Protein 6JKG (pdb70)

GO terms:
  GO:0005789 endoplasmic reticulum membrane (C, IC)
  GO:0005811 lipid droplet (C, IDA)
  GO:0005789 endoplasmic reticulum membrane (C, EXP)
  GO:0003854 3-beta-hydroxy-Delta5-steroid dehydrogenase (NAD+) activity (F, TAS)
  GO:0006695 cholesterol biosynthetic process (P, TAS)
  GO:0000252 3-beta-hydroxysteroid dehydrogenase [NAD(P)+]/C4-decarboxylase activity (F, EXP)
  GO:0000252 3-beta-hydroxysteroid dehydrogenase [NAD(P)+]/C4-decarboxylase activity (F, TAS)
  GO:0005789 endoplasmic reticulum membrane (C, TAS)
  GO:0005783 endoplasmic reticulum (C, IDA)
  GO:0005515 protein binding (F, IPI)

Secondary structure (DSSP, 8-state):
-TTSEEEEETTTSHHHHHHHHHHHHTT-EEEEE-SS--S--TT-B---S-TT-HHHHHHHHTT-SEEEE-----TTT--HHHHIIIIIIIHHHHHHHHHHTT--EEEEE--GGGG-----HHHHHHHHHHHHHHHT-BTTTTBEEEEEE-S-----EEEEEEPPSSSS--EEEE-TTTTSSS-HHHHHHHHHHHHHHHHHH-GGGTTEEEEEB---/---EEEEETTTSHHHHHHHHHHHHTT-EEEEEESS-----TT-EEEES-SS-STTTHHHHTT-SEEEE------HHHHHIIIIIHHHHHHHHHHHTT--EEEEE--SGGG-----HHHHHHHHHHHHHHHT-BTTTTBEEEEEB-S-----EEEEEE--TTS-S-EEEE-TTT-TT--HHHHHHHHHHHHHHHHTT-GGGTT--EEEBP--

Structure (mmCIF, N/CA/C/O backbone):
data_6JKG
#
_entry.id   6JKG
#
_cell.length_a   49.481
_cell.length_b   58.534
_cell.length_c   75.601
_cell.angle_alpha   90.00
_cell.angle_beta   108.34
_cell.angle_gamma   90.00
#
_symmetry.space_group_name_H-M   'P 1 21 1'
#
loop_
_entity.id
_entity.type
_entity.pdbx_description
1 polymer 'Sterol-4-alpha-carboxylate 3-dehydrogenase, decarboxylating'
2 water water
#
loop_
_atom_site.group_PDB
_atom_site.id
_atom_site.type_symbol
_atom_site.label_atom_id
_atom_site.label_alt_id
_atom_site.label_comp_id
_atom_site.label_asym_id
_atom_site.label_entity_id
_atom_site.label_seq_id
_atom_site.pdbx_PDB_ins_code
_atom_site.Cartn_x
_atom_site.Cartn_y
_atom_site.Cartn_z
_atom_site.occupancy
_atom_site.B_iso_or_equiv
_atom_site.auth_seq_id
_atom_site.auth_comp_id
_atom_site.auth_asym_id
_atom_site.auth_atom_id
_atom_site.pdbx_PDB_model_num
ATOM 1 N N . ASN A 1 5 ? 23.747 33.626 8.111 1.00 115.44 35 ASN A N 1
ATOM 2 C CA . ASN A 1 5 ? 23.159 32.516 8.905 1.00 120.06 35 ASN A CA 1
ATOM 3 C C . ASN A 1 5 ? 24.142 32.106 10.001 1.00 117.75 35 ASN A C 1
ATOM 4 O O . ASN A 1 5 ? 25.012 31.275 9.719 1.00 112.92 35 ASN A O 1
ATOM 9 N N . GLN A 1 6 ? 23.983 32.640 11.212 1.00 118.15 36 GLN A N 1
ATOM 10 C CA . GLN A 1 6 ? 24.920 32.308 12.315 1.00 116.38 36 GLN A CA 1
ATOM 11 C C . GLN A 1 6 ? 24.320 31.228 13.217 1.00 115.32 36 GLN A C 1
ATOM 12 O O . GLN A 1 6 ? 24.758 31.107 14.374 1.00 116.46 36 GLN A O 1
ATOM 18 N N . ALA A 1 7 ? 23.334 30.499 12.702 1.00 106.09 37 ALA A N 1
ATOM 19 C CA . ALA A 1 7 ? 22.729 29.371 13.444 1.00 102.31 37 ALA A CA 1
ATOM 20 C C . ALA A 1 7 ? 23.089 28.061 12.732 1.00 100.79 37 ALA A C 1
ATOM 21 O O . ALA A 1 7 ? 22.558 27.016 13.102 1.00 93.27 37 ALA A O 1
ATOM 23 N N . LYS A 1 8 ? 23.974 28.140 11.747 1.00 100.08 38 LYS A N 1
ATOM 24 C CA . LYS A 1 8 ? 24.392 26.938 10.999 1.00 90.36 38 LYS A CA 1
ATOM 25 C C . LYS A 1 8 ? 25.873 26.716 11.279 1.00 90.47 38 LYS A C 1
ATOM 26 O O . LYS A 1 8 ? 26.465 25.863 10.648 1.00 87.77 38 LYS A O 1
ATOM 32 N N . ARG A 1 9 ? 26.461 27.505 12.165 1.00 93.47 39 ARG A N 1
ATOM 33 C CA . ARG A 1 9 ? 27.886 27.259 12.468 1.00 92.31 39 ARG A CA 1
ATOM 34 C C . ARG A 1 9 ? 27.899 26.121 13.485 1.00 85.01 39 ARG A C 1
ATOM 35 O O . ARG A 1 9 ? 27.023 26.127 14.362 1.00 81.50 39 ARG A O 1
ATOM 43 N N . CYS A 1 10 ? 28.855 25.199 13.373 1.00 79.63 40 CYS A N 1
ATOM 44 C CA . CYS A 1 10 ? 28.846 24.040 14.254 1.00 75.43 40 CYS A CA 1
ATOM 45 C C . CYS A 1 10 ? 30.186 23.318 14.163 1.00 76.40 40 CYS A C 1
ATOM 46 O O . CYS A 1 10 ? 30.900 23.449 13.167 1.00 75.20 40 CYS A O 1
ATOM 49 N N . THR A 1 11 ? 30.527 22.563 15.204 1.00 73.57 41 THR A N 1
ATOM 50 C CA . THR A 1 11 ? 31.855 21.971 15.307 1.00 71.76 41 THR A CA 1
ATOM 51 C C . THR A 1 11 ? 31.773 20.483 15.608 1.00 67.29 41 THR A C 1
ATOM 52 O O . THR A 1 11 ? 30.980 20.053 16.452 1.00 65.81 41 THR A O 1
ATOM 56 N N . VAL A 1 12 ? 32.611 19.706 14.924 1.00 61.84 42 VAL A N 1
ATOM 57 C CA . VAL A 1 12 ? 32.737 18.281 15.184 1.00 57.66 42 VAL A CA 1
ATOM 58 C C . VAL A 1 12 ? 34.038 18.027 15.937 1.00 60.86 42 VAL A C 1
ATOM 59 O O . VAL A 1 12 ? 35.075 17.738 15.329 1.00 59.33 42 VAL A O 1
ATOM 63 N N . ILE A 1 13 ? 33.997 18.144 17.264 1.00 58.65 43 ILE A N 1
ATOM 64 C CA . ILE A 1 13 ? 35.089 17.619 18.080 1.00 61.63 43 ILE A CA 1
ATOM 65 C C . ILE A 1 13 ? 35.303 16.145 17.745 1.00 66.95 43 ILE A C 1
ATOM 66 O O . ILE A 1 13 ? 34.356 15.344 17.757 1.00 61.18 43 ILE A O 1
ATOM 71 N N . GLY A 1 14 ? 36.558 15.774 17.475 1.00 66.74 44 GLY A N 1
ATOM 72 C CA . GLY A 1 14 ? 36.843 14.451 16.968 1.00 64.97 44 GLY A CA 1
ATOM 73 C C . GLY A 1 14 ? 36.545 14.321 15.496 1.00 67.68 44 GLY A C 1
ATOM 74 O O . GLY A 1 14 ? 36.262 13.216 15.026 1.00 66.17 44 GLY A O 1
ATOM 75 N N . GLY A 1 15 ? 36.603 15.431 14.752 1.00 66.54 45 GLY A N 1
ATOM 76 C CA . GLY A 1 15 ? 36.153 15.455 13.371 1.00 70.62 45 GLY A CA 1
ATOM 77 C C . GLY A 1 15 ? 37.091 14.788 12.391 1.00 77.50 45 GLY A C 1
ATOM 78 O O . GLY A 1 15 ? 36.695 14.527 11.247 1.00 70.01 45 GLY A O 1
ATOM 79 N N . SER A 1 16 ? 38.329 14.510 12.804 1.00 77.78 46 SER A N 1
ATOM 80 C CA . SER A 1 16 ? 39.226 13.774 11.924 1.00 76.39 46 SER A CA 1
ATOM 81 C C . SER A 1 16 ? 38.980 12.272 11.979 1.00 71.18 46 SER A C 1
ATOM 82 O O . SER A 1 16 ? 39.460 11.551 11.097 1.00 73.04 46 SER A O 1
ATOM 85 N N . GLY A 1 17 ? 38.231 11.796 12.974 1.00 65.75 47 GLY A N 1
ATOM 86 C CA . GLY A 1 17 ? 38.026 10.367 13.130 1.00 68.55 47 GLY A CA 1
ATOM 87 C C . GLY A 1 17 ? 37.117 9.786 12.065 1.00 65.05 47 GLY A C 1
ATOM 88 O O . GLY A 1 17 ? 36.493 10.501 11.284 1.00 65.83 47 GLY A O 1
ATOM 89 N N . PHE A 1 18 ? 37.036 8.452 12.050 1.00 63.05 48 PHE A N 1
ATOM 90 C CA . PHE A 1 18 ? 36.271 7.752 11.017 1.00 69.44 48 PHE A CA 1
ATOM 91 C C . PHE A 1 18 ? 34.807 8.174 11.007 1.00 73.59 48 PHE A C 1
ATOM 92 O O . PHE A 1 18 ? 34.253 8.520 9.9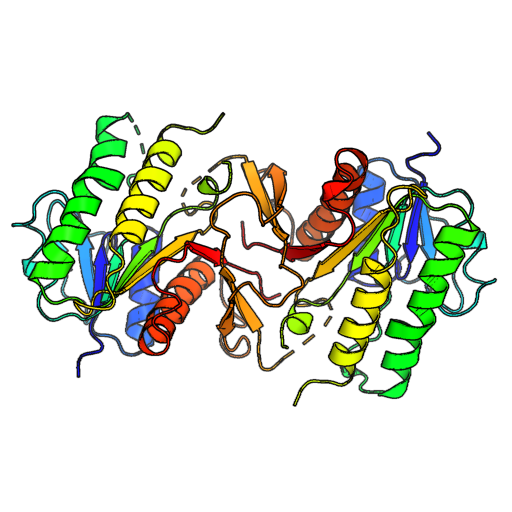53 1.00 70.01 48 PHE A O 1
ATOM 100 N N . LEU A 1 19 ? 34.149 8.107 12.167 1.00 65.69 49 LEU A N 1
ATOM 101 C CA . LEU A 1 19 ? 32.801 8.653 12.273 1.00 68.22 49 LEU A CA 1
ATOM 102 C C . LEU A 1 19 ? 32.809 10.163 12.031 1.00 65.81 49 LEU A C 1
ATOM 103 O O . LEU A 1 19 ? 32.054 10.674 11.198 1.00 62.11 49 LEU A O 1
ATOM 108 N N . GLY A 1 20 ? 33.682 10.889 12.734 1.00 64.29 50 GLY A N 1
ATOM 109 C CA . GLY A 1 20 ? 33.866 12.319 12.530 1.00 64.96 50 GLY A CA 1
ATOM 110 C C . GLY A 1 20 ? 34.061 12.745 11.088 1.00 64.59 50 GLY A C 1
ATOM 111 O O . GLY A 1 20 ? 33.475 13.745 10.656 1.00 62.72 50 GLY A O 1
ATOM 112 N N . GLN A 1 21 ? 34.899 12.011 10.344 1.00 70.89 51 GLN A N 1
ATOM 113 C CA . GLN A 1 21 ? 35.019 12.200 8.897 1.00 71.94 51 GLN A CA 1
ATOM 114 C C . GLN A 1 21 ? 33.647 12.393 8.256 1.00 70.13 51 GLN A C 1
ATOM 115 O O . GLN A 1 21 ? 33.294 13.494 7.812 1.00 68.98 51 GLN A O 1
ATOM 121 N N . HIS A 1 22 ? 32.839 11.328 8.259 1.00 69.20 52 HIS A N 1
ATOM 122 C CA . HIS A 1 22 ? 31.534 11.348 7.609 1.00 66.15 52 HIS A CA 1
ATOM 123 C C . HIS A 1 22 ? 30.634 12.436 8.181 1.00 63.27 52 HIS A C 1
ATOM 124 O O . HIS A 1 22 ? 29.815 13.019 7.458 1.00 60.37 52 HIS A O 1
ATOM 131 N N . MET A 1 23 ? 30.759 12.708 9.483 1.00 59.14 53 MET A N 1
ATOM 132 C CA . MET A 1 23 ? 29.922 13.708 10.129 1.00 53.68 53 MET A CA 1
ATOM 133 C C . MET A 1 23 ? 30.053 15.053 9.430 1.00 63.74 53 MET A C 1
ATOM 134 O O . MET A 1 23 ? 29.053 15.747 9.198 1.00 58.66 53 MET A O 1
ATOM 139 N N . VAL A 1 24 ? 31.282 15.419 9.049 1.00 68.82 54 VAL A N 1
ATOM 140 C CA . VAL A 1 24 ? 31.518 16.732 8.463 1.00 63.79 54 VAL A CA 1
ATOM 141 C C . VAL A 1 24 ? 31.164 16.722 6.981 1.00 66.38 54 VAL A C 1
ATOM 142 O O . VAL A 1 24 ? 30.668 17.721 6.446 1.00 69.11 54 VAL A O 1
ATOM 146 N N . GLU A 1 25 ? 31.394 15.589 6.299 1.00 61.87 55 GLU A N 1
ATOM 147 C CA . GLU A 1 25 ? 31.050 15.495 4.881 1.00 65.53 55 GLU A CA 1
ATOM 148 C C . GLU A 1 25 ? 29.549 15.650 4.668 1.00 68.16 55 GLU A C 1
ATOM 149 O O . GLU A 1 25 ? 29.110 16.326 3.731 1.00 84.39 55 GLU A O 1
ATOM 155 N N . GLN A 1 26 ? 28.745 15.034 5.534 1.00 69.16 56 GLN A N 1
ATOM 156 C CA . GLN A 1 26 ? 27.298 15.134 5.432 1.00 69.25 56 GLN A CA 1
ATOM 157 C C . GLN A 1 26 ? 26.806 16.500 5.873 1.00 69.25 56 GLN A C 1
ATOM 158 O O . GLN A 1 26 ? 25.847 17.030 5.297 1.00 71.80 56 GLN A O 1
ATOM 164 N N . LEU A 1 27 ? 27.452 17.072 6.897 1.00 72.76 57 LEU A N 1
ATOM 165 C CA . LEU A 1 27 ? 27.021 18.362 7.420 1.00 68.39 57 LEU A CA 1
ATOM 166 C C . LEU A 1 27 ? 27.387 19.496 6.464 1.00 72.68 57 LEU A C 1
ATOM 167 O O . LEU A 1 27 ? 26.762 20.571 6.499 1.00 69.16 57 LEU A O 1
ATOM 172 N N . LEU A 1 28 ? 28.386 19.277 5.598 1.00 66.50 58 LEU A N 1
ATOM 173 C CA . LEU A 1 28 ? 28.650 20.238 4.533 1.00 65.12 58 LEU A CA 1
ATOM 174 C C . LEU A 1 28 ? 27.558 20.189 3.474 1.00 67.75 58 LEU A C 1
ATOM 175 O O . LEU A 1 28 ? 27.152 21.228 2.938 1.00 67.59 58 LEU A O 1
ATOM 180 N N . ALA A 1 29 ? 27.050 18.986 3.185 1.00 72.58 59 ALA A N 1
ATOM 181 C CA . ALA A 1 29 ? 26.000 18.810 2.182 1.00 69.86 59 ALA A CA 1
ATOM 182 C C . ALA A 1 29 ? 24.720 19.573 2.540 1.00 78.12 59 ALA A C 1
ATOM 183 O O . ALA A 1 29 ? 24.023 20.089 1.656 1.00 79.49 59 ALA A O 1
ATOM 185 N N . AR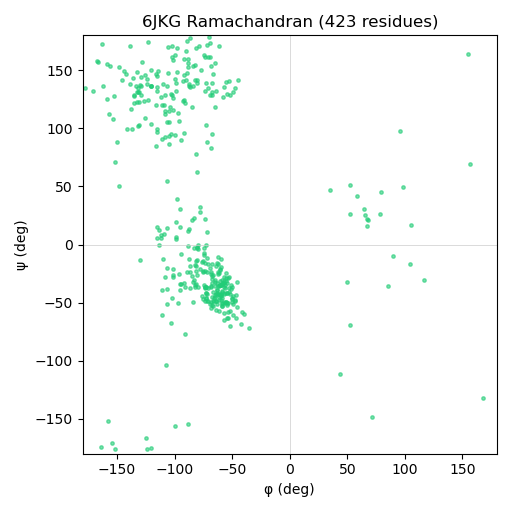G A 1 30 ? 24.389 19.665 3.831 1.00 78.00 60 ARG A N 1
ATOM 186 C CA . ARG A 1 30 ? 23.162 20.373 4.189 1.00 78.33 60 ARG A CA 1
ATOM 187 C C . ARG A 1 30 ? 23.431 21.830 4.548 1.00 78.82 60 ARG A C 1
ATOM 188 O O . ARG A 1 30 ? 22.572 22.488 5.148 1.00 77.36 60 ARG A O 1
ATOM 196 N N . GLY A 1 31 ? 24.612 22.348 4.201 1.00 76.88 61 GLY A N 1
ATOM 197 C CA . GLY A 1 31 ? 24.894 23.769 4.348 1.00 76.54 61 GLY A CA 1
ATOM 198 C C . GLY A 1 31 ? 25.245 24.240 5.746 1.00 72.97 61 GLY A C 1
ATOM 199 O O . GLY A 1 31 ? 24.733 25.264 6.206 1.00 93.49 61 GLY A O 1
ATOM 200 N N . TYR A 1 32 ? 26.108 23.506 6.435 1.00 74.28 62 TYR A N 1
ATOM 201 C CA . TYR A 1 32 ? 26.619 23.919 7.732 1.00 77.21 62 TYR A CA 1
ATOM 202 C C . TYR A 1 32 ? 28.061 24.382 7.587 1.00 78.65 62 TYR A C 1
ATOM 203 O O . TYR A 1 32 ? 28.815 23.879 6.750 1.00 80.28 62 TYR A O 1
ATOM 212 N N . ALA A 1 33 ? 28.442 25.345 8.416 1.00 81.70 63 ALA A N 1
ATOM 213 C CA . ALA A 1 33 ? 29.856 25.609 8.610 1.00 80.67 63 ALA A CA 1
ATOM 214 C C . ALA A 1 33 ? 30.412 24.649 9.656 1.00 75.17 63 ALA A C 1
ATOM 215 O O . ALA A 1 33 ? 29.804 24.413 10.699 1.00 75.83 63 ALA A O 1
ATOM 217 N N . VAL A 1 34 ? 31.590 24.097 9.370 1.00 76.93 64 VAL A N 1
ATOM 218 C CA . VAL A 1 34 ? 32.169 23.065 10.224 1.00 74.23 64 VAL A CA 1
ATOM 219 C C . VAL A 1 34 ? 33.622 23.350 10.590 1.00 73.90 64 VAL A C 1
ATOM 220 O O . VAL A 1 34 ? 34.528 23.123 9.779 1.00 78.66 64 VAL A O 1
ATOM 224 N N . ASN A 1 35 ? 33.870 23.813 11.814 1.00 70.72 65 ASN A N 1
ATOM 225 C CA . ASN A 1 35 ? 35.208 23.647 12.366 1.00 75.33 65 ASN A CA 1
ATOM 226 C C . ASN A 1 35 ? 35.389 22.189 12.775 1.00 72.93 65 ASN A C 1
ATOM 227 O O . ASN A 1 35 ? 34.424 21.438 12.899 1.00 69.90 65 ASN A O 1
ATOM 232 N N . VAL A 1 36 ? 36.636 21.778 12.967 1.00 76.83 66 VAL A N 1
ATOM 233 C CA . VAL A 1 36 ? 36.951 20.413 13.379 1.00 70.48 66 VAL A CA 1
ATOM 234 C C . VAL A 1 36 ? 38.044 20.481 14.425 1.00 70.29 66 VAL A C 1
ATOM 235 O O . VAL A 1 36 ? 39.152 20.937 14.133 1.00 82.09 66 VAL A O 1
ATOM 239 N N . PHE A 1 37 ? 37.740 20.049 15.639 1.00 69.16 67 PHE A N 1
ATOM 240 C CA . PHE A 1 37 ? 38.744 19.954 16.685 1.00 71.92 67 PHE A CA 1
ATOM 241 C C . PHE A 1 37 ? 39.160 18.501 16.813 1.00 74.81 67 PHE A C 1
ATOM 242 O O . PHE A 1 37 ? 38.311 17.621 16.995 1.00 75.43 67 PHE A O 1
ATOM 250 N N . ASP A 1 38 ? 40.464 18.256 16.718 1.00 82.38 68 ASP A N 1
ATOM 251 C CA . ASP A 1 38 ? 41.021 16.927 16.937 1.00 83.67 68 ASP A CA 1
ATOM 252 C C . ASP A 1 38 ? 42.496 17.063 17.292 1.00 92.00 68 ASP A C 1
ATOM 253 O O . ASP A 1 38 ? 42.934 18.108 17.783 1.00 93.95 68 ASP A O 1
ATOM 258 N N . ILE A 1 39 ? 43.271 16.045 16.965 1.00 100.80 69 ILE A N 1
ATOM 259 C CA . ILE A 1 39 ? 44.730 16.152 17.214 1.00 106.09 69 ILE A CA 1
ATOM 260 C C . ILE A 1 39 ? 45.407 16.235 15.839 1.00 108.98 69 ILE A C 1
ATOM 261 O O . ILE A 1 39 ? 45.989 17.279 15.532 1.00 111.79 69 ILE A O 1
ATOM 266 N N . GLN A 1 40 ? 45.243 15.218 14.999 1.00 108.64 70 GLN A N 1
ATOM 267 C CA . GLN A 1 40 ? 45.819 15.305 13.640 1.00 109.21 70 GLN A CA 1
ATOM 268 C C . GLN A 1 40 ? 44.799 15.946 12.707 1.00 112.60 70 GLN A C 1
ATOM 269 O O . GLN A 1 40 ? 43.668 16.191 13.130 1.00 108.72 70 GLN A O 1
ATOM 275 N N . GLN A 1 41 ? 45.216 16.180 11.467 1.00 119.97 71 GLN A N 1
ATOM 276 C CA . GLN A 1 41 ? 44.378 16.776 10.432 1.00 110.47 71 GLN A CA 1
ATOM 277 C C . GLN A 1 41 ? 43.775 15.725 9.504 1.00 111.44 71 GLN A C 1
ATOM 278 O O . GLN A 1 41 ? 43.123 16.087 8.517 1.00 121.42 71 GLN A O 1
ATOM 284 N N . GLY A 1 42 ? 43.992 14.440 9.804 1.00 114.54 72 GLY A N 1
ATOM 285 C CA . GLY A 1 42 ? 43.339 13.310 9.164 1.00 107.63 72 GLY A CA 1
ATOM 286 C C . GLY A 1 42 ? 43.210 13.381 7.659 1.00 112.31 72 GLY A C 1
ATOM 287 O O . GLY A 1 42 ? 44.206 13.324 6.932 1.00 116.44 72 GLY A O 1
ATOM 288 N N . PHE A 1 43 ? 41.976 13.524 7.186 1.00 110.52 73 PHE A N 1
ATOM 289 C CA . PHE A 1 43 ? 41.689 13.521 5.755 1.00 113.28 73 PHE A CA 1
ATOM 290 C C . PHE A 1 43 ? 40.918 14.799 5.437 1.00 103.28 73 PHE A C 1
ATOM 291 O O . PHE A 1 43 ? 39.733 14.913 5.786 1.00 101.50 73 PHE A O 1
ATOM 299 N N . ASP A 1 44 ? 41.587 15.731 4.748 1.00 94.70 74 ASP A N 1
ATOM 300 C CA . ASP A 1 44 ? 41.233 17.143 4.687 1.00 90.39 74 ASP A CA 1
ATOM 301 C C . ASP A 1 44 ? 40.530 17.487 3.370 1.00 85.97 74 ASP A C 1
ATOM 302 O O . ASP A 1 44 ? 40.630 16.770 2.366 1.00 76.98 74 ASP A O 1
ATOM 307 N N . ASN A 1 45 ? 39.834 18.634 3.393 1.00 91.41 75 ASN A N 1
ATOM 308 C CA . ASN A 1 45 ? 38.869 19.116 2.403 1.00 87.52 75 ASN A CA 1
ATOM 309 C C . ASN A 1 45 ? 38.761 20.630 2.564 1.00 88.93 75 ASN A C 1
ATOM 310 O O . ASN A 1 45 ? 38.487 21.121 3.671 1.00 90.18 75 ASN A O 1
ATOM 315 N N . PRO A 1 46 ? 38.968 21.402 1.482 1.00 88.57 76 PRO A N 1
ATOM 316 C CA . PRO A 1 46 ? 39.286 22.832 1.646 1.00 92.04 76 PRO A CA 1
ATOM 317 C C . PRO A 1 46 ? 38.118 23.715 2.068 1.00 92.10 76 PRO A C 1
ATOM 318 O O . PRO A 1 46 ? 38.163 24.933 1.860 1.00 90.11 76 PRO A O 1
ATOM 322 N N . GLN A 1 47 ? 37.084 23.133 2.678 1.00 94.44 77 GLN A N 1
ATOM 323 C CA . GLN A 1 47 ? 35.928 23.881 3.162 1.00 89.75 77 GLN A CA 1
ATOM 324 C C . GLN A 1 47 ? 35.785 23.824 4.679 1.00 92.11 77 GLN A C 1
ATOM 325 O O . GLN A 1 47 ? 34.721 24.161 5.208 1.00 91.61 77 GLN A O 1
ATOM 331 N N . VAL A 1 48 ? 36.831 23.412 5.387 1.00 91.38 78 VAL A N 1
ATOM 332 C CA . VAL A 1 48 ? 36.773 23.141 6.816 1.00 94.09 78 VAL A CA 1
ATOM 333 C C . VAL A 1 48 ? 37.953 23.825 7.485 1.00 95.79 78 VAL A C 1
ATOM 334 O O . VAL A 1 48 ? 39.084 23.731 6.998 1.00 108.87 78 VAL A O 1
ATOM 338 N N . ARG A 1 49 ? 37.700 24.496 8.609 1.00 92.94 79 ARG A N 1
ATOM 339 C CA . ARG A 1 49 ? 38.796 25.036 9.411 1.00 91.27 79 ARG A CA 1
ATOM 340 C C . ARG A 1 49 ? 39.154 24.047 10.511 1.00 89.72 79 ARG A C 1
ATOM 341 O O . ARG A 1 49 ? 38.633 24.085 11.627 1.00 96.29 79 ARG A O 1
ATOM 349 N N . PHE A 1 50 ? 40.081 23.149 10.171 1.00 90.96 80 PHE A N 1
ATOM 350 C CA . PHE A 1 50 ? 40.556 22.103 11.070 1.00 87.62 80 PHE A CA 1
ATOM 351 C C . PHE A 1 50 ? 41.373 22.637 12.238 1.00 86.96 80 PHE A C 1
ATOM 352 O O . PHE A 1 50 ? 42.605 22.599 12.174 1.00 94.48 80 PHE A O 1
ATOM 360 N N . PHE A 1 51 ? 40.734 23.098 13.312 1.00 84.57 81 PHE A N 1
ATOM 361 C CA . PHE A 1 51 ? 41.484 23.341 14.537 1.00 88.83 81 PHE A CA 1
ATOM 362 C C . PHE A 1 51 ? 42.097 22.031 15.038 1.00 89.05 81 PHE A C 1
ATOM 363 O O . PHE A 1 51 ? 41.816 20.950 14.519 1.00 88.52 81 PHE A O 1
ATOM 371 N N . LEU A 1 52 ? 42.961 22.132 16.046 1.00 93.56 82 LEU A N 1
ATOM 372 C CA . LEU A 1 52 ? 43.475 20.931 16.692 1.00 102.40 82 LEU A CA 1
ATOM 373 C C . LEU A 1 52 ? 44.191 21.296 17.983 1.00 94.76 82 LEU A C 1
ATOM 374 O O . LEU A 1 52 ? 44.621 22.436 18.176 1.00 95.80 82 LEU A O 1
ATOM 379 N N . GLY A 1 53 ? 44.297 20.314 18.868 1.00 95.36 83 GLY A N 1
ATOM 380 C CA . GLY A 1 53 ? 45.010 20.522 20.110 1.00 100.85 83 GLY A CA 1
ATOM 381 C C . GLY A 1 53 ? 44.757 19.392 21.083 1.00 100.05 83 GLY A C 1
ATOM 382 O O . GLY A 1 53 ? 44.864 18.210 20.744 1.00 92.25 83 GLY A O 1
ATOM 383 N N . ASP A 1 54 ? 44.444 19.790 22.315 1.00 98.05 84 ASP A N 1
ATOM 384 C CA . ASP A 1 54 ? 44.113 18.856 23.378 1.00 91.43 84 ASP A CA 1
ATOM 385 C C . ASP A 1 54 ? 42.666 19.061 23.788 1.00 86.78 84 ASP A C 1
ATOM 386 O O . ASP A 1 54 ? 42.231 20.193 24.015 1.00 86.55 84 ASP A O 1
ATOM 391 N N . LEU A 1 55 ? 41.928 17.958 23.891 1.00 85.79 85 LEU A N 1
ATOM 392 C CA . LEU A 1 55 ? 40.497 18.028 24.170 1.00 80.32 85 LEU A CA 1
ATOM 393 C C . LEU A 1 55 ? 40.211 18.605 25.552 1.00 79.09 85 LEU A C 1
ATOM 394 O O . LEU A 1 55 ? 39.181 19.258 25.755 1.00 71.52 85 LEU A O 1
ATOM 399 N N . CYS A 1 56 ? 41.114 18.385 26.509 1.00 80.78 86 CYS A N 1
ATOM 400 C CA . CYS A 1 56 ? 40.888 18.759 27.899 1.00 79.17 86 CYS A CA 1
ATOM 401 C C . CYS A 1 56 ? 41.335 20.177 28.212 1.00 80.81 86 CYS A C 1
ATOM 402 O O . CYS A 1 56 ? 41.181 20.616 29.359 1.00 80.54 86 CYS A O 1
ATOM 405 N N . SER A 1 57 ? 41.888 20.886 27.228 1.00 83.08 87 SER A N 1
ATOM 406 C CA . SER A 1 57 ? 42.406 22.233 27.426 1.00 83.09 87 SER A CA 1
ATOM 407 C C . SER A 1 57 ? 41.316 23.262 27.128 1.00 84.56 87 SER A C 1
ATOM 408 O O . SER A 1 57 ? 40.743 23.274 26.031 1.00 83.28 87 SER A O 1
ATOM 411 N N . ARG A 1 58 ? 41.037 24.127 28.107 1.00 87.54 88 ARG A N 1
ATOM 412 C CA . ARG A 1 58 ? 40.052 25.185 27.909 1.00 92.69 88 ARG A CA 1
ATOM 413 C C . ARG A 1 58 ? 40.393 26.072 26.720 1.00 93.54 88 ARG A C 1
ATOM 414 O O . ARG A 1 58 ? 39.487 26.591 26.053 1.00 88.46 88 ARG A O 1
ATOM 422 N N . GLN A 1 59 ? 41.685 26.253 26.435 1.00 92.86 89 GLN A N 1
ATOM 423 C CA . GLN A 1 59 ? 42.118 27.313 25.532 1.00 98.43 89 GLN A CA 1
ATOM 424 C C . GLN A 1 59 ? 42.447 26.810 24.133 1.00 94.26 89 GLN A C 1
ATOM 425 O O . GLN A 1 59 ? 42.345 27.577 23.168 1.00 93.10 89 GLN A O 1
ATOM 431 N N . ASP A 1 60 ? 42.860 25.548 23.995 1.00 94.32 90 ASP A N 1
ATOM 432 C CA . ASP A 1 60 ? 42.898 24.946 22.666 1.00 88.04 90 ASP A CA 1
ATOM 433 C C . ASP A 1 60 ? 41.501 24.919 22.077 1.00 88.22 90 ASP A C 1
ATOM 434 O O . ASP A 1 60 ? 41.302 25.149 20.876 1.00 87.51 90 ASP A O 1
ATOM 439 N N . LEU A 1 61 ? 40.516 24.693 22.946 1.00 90.12 91 LEU A N 1
ATOM 440 C CA . LEU A 1 61 ? 39.189 24.272 22.531 1.00 84.77 91 LEU A CA 1
ATOM 441 C C . LEU A 1 61 ? 38.276 25.466 22.303 1.00 84.61 91 LEU A C 1
ATOM 442 O O . LEU A 1 61 ? 37.441 25.455 21.392 1.00 86.20 91 LEU A O 1
ATOM 447 N N . TYR A 1 62 ? 38.420 26.513 23.123 1.00 86.47 92 TYR A N 1
ATOM 448 C CA . TYR A 1 62 ? 37.482 27.633 23.070 1.00 87.51 92 TYR A CA 1
ATOM 449 C C . TYR A 1 62 ? 37.446 28.285 21.687 1.00 88.53 92 TYR A C 1
ATOM 450 O O . TYR A 1 62 ? 36.354 28.425 21.119 1.00 87.63 92 TYR A O 1
ATOM 459 N N . PRO A 1 63 ? 38.602 28.697 21.096 1.00 90.13 93 PRO A N 1
ATOM 460 C CA . PRO A 1 63 ? 38.561 29.279 19.744 1.00 100.06 93 PRO A CA 1
ATOM 461 C C . PRO A 1 63 ? 37.889 28.376 18.721 1.00 92.63 93 PRO A C 1
ATOM 462 O O . PRO A 1 63 ? 37.268 28.856 17.767 1.00 86.75 93 PRO A O 1
ATOM 466 N N . ALA A 1 64 ? 38.013 27.062 18.906 1.00 92.50 94 ALA A N 1
ATOM 467 C CA . ALA A 1 64 ? 37.367 26.136 17.986 1.00 87.86 94 ALA A CA 1
ATOM 468 C C . ALA A 1 64 ? 35.850 26.196 18.098 1.00 82.31 94 ALA A C 1
ATOM 469 O O . ALA A 1 64 ? 35.151 25.925 17.113 1.00 81.19 94 ALA A O 1
ATOM 471 N N . LEU A 1 65 ? 35.329 26.571 19.270 1.00 80.43 95 LEU A N 1
ATOM 472 C CA . LEU A 1 65 ? 33.892 26.602 19.501 1.00 81.81 95 LEU A CA 1
ATOM 473 C C . LEU A 1 65 ? 33.291 27.996 19.422 1.00 89.41 95 LEU A C 1
ATOM 474 O O . LEU A 1 65 ? 32.075 28.113 19.238 1.00 82.63 95 LEU A O 1
ATOM 479 N N . LYS A 1 66 ? 34.092 29.052 19.578 1.00 95.53 96 LYS A N 1
ATOM 480 C CA . LYS A 1 66 ? 33.495 30.378 19.651 1.00 97.12 96 LYS A CA 1
ATOM 481 C C . LYS A 1 66 ? 32.890 30.741 18.302 1.00 92.00 96 LYS A C 1
ATOM 482 O O . LYS A 1 66 ? 33.545 30.605 17.263 1.00 88.22 96 LYS A O 1
ATOM 488 N N . GLY A 1 67 ? 31.626 31.157 18.311 1.00 98.29 97 GLY A N 1
ATOM 489 C CA . GLY A 1 67 ? 30.959 31.582 17.100 1.00 91.06 97 GLY A CA 1
ATOM 490 C C . GLY A 1 67 ? 29.962 30.592 16.539 1.00 94.62 97 GLY A C 1
ATOM 491 O O . GLY A 1 67 ? 29.123 30.980 15.719 1.00 99.32 97 GLY A O 1
ATOM 492 N N . VAL A 1 68 ? 30.024 29.327 16.972 1.00 90.53 98 VAL A N 1
ATOM 493 C CA . VAL A 1 68 ? 29.234 28.249 16.378 1.00 85.11 98 VAL A CA 1
ATOM 494 C C . VAL A 1 68 ? 27.976 27.999 17.207 1.00 81.55 98 VAL A C 1
ATOM 495 O O . VAL A 1 68 ? 27.819 28.497 18.326 1.00 79.92 98 VAL A O 1
ATOM 499 N N . ASN A 1 69 ? 27.070 27.194 16.641 1.00 78.35 99 ASN A N 1
ATOM 500 C CA . ASN A 1 69 ? 25.725 26.997 17.181 1.00 77.34 99 ASN A CA 1
ATOM 501 C C . ASN A 1 69 ? 25.539 25.636 17.843 1.00 73.76 99 ASN A C 1
ATOM 502 O O . ASN A 1 69 ? 24.841 25.520 18.859 1.00 67.79 99 ASN A O 1
ATOM 507 N N . THR A 1 70 ? 26.140 24.604 17.260 1.00 75.38 100 THR A N 1
ATOM 508 C CA . THR A 1 70 ? 25.880 23.214 17.600 1.00 69.17 100 THR A CA 1
ATOM 509 C C . THR A 1 70 ? 27.197 22.469 17.716 1.00 67.04 100 THR A C 1
ATOM 510 O O . THR A 1 70 ? 28.028 22.526 16.810 1.00 69.90 100 THR A O 1
ATOM 514 N N . VAL A 1 71 ? 27.403 21.765 18.819 1.00 64.34 101 VAL A N 1
ATOM 515 C CA . VAL A 1 71 ? 28.615 20.972 18.961 1.00 66.89 101 VAL A CA 1
ATOM 516 C C . VAL A 1 71 ? 28.259 19.494 18.862 1.00 62.40 101 VAL A C 1
ATOM 517 O O . VAL A 1 71 ? 27.348 19.004 19.538 1.00 59.54 101 VAL A O 1
ATOM 521 N N . PHE A 1 72 ? 28.981 18.804 17.988 1.00 61.17 102 PHE A N 1
ATOM 522 C CA . PHE A 1 72 ? 28.900 17.365 17.805 1.00 58.19 102 PHE A CA 1
ATOM 523 C C . PHE A 1 72 ? 30.166 16.776 18.412 1.00 59.63 102 PHE A C 1
ATOM 524 O O . PHE A 1 72 ? 31.245 16.886 17.816 1.00 57.77 102 PHE A O 1
ATOM 532 N N . HIS A 1 73 ? 30.044 16.152 19.580 1.00 59.53 103 HIS A N 1
ATOM 533 C CA . HIS A 1 73 ? 31.179 15.510 20.233 1.00 57.01 103 HIS A CA 1
ATOM 534 C C . HIS A 1 73 ? 31.186 14.054 19.807 1.00 57.28 103 HIS A C 1
ATOM 535 O O . HIS A 1 73 ? 30.183 13.352 19.967 1.00 63.32 103 HIS A O 1
ATOM 542 N N . CYS A 1 74 ? 32.306 13.610 19.234 1.00 61.58 104 CYS A N 1
ATOM 543 C CA . CYS A 1 74 ? 32.598 12.184 19.122 1.00 60.32 104 CYS A CA 1
ATOM 544 C C . CYS A 1 74 ? 34.093 11.927 19.180 1.00 62.22 104 CYS A C 1
ATOM 545 O O . CYS A 1 74 ? 34.629 11.245 18.308 1.00 57.94 104 CYS A O 1
ATOM 548 N N . ALA A 1 75 ? 34.776 12.477 20.176 1.00 61.12 105 ALA A N 1
ATOM 549 C CA . ALA A 1 75 ? 36.187 12.203 20.371 1.00 68.04 105 ALA A CA 1
ATOM 550 C C . ALA A 1 75 ? 36.370 11.161 21.467 1.00 71.97 105 ALA A C 1
ATOM 551 O O . ALA A 1 75 ? 36.416 11.496 22.655 1.00 74.53 105 ALA A O 1
ATOM 553 N N . SER A 1 76 ? 36.467 9.890 21.083 1.00 69.60 106 SER A N 1
ATOM 554 C CA . SER A 1 76 ? 36.659 8.822 22.047 1.00 74.30 106 SER A CA 1
ATOM 555 C C . SER A 1 76 ? 37.900 8.022 21.696 1.00 80.89 106 SER A C 1
ATOM 556 O O . SER A 1 76 ? 38.133 7.743 20.511 1.00 78.30 106 SER A O 1
ATOM 559 N N . PRO A 1 77 ? 38.717 7.640 22.674 1.00 79.38 107 PRO A N 1
ATOM 560 C CA . PRO A 1 77 ? 39.876 6.798 22.381 1.00 82.01 107 PRO A CA 1
ATOM 561 C C . PRO A 1 77 ? 39.426 5.439 21.875 1.00 87.85 107 PRO A C 1
ATOM 562 O O . PRO A 1 77 ? 38.299 5.001 22.157 1.00 88.89 107 PRO A O 1
ATOM 566 N N . PRO A 1 78 ? 40.268 4.746 21.120 1.00 87.42 108 PRO A N 1
ATOM 567 C CA . PRO A 1 78 ? 39.941 3.376 20.720 1.00 89.26 108 PRO A CA 1
ATOM 568 C C . PRO A 1 78 ? 39.717 2.509 21.942 1.00 92.11 108 PRO A C 1
ATOM 569 O O . PRO A 1 78 ? 40.571 2.463 22.841 1.00 91.64 108 PRO A O 1
ATOM 573 N N . PRO A 1 79 ? 38.578 1.815 22.025 1.00 92.00 109 PRO A N 1
ATOM 574 C CA . PRO A 1 79 ? 38.356 0.902 23.159 1.00 91.62 109 PRO A CA 1
ATOM 575 C C . PRO A 1 79 ? 39.359 -0.234 23.205 1.00 91.62 109 PRO A C 1
ATOM 576 O O . PRO A 1 79 ? 39.493 -0.877 24.253 1.00 94.30 109 PRO A O 1
ATOM 580 N N . SER A 1 80 ? 40.069 -0.486 22.106 1.00 96.91 110 SER A N 1
ATOM 581 C CA . SER A 1 80 ? 41.112 -1.498 22.026 1.00 99.26 110 SER A CA 1
ATOM 582 C C . SER A 1 80 ? 42.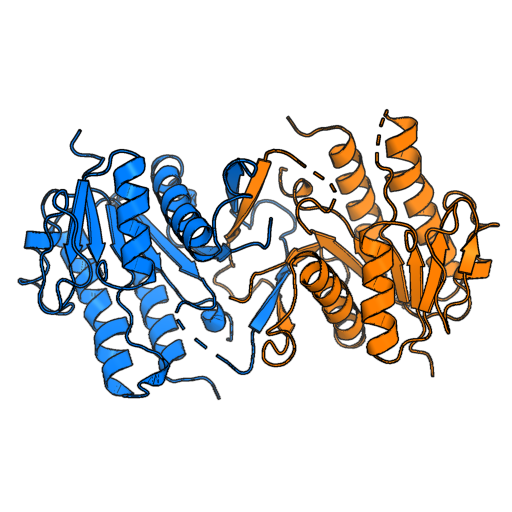407 -1.091 22.719 1.00 100.17 110 SER A C 1
ATOM 583 O O . SER A 1 80 ? 43.186 -1.972 23.095 1.00 97.84 110 SER A O 1
ATOM 586 N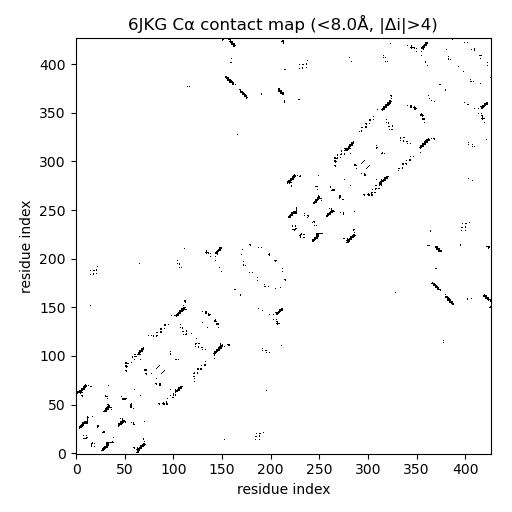 N . SER A 1 81 ? 42.657 0.212 22.880 1.00 99.11 111 SER A N 1
ATOM 587 C CA . SER A 1 81 ? 43.849 0.686 23.582 1.00 97.73 111 SER A CA 1
ATOM 588 C C . SER A 1 81 ? 44.021 0.005 24.932 1.00 105.95 111 SER A C 1
ATOM 589 O O . SER A 1 81 ? 45.102 -0.498 25.260 1.00 134.04 111 SER A O 1
ATOM 592 N N . ASN A 1 82 ? 42.957 -0.017 25.727 1.00 109.14 112 ASN A N 1
ATOM 593 C CA . ASN A 1 82 ? 42.936 -0.408 27.131 1.00 108.64 112 ASN A CA 1
ATOM 594 C C . ASN A 1 82 ? 43.972 0.330 27.970 1.00 106.26 112 ASN A C 1
ATOM 595 O O . ASN A 1 82 ? 44.408 -0.205 28.999 1.00 110.38 112 ASN A O 1
ATOM 600 N N . ASN A 1 83 ? 44.381 1.533 27.579 1.00 99.76 113 ASN A N 1
ATOM 601 C CA . ASN A 1 83 ? 45.008 2.427 28.540 1.00 102.81 113 ASN A CA 1
ATOM 602 C C . ASN A 1 83 ? 43.916 2.935 29.471 1.00 102.78 113 ASN A C 1
ATOM 603 O O . ASN A 1 83 ? 43.130 3.813 29.101 1.00 97.78 113 ASN A O 1
ATOM 608 N N . LYS A 1 84 ? 43.865 2.369 30.678 1.00 107.53 114 LYS A N 1
ATOM 609 C CA . LYS A 1 84 ? 42.711 2.549 31.554 1.00 107.97 114 LYS A CA 1
ATOM 610 C C . LYS A 1 84 ? 42.471 4.024 31.858 1.00 102.35 114 LYS A C 1
ATOM 611 O O . LYS A 1 84 ? 41.356 4.531 31.689 1.00 95.51 114 LYS A O 1
ATOM 617 N N . GLU A 1 85 ? 43.519 4.734 32.276 1.00 114.32 115 GLU A N 1
ATOM 618 C CA . GLU A 1 85 ? 43.361 6.110 32.735 1.00 116.20 115 GLU A CA 1
ATOM 619 C C . GLU A 1 85 ? 43.227 7.087 31.572 1.00 108.03 115 GLU A C 1
ATOM 620 O O . GLU A 1 85 ? 42.725 8.201 31.756 1.00 105.42 115 GLU A O 1
ATOM 626 N N . LEU A 1 86 ? 43.682 6.699 30.379 1.00 101.03 116 LEU A N 1
ATOM 627 C CA . LEU A 1 86 ? 43.403 7.475 29.173 1.00 93.58 116 LEU A CA 1
ATOM 628 C C . LEU A 1 86 ? 41.901 7.602 28.938 1.00 89.13 116 LEU A C 1
ATOM 629 O O . LEU A 1 86 ? 41.385 8.707 28.732 1.00 89.13 116 LEU A O 1
ATOM 634 N N . PHE A 1 87 ? 41.187 6.471 28.955 1.00 90.36 117 PHE A N 1
ATOM 635 C CA . PHE A 1 87 ? 39.729 6.486 28.858 1.00 82.20 117 PHE A CA 1
ATOM 636 C C . PHE A 1 87 ? 39.121 7.449 29.870 1.00 79.52 117 PHE A C 1
ATOM 637 O O . PHE A 1 87 ? 38.138 8.137 29.575 1.00 74.46 117 PHE A O 1
ATOM 645 N N . TYR A 1 88 ? 39.693 7.499 31.077 1.00 84.68 118 TYR A N 1
ATOM 646 C CA . TYR A 1 88 ? 39.199 8.409 32.106 1.00 82.21 118 TYR A CA 1
ATOM 647 C C . TYR A 1 88 ? 39.562 9.850 31.782 1.00 79.24 118 TYR A C 1
ATOM 648 O O . TYR A 1 88 ? 38.789 10.776 32.055 1.00 76.72 118 TYR A O 1
ATOM 657 N N . ARG A 1 89 ? 40.749 10.060 31.215 1.00 84.42 119 ARG A N 1
ATOM 658 C CA . ARG A 1 89 ? 41.141 11.385 30.760 1.00 83.96 119 ARG A CA 1
ATOM 659 C C . ARG A 1 89 ? 40.130 11.918 29.752 1.00 78.98 119 ARG A C 1
ATOM 660 O O . ARG A 1 89 ? 39.406 12.888 30.014 1.00 72.15 119 ARG A O 1
ATOM 668 N N . VAL A 1 90 ? 40.053 11.239 28.605 1.00 77.69 120 VAL A N 1
ATOM 669 C CA . VAL A 1 90 ? 39.409 11.791 27.414 1.00 76.59 120 VAL A CA 1
ATOM 670 C C . VAL A 1 90 ? 37.896 11.764 27.546 1.00 73.66 120 VAL A C 1
ATOM 671 O O . VAL A 1 90 ? 37.204 12.744 27.231 1.00 70.63 120 VAL A O 1
ATOM 675 N N . ASN A 1 91 ? 37.355 10.621 27.976 1.00 74.17 121 ASN A N 1
ATOM 676 C CA . ASN A 1 91 ? 35.905 10.461 27.958 1.00 71.41 121 ASN A CA 1
ATOM 677 C C . ASN A 1 91 ? 35.246 11.294 29.046 1.00 68.22 121 ASN A C 1
ATOM 678 O O . ASN A 1 91 ? 34.211 11.921 28.807 1.00 63.67 121 ASN A O 1
ATOM 683 N N . TYR A 1 92 ? 35.834 11.322 30.244 1.00 69.16 122 TYR A N 1
ATOM 684 C CA . TYR A 1 92 ? 35.220 12.003 31.377 1.00 66.67 122 TYR A CA 1
ATOM 685 C C . TYR A 1 92 ? 35.677 13.455 31.467 1.00 69.44 122 TYR A C 1
ATOM 686 O O . TYR A 1 92 ? 34.948 14.374 31.068 1.00 64.75 122 TYR A O 1
ATOM 695 N N . ILE A 1 93 ? 36.897 13.659 31.969 1.00 74.47 123 ILE A N 1
ATOM 696 C CA . ILE A 1 93 ? 37.395 15.004 32.250 1.00 69.96 123 ILE A CA 1
ATOM 697 C C . ILE A 1 93 ? 37.359 15.882 31.001 1.00 67.13 123 ILE A C 1
ATOM 698 O O . ILE A 1 93 ? 36.867 17.017 31.040 1.00 63.78 123 ILE A O 1
ATOM 703 N N . GLY A 1 94 ? 37.889 15.379 29.884 1.00 70.22 124 GLY A N 1
ATOM 704 C CA . GLY A 1 94 ? 37.806 16.086 28.616 1.00 70.10 124 GLY A CA 1
ATOM 705 C C . GLY A 1 94 ? 36.409 16.599 28.324 1.00 69.35 124 GLY A C 1
ATOM 706 O O . GLY A 1 94 ? 36.228 17.773 27.985 1.00 74.44 124 GLY A O 1
ATOM 707 N N . THR A 1 95 ? 35.412 15.725 28.504 1.00 64.71 125 THR A N 1
ATOM 708 C CA . THR A 1 95 ? 34.023 16.073 28.219 1.00 63.91 125 THR A CA 1
ATOM 709 C C . THR A 1 95 ? 33.520 17.186 29.137 1.00 64.12 125 THR A C 1
ATOM 710 O O . THR A 1 95 ? 32.815 18.105 28.697 1.00 58.69 125 THR A O 1
ATOM 714 N N . LYS A 1 96 ? 33.852 17.098 30.430 1.00 63.33 126 LYS A N 1
ATOM 715 C CA . LYS A 1 96 ? 33.567 18.197 31.345 1.00 64.28 126 LYS A CA 1
ATOM 716 C C . LYS A 1 96 ? 34.076 19.507 30.771 1.00 68.95 126 LYS A C 1
ATOM 717 O O . LYS A 1 96 ? 33.354 20.512 30.736 1.00 70.37 126 LYS A O 1
ATOM 723 N N . ASN A 1 97 ? 35.314 19.499 30.285 1.00 67.64 127 ASN A N 1
ATOM 724 C CA . ASN A 1 97 ? 35.861 20.677 29.640 1.00 69.02 127 ASN A CA 1
ATOM 725 C C . ASN A 1 97 ? 35.115 21.014 28.357 1.00 69.14 127 ASN A C 1
ATOM 726 O O . ASN A 1 97 ? 34.945 22.194 28.035 1.00 74.38 127 ASN A O 1
ATOM 731 N N . VAL A 1 98 ? 34.659 20.009 27.613 1.00 63.33 128 VAL A N 1
ATOM 732 C CA . VAL A 1 98 ? 33.748 20.284 26.506 1.00 69.57 128 VAL A CA 1
ATOM 733 C C . VAL A 1 98 ? 32.494 20.988 27.013 1.00 68.94 128 VAL A C 1
ATOM 734 O O . VAL A 1 98 ? 32.046 21.991 26.440 1.00 65.15 128 VAL A O 1
ATOM 738 N N . ILE A 1 99 ? 31.917 20.474 28.103 1.00 64.89 129 ILE A N 1
ATOM 739 C CA . ILE A 1 99 ? 30.653 21.004 28.609 1.00 68.05 129 ILE A CA 1
ATOM 740 C C . ILE A 1 99 ? 30.787 22.480 28.967 1.00 75.29 129 ILE A C 1
ATOM 741 O O . ILE A 1 99 ? 29.956 23.311 28.578 1.00 72.16 129 ILE A O 1
ATOM 746 N N . GLU A 1 100 ? 31.835 22.836 29.709 1.00 77.01 130 GLU A N 1
ATOM 747 C CA . GLU A 1 100 ? 31.940 24.211 30.179 1.00 77.41 130 GLU A CA 1
ATOM 748 C C . GLU A 1 100 ? 32.307 25.161 29.045 1.00 79.66 130 GLU A C 1
ATOM 749 O O . GLU A 1 100 ? 31.701 26.230 28.905 1.00 81.09 130 GLU A O 1
ATOM 755 N N . THR A 1 101 ? 33.294 24.790 28.221 1.00 76.76 131 THR A N 1
ATOM 756 C CA . THR A 1 101 ? 33.611 25.601 27.045 1.00 77.44 131 THR A CA 1
ATOM 757 C C . THR A 1 101 ? 32.375 25.816 26.172 1.00 79.03 131 THR A C 1
ATOM 758 O O . THR A 1 101 ? 32.222 26.871 25.547 1.00 80.04 131 THR A O 1
ATOM 762 N N . CYS A 1 102 ? 31.475 24.828 26.125 1.00 79.99 132 CYS A N 1
ATOM 763 C CA . CYS A 1 102 ? 30.226 25.002 25.389 1.00 79.82 132 CYS A CA 1
ATOM 764 C C . CYS A 1 102 ? 29.330 26.034 26.061 1.00 80.19 132 CYS A C 1
ATOM 765 O O . CYS A 1 102 ? 28.581 26.750 25.389 1.00 77.17 132 CYS A O 1
ATOM 768 N N . LYS A 1 103 ? 29.384 26.115 27.392 1.00 85.34 133 LYS A N 1
ATOM 769 C CA . LYS A 1 103 ? 28.655 27.160 28.105 1.00 88.58 133 LYS A CA 1
ATOM 770 C C . LYS A 1 103 ? 29.464 28.455 28.126 1.00 90.13 133 LYS A C 1
ATOM 771 O O . LYS A 1 103 ? 28.899 29.554 28.137 1.00 98.59 133 LYS A O 1
ATOM 777 N N . GLU A 1 104 ? 30.799 28.338 28.117 1.00 91.55 134 GLU A N 1
ATOM 778 C CA . GLU A 1 104 ? 31.662 29.517 28.154 1.00 99.94 134 GLU A CA 1
ATOM 779 C C . GLU A 1 104 ? 31.653 30.251 26.818 1.00 90.54 134 GLU A C 1
ATOM 780 O O . GLU A 1 104 ? 32.077 31.408 26.731 1.00 89.36 134 GLU A O 1
ATOM 786 N N . ALA A 1 105 ? 31.171 29.591 25.764 1.00 88.54 135 ALA A N 1
ATOM 787 C CA . ALA A 1 105 ? 30.962 30.217 24.466 1.00 82.97 135 ALA A CA 1
ATOM 788 C C . ALA A 1 105 ? 29.480 30.337 24.100 1.00 75.28 135 ALA A C 1
ATOM 789 O O . ALA A 1 105 ? 29.160 30.752 22.980 1.00 68.51 135 ALA A O 1
ATOM 791 N N . GLY A 1 106 ? 28.573 29.992 25.013 1.00 77.20 136 GLY A N 1
ATOM 792 C CA . GLY A 1 106 ? 27.153 30.066 24.722 1.00 73.33 136 GLY A CA 1
ATOM 793 C C . GLY A 1 106 ? 26.722 29.228 23.532 1.00 76.35 136 GLY A C 1
ATOM 794 O O . GLY A 1 106 ? 25.917 29.669 22.704 1.00 73.61 136 GLY A O 1
ATOM 795 N N . VAL A 1 107 ? 27.259 28.013 23.440 1.00 80.76 137 VAL A N 1
ATOM 796 C CA . VAL A 1 107 ? 26.911 27.069 22.381 1.00 77.11 137 VAL A CA 1
ATOM 797 C C . VAL A 1 107 ? 25.507 26.543 22.666 1.00 75.23 137 VAL A C 1
ATOM 798 O O . VAL A 1 107 ? 25.166 26.274 23.822 1.00 78.38 137 VAL A O 1
ATOM 802 N N . GLN A 1 108 ? 24.685 26.412 21.617 1.00 74.73 138 GLN A N 1
ATOM 803 C CA . GLN A 1 108 ? 23.248 26.226 21.824 1.00 76.89 138 GLN A CA 1
ATOM 804 C C . GLN A 1 108 ? 22.888 24.766 22.089 1.00 73.98 138 GLN A C 1
ATOM 805 O O . GLN A 1 108 ? 22.152 24.465 23.039 1.00 74.60 138 GLN A O 1
ATOM 811 N N . LYS A 1 109 ? 23.368 23.846 21.255 1.00 74.97 139 LYS A N 1
ATOM 812 C CA . LYS A 1 109 ? 23.140 22.427 21.484 1.00 70.92 139 LYS A CA 1
ATOM 813 C C . LYS A 1 109 ? 24.455 21.668 21.445 1.00 68.09 139 LYS A C 1
ATOM 814 O O . LYS A 1 109 ? 25.443 22.113 20.853 1.00 66.29 139 LYS A O 1
ATOM 820 N N . LEU A 1 110 ? 24.447 20.508 22.096 1.00 72.03 140 LEU A N 1
ATOM 821 C CA . LEU A 1 110 ? 25.569 19.577 22.123 1.00 63.00 140 LEU A CA 1
ATOM 822 C C . LEU A 1 110 ? 25.029 18.174 21.904 1.00 59.56 140 LEU A C 1
ATOM 823 O O . LEU A 1 110 ? 24.211 17.691 22.694 1.00 63.50 140 LEU A O 1
ATOM 828 N N . ILE A 1 111 ? 25.524 17.515 20.868 1.00 59.56 141 ILE A N 1
ATOM 829 C CA . ILE A 1 111 ? 25.110 16.111 20.634 1.00 57.56 141 ILE A CA 1
ATOM 830 C C . ILE A 1 111 ? 26.302 15.240 20.972 1.00 53.26 141 ILE A C 1
ATOM 831 O O . ILE A 1 111 ? 27.303 15.356 20.315 1.00 58.07 141 ILE A O 1
ATOM 836 N N . LEU A 1 112 ? 26.180 14.418 21.993 1.00 50.81 142 LEU A N 1
ATOM 837 C CA . LEU A 1 112 ? 27.300 13.533 22.339 1.00 51.53 142 LEU A CA 1
ATOM 838 C C . LEU A 1 112 ? 27.090 12.208 21.629 1.00 53.09 142 LEU A C 1
ATOM 839 O O . LEU A 1 112 ? 25.970 11.783 21.530 1.00 52.09 142 LEU A O 1
ATOM 844 N N . THR A 1 113 ? 28.150 11.609 21.120 1.00 52.99 143 THR A N 1
ATOM 845 C CA . THR A 1 113 ? 28.021 10.276 20.503 1.00 53.13 143 THR A CA 1
ATOM 846 C C . THR A 1 113 ? 28.400 9.280 21.599 1.00 57.41 143 THR A C 1
ATOM 847 O O . THR A 1 113 ? 29.577 9.188 21.924 1.00 58.00 143 THR A O 1
ATOM 851 N N . SER A 1 114 ? 27.409 8.584 22.158 1.00 61.54 144 SER A N 1
ATOM 852 C CA . SER A 1 114 ? 27.596 7.657 23.303 1.00 60.75 144 SER A CA 1
ATOM 853 C C . SER A 1 114 ? 27.945 6.237 22.853 1.00 57.46 144 SER A C 1
ATOM 854 O O . SER A 1 114 ? 28.488 6.077 21.778 1.00 55.55 144 SER A O 1
ATOM 857 N N . SER A 1 115 ? 27.641 5.239 23.679 1.00 61.50 145 SER A N 1
ATOM 858 C CA . SER A 1 115 ? 27.929 3.824 23.337 1.00 59.78 145 SER A CA 1
ATOM 859 C C . SER A 1 115 ? 26.735 2.943 23.675 1.00 61.57 145 SER A C 1
ATOM 860 O O . SER A 1 115 ? 26.287 2.969 24.799 1.00 63.69 145 SER A O 1
ATOM 863 N N . ALA A 1 116 ? 26.269 2.156 22.725 1.00 62.32 146 ALA A N 1
ATOM 864 C CA . ALA A 1 116 ? 25.135 1.273 22.993 1.00 56.78 146 ALA A CA 1
ATOM 865 C C . ALA A 1 116 ? 25.358 0.387 24.222 1.00 63.12 146 ALA A C 1
ATOM 866 O O . ALA A 1 116 ? 24.399 0.024 24.915 1.00 61.35 146 ALA A O 1
ATOM 868 N N . SER A 1 117 ? 26.611 0.046 24.532 1.00 66.99 147 SER A N 1
ATOM 869 C CA . SER A 1 117 ? 26.864 -0.804 25.686 1.00 67.37 147 SER A CA 1
ATOM 870 C C . SER A 1 117 ? 26.701 -0.076 27.016 1.00 69.48 147 SER A C 1
ATOM 871 O O . SER A 1 117 ? 26.831 -0.706 28.066 1.00 75.38 147 SER A O 1
ATOM 874 N N . VAL A 1 118 ? 26.425 1.229 27.022 1.00 70.24 148 VAL A N 1
ATOM 875 C CA . VAL A 1 118 ? 26.216 1.897 28.305 1.00 72.80 148 VAL A CA 1
ATOM 876 C C . VAL A 1 118 ? 24.884 1.518 28.930 1.00 72.13 148 VAL A C 1
ATOM 877 O O . VAL A 1 118 ? 24.535 2.042 29.999 1.00 73.81 148 VAL A O 1
ATOM 881 N N . ILE A 1 119 ? 24.147 0.669 28.229 1.00 75.72 149 ILE A N 1
ATOM 882 C CA . ILE A 1 119 ? 22.824 0.191 28.703 1.00 75.17 149 ILE A CA 1
ATOM 883 C C . ILE A 1 119 ? 23.062 -0.925 29.710 1.00 85.54 149 ILE A C 1
ATOM 884 O O . ILE A 1 119 ? 22.160 -1.214 30.461 1.00 89.51 149 ILE A O 1
ATOM 889 N N . PHE A 1 120 ? 24.276 -1.452 29.793 1.00 81.80 150 PHE A N 1
ATOM 890 C CA . PHE A 1 120 ? 24.489 -2.622 30.672 1.00 87.99 150 PHE A CA 1
ATOM 891 C C . PHE A 1 120 ? 24.663 -2.204 32.130 1.00 94.09 150 PHE A C 1
ATOM 892 O O . PHE A 1 120 ? 25.802 -2.147 32.602 1.00 99.09 150 PHE A O 1
ATOM 900 N N . GLU A 1 121 ? 23.564 -1.893 32.813 1.00 103.00 151 GLU A N 1
ATOM 901 C CA . GLU A 1 121 ? 23.641 -1.663 34.254 1.00 105.19 151 GLU A CA 1
ATOM 902 C C . GLU A 1 121 ? 22.543 -2.453 34.965 1.00 103.65 151 GLU A C 1
ATOM 903 O O . GLU A 1 121 ? 22.614 -3.680 35.058 1.00 92.97 151 GLU A O 1
ATOM 909 N N . PRO A 1 138 ? 32.084 -6.940 35.687 1.00 103.85 168 PRO A N 1
ATOM 910 C CA . PRO A 1 138 ? 32.768 -7.523 34.523 1.00 104.93 168 PRO A CA 1
ATOM 911 C C . PRO A 1 138 ? 32.500 -6.757 33.217 1.00 101.24 168 PRO A C 1
ATOM 912 O O . PRO A 1 138 ? 32.204 -7.351 32.177 1.00 99.83 168 PRO A O 1
ATOM 916 N N . ILE A 1 139 ? 32.621 -5.434 33.286 1.00 101.02 169 ILE A N 1
ATOM 917 C CA . ILE A 1 139 ? 32.446 -4.554 32.136 1.00 97.78 169 ILE A CA 1
ATOM 918 C C . ILE A 1 139 ? 33.692 -3.683 31.998 1.00 93.63 169 ILE A C 1
ATOM 919 O O . ILE A 1 139 ? 34.333 -3.329 32.994 1.00 106.49 169 ILE A O 1
ATOM 924 N N . ASP A 1 140 ? 34.056 -3.367 30.754 1.00 75.55 170 ASP A N 1
ATOM 925 C CA . ASP A 1 140 ? 35.277 -2.618 30.494 1.00 77.54 170 ASP A CA 1
ATOM 926 C C . ASP A 1 140 ? 35.295 -1.306 31.262 1.00 78.86 170 ASP A C 1
ATOM 927 O O . ASP A 1 140 ? 34.289 -0.590 31.343 1.00 79.45 170 ASP A O 1
ATOM 932 N N . TYR A 1 141 ? 36.469 -0.967 31.797 1.00 74.41 171 TYR A N 1
ATOM 933 C CA . TYR A 1 141 ? 36.650 0.392 32.272 1.00 72.99 171 TYR A CA 1
ATOM 934 C C . TYR A 1 141 ? 36.298 1.396 31.179 1.00 73.11 171 TYR A C 1
ATOM 935 O O . TYR A 1 141 ? 35.859 2.516 31.485 1.00 73.74 171 TYR A O 1
ATOM 944 N N . TYR A 1 142 ? 36.449 1.000 29.911 1.00 74.34 172 TYR A N 1
ATOM 945 C CA . TYR A 1 142 ? 36.059 1.872 28.813 1.00 71.95 172 TYR A CA 1
ATOM 946 C C . TYR A 1 142 ? 34.612 2.303 28.970 1.00 66.60 172 TYR A C 1
ATOM 947 O O . TYR A 1 142 ? 34.330 3.486 29.192 1.00 67.39 172 TYR A O 1
ATOM 956 N N . THR A 1 143 ? 33.685 1.338 28.916 1.00 72.84 173 THR A N 1
ATOM 957 C CA . THR A 1 143 ? 32.261 1.640 29.082 1.00 69.98 173 THR A CA 1
ATOM 958 C C . THR A 1 143 ? 31.996 2.442 30.346 1.00 65.30 173 THR A C 1
ATOM 959 O O . THR A 1 143 ? 31.190 3.376 30.329 1.00 64.57 173 THR A O 1
ATOM 963 N N . GLU A 1 144 ? 32.644 2.085 31.462 1.00 69.68 174 GLU A N 1
ATOM 964 C CA . GLU A 1 144 ? 32.419 2.847 32.690 1.00 72.61 174 GLU A CA 1
ATOM 965 C C . GLU A 1 144 ? 32.677 4.328 32.459 1.00 68.15 174 GLU A C 1
ATOM 966 O O . GLU A 1 144 ? 31.914 5.182 32.927 1.00 67.87 174 GLU A O 1
ATOM 972 N N . THR A 1 145 ? 33.745 4.649 31.720 1.00 68.74 175 THR A N 1
ATOM 973 C CA . THR A 1 145 ? 33.992 6.045 31.372 1.00 69.13 175 THR A CA 1
ATOM 974 C C . THR A 1 145 ? 32.935 6.547 30.402 1.00 61.71 175 THR A C 1
ATOM 975 O O . THR A 1 145 ? 32.512 7.708 30.479 1.00 63.40 175 THR A O 1
ATOM 979 N N . LYS A 1 146 ? 32.482 5.675 29.493 1.00 62.26 176 LYS A N 1
ATOM 980 C CA . LYS A 1 146 ? 31.399 6.035 28.578 1.00 61.31 176 LYS A CA 1
ATOM 981 C C . LYS A 1 146 ? 30.123 6.383 29.333 1.00 59.19 176 LYS A C 1
ATOM 982 O O . LYS A 1 146 ? 29.338 7.224 28.871 1.00 60.50 176 LYS A O 1
ATOM 988 N N . ILE A 1 147 ? 29.895 5.753 30.490 1.00 59.17 177 ILE A N 1
ATOM 989 C CA . ILE A 1 147 ? 28.710 6.083 31.278 1.00 61.22 177 ILE A CA 1
ATOM 990 C C . ILE A 1 147 ? 28.913 7.396 32.007 1.00 62.60 177 ILE A C 1
ATOM 991 O O . ILE A 1 147 ? 28.013 8.251 32.043 1.00 61.45 177 ILE A O 1
ATOM 996 N N . LEU A 1 148 ? 30.095 7.567 32.614 1.00 65.56 178 LEU A N 1
ATOM 997 C CA . LEU A 1 148 ? 30.465 8.855 33.187 1.00 63.78 178 LEU A CA 1
ATOM 998 C C . LEU A 1 148 ? 30.238 9.974 32.187 1.00 62.09 178 LEU A C 1
ATOM 999 O O . LEU A 1 148 ? 29.532 10.947 32.481 1.00 60.99 178 LEU A O 1
ATOM 1004 N N . GLN A 1 149 ? 30.775 9.810 30.970 1.00 58.13 179 GLN A N 1
ATOM 1005 C CA . GLN A 1 149 ? 30.686 10.845 29.947 1.00 59.12 179 GLN A CA 1
ATOM 1006 C C . GLN A 1 149 ? 29.242 11.210 29.610 1.00 58.14 179 GLN A C 1
ATOM 1007 O O . GLN A 1 149 ? 28.966 12.360 29.256 1.00 52.83 179 GLN A O 1
ATOM 1013 N N . GLU A 1 150 ? 28.306 10.269 29.728 1.00 61.94 180 GLU A N 1
ATOM 1014 C CA . GLU A 1 150 ? 26.937 10.562 29.319 1.00 61.91 180 GLU A CA 1
ATOM 1015 C C . GLU A 1 150 ? 26.114 11.205 30.431 1.00 61.61 180 GLU A C 1
ATOM 1016 O O . GLU A 1 150 ? 25.281 12.086 30.162 1.00 55.91 180 GLU A O 1
ATOM 1022 N N . ARG A 1 151 ? 26.320 10.767 31.671 1.00 64.13 181 ARG A N 1
ATOM 1023 C CA . ARG A 1 151 ? 25.604 11.365 32.784 1.00 66.97 181 ARG A CA 1
ATOM 1024 C C . ARG A 1 151 ? 25.943 12.840 32.896 1.00 66.90 181 ARG A C 1
ATOM 1025 O O . ARG A 1 151 ? 25.057 13.682 33.092 1.00 67.02 181 ARG A O 1
ATOM 1033 N N . ALA A 1 152 ? 27.224 13.169 32.738 1.00 70.59 182 ALA A N 1
ATOM 1034 C CA . ALA A 1 152 ? 27.642 14.561 32.617 1.00 63.63 182 ALA A CA 1
ATOM 1035 C C . ALA A 1 152 ? 26.872 15.272 31.513 1.00 64.02 182 ALA A C 1
ATOM 1036 O O . ALA A 1 152 ? 26.119 16.215 31.771 1.00 70.54 182 ALA A O 1
ATOM 1038 N N . VAL A 1 153 ? 27.046 14.813 30.270 1.00 61.83 183 VAL A N 1
ATOM 1039 C CA . VAL A 1 153 ? 26.442 15.478 29.116 1.00 60.22 183 VAL A CA 1
ATOM 1040 C C . VAL A 1 153 ? 24.933 15.613 29.286 1.00 66.07 183 VAL A C 1
ATOM 1041 O O . VAL A 1 153 ? 24.358 16.692 29.090 1.00 62.66 183 VAL A O 1
ATOM 1045 N N . LEU A 1 154 ? 24.264 14.512 29.633 1.00 70.58 184 LEU A N 1
ATOM 1046 C CA . LEU A 1 154 ? 22.822 14.562 29.822 1.00 65.99 184 LEU A CA 1
ATOM 1047 C C . LEU A 1 154 ? 22.459 15.313 31.091 1.00 70.81 184 LEU A C 1
ATOM 1048 O O . LEU A 1 154 ? 21.346 15.838 31.202 1.00 82.51 184 LEU A O 1
ATOM 1053 N N . GLY A 1 155 ? 23.384 15.387 32.051 1.00 66.37 185 GLY A N 1
ATOM 1054 C CA . GLY A 1 155 ? 23.147 16.170 33.253 1.00 71.94 185 GLY A CA 1
ATOM 1055 C C . GLY A 1 155 ? 23.282 17.672 33.058 1.00 70.50 185 GLY A C 1
ATOM 1056 O O . GLY A 1 155 ? 22.850 18.442 33.922 1.00 75.27 185 GLY A O 1
ATOM 1057 N N . ALA A 1 156 ? 23.876 18.106 31.950 1.00 69.02 186 ALA A N 1
ATOM 1058 C CA . ALA A 1 156 ? 23.934 19.521 31.620 1.00 75.00 186 ALA A CA 1
ATOM 1059 C C . ALA A 1 156 ? 22.854 19.937 30.632 1.00 79.04 186 ALA A C 1
ATOM 1060 O O . ALA A 1 156 ? 23.132 20.744 29.738 1.00 81.35 186 ALA A O 1
ATOM 1062 N N . ASN A 1 157 ? 21.640 19.400 30.757 1.00 70.62 187 ASN A N 1
ATOM 1063 C CA . ASN A 1 157 ? 20.517 19.866 29.947 1.00 74.79 187 ASN A CA 1
ATOM 1064 C C . ASN A 1 157 ? 19.801 20.954 30.734 1.00 87.40 187 ASN A C 1
ATOM 1065 O O . ASN A 1 157 ? 18.958 20.671 31.590 1.00 84.62 187 ASN A O 1
ATOM 1070 N N . ASP A 1 158 ? 20.141 22.211 30.450 1.00 89.94 188 ASP A N 1
ATOM 1071 C CA . ASP A 1 158 ? 19.469 23.348 31.069 1.00 95.91 188 ASP A CA 1
ATOM 1072 C C . ASP A 1 158 ? 18.599 24.023 30.020 1.00 95.80 188 ASP A C 1
ATOM 1073 O O . ASP A 1 158 ? 19.079 24.879 29.264 1.00 93.75 188 ASP A O 1
ATOM 1078 N N . PRO A 1 159 ? 17.321 23.654 29.913 1.00 92.51 189 PRO A N 1
ATOM 1079 C CA . PRO A 1 159 ? 16.460 24.309 28.917 1.00 97.89 189 PRO A CA 1
ATOM 1080 C C . PRO A 1 159 ? 16.299 25.793 29.167 1.00 97.84 189 PRO A C 1
ATOM 1081 O O . PRO A 1 159 ? 16.228 26.563 28.201 1.00 98.78 189 PRO A O 1
ATOM 1085 N N . GLU A 1 160 ? 16.252 26.216 30.435 1.00 105.68 190 GLU A N 1
ATOM 1086 C CA . GLU A 1 160 ? 16.111 27.636 30.744 1.00 101.86 190 GLU A CA 1
ATOM 1087 C C . GLU A 1 160 ? 17.322 28.429 30.265 1.00 102.02 190 GLU A C 1
ATOM 1088 O O . GLU A 1 160 ? 17.172 29.467 29.609 1.00 105.05 190 GLU A O 1
ATOM 1094 N N . LYS A 1 161 ? 18.526 27.955 30.574 1.00 98.21 191 LYS A N 1
ATOM 1095 C CA . LYS A 1 161 ? 19.750 28.535 30.035 1.00 106.22 191 LYS A CA 1
ATOM 1096 C C . LYS A 1 161 ? 19.818 28.427 28.512 1.00 106.23 191 LYS A C 1
ATOM 1097 O O . LYS A 1 161 ? 20.677 29.064 27.890 1.00 103.58 191 LYS A O 1
ATOM 1103 N N . ASN A 1 162 ? 18.916 27.655 27.905 1.00 101.16 192 ASN A N 1
ATOM 1104 C CA . ASN A 1 162 ? 18.801 27.390 26.473 1.00 96.50 192 ASN A CA 1
ATOM 1105 C C . ASN A 1 162 ? 20.010 26.621 25.958 1.00 90.09 192 ASN A C 1
ATOM 1106 O O . ASN A 1 162 ? 20.335 26.710 24.769 1.00 93.48 192 ASN A O 1
ATOM 1111 N N . PHE A 1 163 ? 20.681 25.866 26.814 1.00 86.46 193 PHE A N 1
ATOM 1112 C CA . PHE A 1 163 ? 21.726 24.931 26.419 1.00 78.32 193 PHE A CA 1
ATOM 1113 C C . PHE A 1 163 ? 21.083 23.541 26.426 1.00 76.34 193 PHE A C 1
ATOM 1114 O O . PHE A 1 163 ? 20.634 23.064 27.474 1.00 75.06 193 PHE A O 1
ATOM 1122 N N . LEU A 1 164 ? 20.997 22.908 25.254 1.00 69.47 194 LEU A N 1
ATOM 1123 C CA . LEU A 1 164 ? 20.334 21.609 25.116 1.00 71.84 194 LEU A CA 1
ATOM 1124 C C . LEU A 1 164 ? 21.308 20.504 24.702 1.00 65.50 194 LEU A C 1
ATOM 1125 O O . LEU A 1 164 ? 22.119 20.684 23.785 1.00 60.38 194 LEU A O 1
ATOM 1130 N N . THR A 1 165 ? 21.196 19.341 25.356 1.00 65.39 195 THR A N 1
ATOM 1131 C CA . THR A 1 165 ? 22.121 18.231 25.140 1.00 62.46 195 THR A CA 1
ATOM 1132 C C . THR A 1 165 ? 21.393 16.920 24.865 1.00 63.32 195 THR A C 1
ATOM 1133 O O . THR A 1 165 ? 20.337 16.640 25.441 1.00 66.67 195 THR A O 1
ATOM 1137 N N . THR A 1 166 ? 21.977 16.098 23.995 1.00 65.18 196 THR A N 1
ATOM 1138 C CA . THR A 1 166 ? 21.584 14.695 23.907 1.00 61.37 196 THR A CA 1
ATOM 1139 C C . THR A 1 166 ? 22.822 13.840 23.750 1.00 58.55 196 THR A C 1
ATOM 1140 O O . THR A 1 166 ? 23.931 14.335 23.518 1.00 59.33 196 THR A O 1
ATOM 1144 N N . ALA A 1 167 ? 22.593 12.533 23.851 1.00 61.47 197 ALA A N 1
ATOM 1145 C CA . ALA A 1 167 ? 23.571 11.506 23.525 1.00 50.58 197 ALA A CA 1
ATOM 1146 C C . ALA A 1 167 ? 22.899 10.467 22.639 1.00 56.66 197 ALA A C 1
ATOM 1147 O O . ALA A 1 167 ? 21.793 10.005 22.944 1.00 53.92 197 ALA A O 1
ATOM 1149 N N . ILE A 1 168 ? 23.560 10.132 21.534 1.00 51.64 198 ILE A N 1
ATOM 1150 C CA . ILE A 1 168 ? 23.216 9.002 20.678 1.00 46.62 198 ILE A CA 1
ATOM 1151 C C . ILE A 1 168 ? 24.145 7.839 21.017 1.00 51.43 198 ILE A C 1
ATOM 1152 O O . ILE A 1 168 ? 25.335 8.050 21.299 1.00 52.10 198 ILE A O 1
ATOM 1157 N N . ARG A 1 169 ? 23.612 6.606 20.994 1.00 52.39 199 ARG A N 1
ATOM 1158 C CA . ARG A 1 169 ? 24.347 5.401 21.402 1.00 55.85 199 ARG A CA 1
ATOM 1159 C C . ARG A 1 169 ? 24.525 4.450 20.226 1.00 55.16 199 ARG A C 1
ATOM 1160 O O . ARG A 1 169 ? 23.742 3.498 20.070 1.00 58.34 199 ARG A O 1
ATOM 1168 N N . PRO A 1 170 ? 25.552 4.637 19.398 1.00 55.68 200 PRO A N 1
ATOM 1169 C CA . PRO A 1 170 ? 25.839 3.664 18.342 1.00 52.69 200 PRO A CA 1
ATOM 1170 C C . PRO A 1 170 ? 26.563 2.467 18.937 1.00 63.39 200 PRO A C 1
ATOM 1171 O O . PRO A 1 170 ? 26.961 2.468 20.104 1.00 64.80 200 PRO A O 1
ATOM 1175 N N . HIS A 1 171 ? 26.705 1.432 18.105 1.00 69.49 201 HIS A N 1
ATOM 1176 C CA . HIS A 1 171 ? 27.294 0.140 18.531 1.00 74.46 201 HIS A CA 1
ATOM 1177 C C . HIS A 1 171 ? 28.741 -0.071 18.098 1.00 74.39 201 HIS A C 1
ATOM 1178 O O . HIS A 1 171 ? 29.513 -0.559 18.909 1.00 69.22 201 HIS A O 1
ATOM 1185 N N . GLY A 1 172 ? 29.085 0.210 16.853 1.00 77.32 202 GLY A N 1
ATOM 1186 C CA . GLY A 1 172 ? 30.473 -0.075 16.445 1.00 89.89 202 GLY A CA 1
ATOM 1187 C C . GLY A 1 172 ? 31.338 1.159 16.291 1.00 95.98 202 GLY A C 1
ATOM 1188 O O . GLY A 1 172 ? 31.999 1.276 15.265 1.00 101.41 202 GLY A O 1
ATOM 1189 N N . ILE A 1 173 ? 31.423 1.993 17.326 1.00 101.07 203 ILE A N 1
ATOM 1190 C CA . ILE A 1 173 ? 32.217 3.253 17.269 1.00 98.32 203 ILE A CA 1
ATOM 1191 C C . ILE A 1 173 ? 31.829 4.009 15.994 1.00 102.88 203 ILE A C 1
ATOM 1192 O O . ILE A 1 173 ? 30.617 4.255 15.816 1.00 92.41 203 ILE A O 1
ATOM 1197 N N . PRO A 1 179 ? 33.643 -7.576 22.523 1.00 122.34 209 PRO A N 1
ATOM 1198 C CA . PRO A 1 179 ? 32.248 -7.125 22.605 1.00 123.35 209 PRO A CA 1
ATOM 1199 C C . PRO A 1 179 ? 31.334 -8.324 22.881 1.00 119.90 209 PRO A C 1
ATOM 1200 O O . PRO A 1 179 ? 30.560 -8.684 22.046 1.00 117.57 209 PRO A O 1
ATOM 1204 N N . GLN A 1 180 ? 31.433 -8.880 24.081 1.00 115.10 210 GLN A N 1
ATOM 1205 C CA . GLN A 1 180 ? 30.673 -10.101 24.431 1.00 111.50 210 GLN A CA 1
ATOM 1206 C C . GLN A 1 180 ? 29.157 -9.889 24.399 1.00 113.62 210 GLN A C 1
ATOM 1207 O O . GLN A 1 180 ? 28.476 -10.821 23.976 1.00 116.57 210 GLN A O 1
ATOM 1213 N N . LEU A 1 181 ? 28.643 -8.742 24.849 1.00 113.46 211 LEU A N 1
ATOM 1214 C CA . LEU A 1 181 ? 27.165 -8.576 24.914 1.00 108.95 211 LEU A CA 1
ATOM 1215 C C . LEU A 1 181 ? 26.672 -7.398 24.073 1.00 103.02 211 LEU A C 1
ATOM 1216 O O . LEU A 1 181 ? 27.242 -6.322 24.187 1.00 104.33 211 LEU A O 1
ATOM 1221 N N . VAL A 1 182 ? 25.588 -7.610 23.328 1.00 101.00 212 VAL A N 1
ATOM 1222 C CA . VAL A 1 182 ? 24.977 -6.612 22.450 1.00 93.25 212 VAL A CA 1
ATOM 1223 C C . VAL A 1 182 ? 23.465 -6.577 22.658 1.00 87.94 212 VAL A C 1
ATOM 1224 O O . VAL A 1 182 ? 22.828 -7.631 22.775 1.00 95.26 212 VAL A O 1
ATOM 1228 N N . PRO A 1 183 ? 22.853 -5.395 22.734 1.00 89.08 213 PRO A N 1
ATOM 1229 C CA . PRO A 1 183 ? 21.389 -5.316 22.893 1.00 81.45 213 PRO A CA 1
ATOM 1230 C C . PRO A 1 183 ? 20.675 -5.404 21.549 1.00 74.06 213 PRO A C 1
ATOM 1231 O O . PRO A 1 183 ? 20.846 -4.552 20.671 1.00 58.64 213 PRO A O 1
ATOM 1235 N N . ILE A 1 184 ? 19.856 -6.444 21.399 1.00 76.09 214 ILE A N 1
ATOM 1236 C CA . ILE A 1 184 ? 19.206 -6.726 20.122 1.00 70.53 214 ILE A CA 1
ATOM 1237 C C . ILE A 1 184 ? 17.814 -6.110 20.062 1.00 62.20 214 ILE A C 1
ATOM 1238 O O . ILE A 1 184 ? 17.367 -5.660 19.003 1.00 61.94 214 ILE A O 1
ATOM 1243 N N . LEU A 1 185 ? 17.117 -6.066 21.196 1.00 64.28 215 LEU A N 1
ATOM 1244 C CA . LEU A 1 185 ? 15.738 -5.605 21.256 1.00 64.62 215 LEU A CA 1
ATOM 1245 C C . LEU A 1 185 ? 15.538 -4.689 22.451 1.00 66.43 215 LEU A C 1
ATOM 1246 O O . LEU A 1 185 ? 16.098 -4.929 23.524 1.00 68.20 215 LEU A O 1
ATOM 1251 N N . ILE A 1 186 ? 14.707 -3.661 22.271 1.00 69.88 216 ILE A N 1
ATOM 1252 C CA . ILE A 1 186 ? 14.432 -2.671 23.310 1.00 72.53 216 ILE A CA 1
ATOM 1253 C C . ILE A 1 186 ? 12.925 -2.463 23.413 1.00 65.34 216 ILE A C 1
ATOM 1254 O O . ILE A 1 186 ? 12.245 -2.270 22.398 1.00 60.18 216 ILE A O 1
ATOM 1259 N N . GLU A 1 187 ? 12.409 -2.511 24.642 1.00 67.70 217 GLU A N 1
ATOM 1260 C CA . GLU A 1 187 ? 10.969 -2.478 24.859 1.00 68.28 217 GLU A CA 1
ATOM 1261 C C . GLU A 1 187 ? 10.399 -1.156 24.385 1.00 72.64 217 GLU A C 1
ATOM 1262 O O . GLU A 1 187 ? 10.934 -0.087 24.701 1.00 84.22 217 GLU A O 1
ATOM 1268 N N . ALA A 1 188 ? 9.323 -1.224 23.620 1.00 63.91 218 ALA A N 1
ATOM 1269 C CA . ALA A 1 188 ? 8.658 0.016 23.204 1.00 71.05 218 ALA A CA 1
ATOM 1270 C C . ALA A 1 188 ? 7.680 0.323 24.320 1.00 82.21 218 ALA A C 1
ATOM 1271 O O . ALA A 1 188 ? 7.007 -0.592 24.743 1.00 84.12 218 ALA A O 1
ATOM 1273 N N . ALA A 1 189 ? 7.592 1.574 24.751 1.00 87.75 219 ALA A N 1
ATOM 1274 C CA . ALA A 1 189 ? 6.736 1.917 25.904 1.00 90.97 219 ALA A CA 1
ATOM 1275 C C . ALA A 1 189 ? 5.252 1.890 25.550 1.00 95.43 219 ALA A C 1
ATOM 1276 O O . ALA A 1 189 ? 4.915 1.952 24.360 1.00 92.40 219 ALA A O 1
ATOM 1278 N N . ARG A 1 190 ? 4.422 1.811 26.598 1.00 104.47 220 ARG A N 1
ATOM 1279 C CA . ARG A 1 190 ? 2.941 1.826 26.497 1.00 112.70 220 ARG A CA 1
ATOM 1280 C C . ARG A 1 190 ? 2.548 2.971 25.562 1.00 112.75 220 ARG A C 1
ATOM 1281 O O . ARG A 1 190 ? 1.979 2.678 24.503 1.00 106.80 220 ARG A O 1
ATOM 1289 N N . ASN A 1 191 ? 2.849 4.211 25.948 1.00 115.62 221 ASN A N 1
ATOM 1290 C CA . ASN A 1 191 ? 2.536 5.370 25.080 1.00 117.17 221 ASN A CA 1
ATOM 1291 C C . ASN A 1 191 ? 3.181 6.626 25.654 1.00 118.85 221 ASN A C 1
ATOM 1292 O O . ASN A 1 191 ? 3.089 6.798 26.870 1.00 116.86 221 ASN A O 1
ATOM 1297 N N . GLY A 1 192 ? 3.867 7.415 24.816 1.00 126.20 222 GLY A N 1
ATOM 1298 C CA . GLY A 1 192 ? 4.366 8.750 25.198 1.00 127.79 222 GLY A CA 1
ATOM 1299 C C . GLY A 1 192 ? 5.703 8.772 25.895 1.00 134.97 222 GLY A C 1
ATOM 1300 O O . GLY A 1 192 ? 6.531 9.606 25.508 1.00 125.78 222 GLY A O 1
ATOM 1301 N N . LYS A 1 193 ? 6.005 7.777 26.742 1.00 138.54 223 LYS A N 1
ATOM 1302 C CA . LYS A 1 193 ? 7.250 7.662 27.571 1.00 131.69 223 LYS A CA 1
ATOM 1303 C C . LYS A 1 193 ? 8.494 7.194 26.787 1.00 118.89 223 LYS A C 1
ATOM 1304 O O . LYS A 1 193 ? 9.418 6.626 27.406 1.00 114.57 223 LYS A O 1
ATOM 1310 N N . MET A 1 194 ? 8.541 7.475 25.492 1.00 109.47 224 MET A N 1
ATOM 1311 C CA . MET A 1 194 ? 9.599 7.091 24.565 1.00 97.96 224 MET A CA 1
ATOM 1312 C C . MET A 1 194 ? 9.531 8.083 23.419 1.00 91.68 224 MET A C 1
ATOM 1313 O O . MET A 1 194 ? 8.504 8.145 22.766 1.00 93.16 224 MET A O 1
ATOM 1318 N N . LYS A 1 195 ? 10.554 8.908 23.308 1.00 86.01 225 LYS A N 1
ATOM 1319 C CA . LYS A 1 195 ? 10.719 9.820 22.192 1.00 81.04 225 LYS A CA 1
ATOM 1320 C C . LYS A 1 195 ? 11.470 9.111 21.082 1.00 70.78 225 LYS A C 1
ATOM 1321 O O . LYS A 1 195 ? 12.150 8.109 21.305 1.00 66.39 225 LYS A O 1
ATOM 1327 N N . PHE A 1 196 ? 11.328 9.646 19.874 1.00 67.36 226 PHE A N 1
ATOM 1328 C CA . PHE A 1 196 ? 11.883 9.012 18.691 1.00 67.23 226 PHE A CA 1
ATOM 1329 C C . PHE A 1 196 ? 12.032 10.066 17.609 1.00 65.50 226 PHE A C 1
ATOM 1330 O O . PHE A 1 196 ? 11.336 11.082 17.625 1.00 66.53 226 PHE A O 1
ATOM 1338 N N . VAL A 1 197 ? 12.946 9.824 16.671 1.00 63.44 227 VAL A N 1
ATOM 1339 C CA . VAL A 1 197 ? 13.253 10.773 15.604 1.00 64.03 227 VAL A CA 1
ATOM 1340 C C . VAL A 1 197 ? 12.890 10.147 14.270 1.00 63.11 227 VAL A C 1
ATOM 1341 O O . VAL A 1 197 ? 13.447 9.113 13.892 1.00 65.47 227 VAL A O 1
ATOM 1345 N N . ILE A 1 198 ? 11.981 10.785 13.555 1.00 68.27 228 ILE A N 1
ATOM 1346 C CA . ILE A 1 198 ? 11.522 10.284 12.268 1.00 75.38 228 ILE A CA 1
ATOM 1347 C C . ILE A 1 198 ? 12.514 10.640 11.170 1.00 74.36 228 ILE A C 1
ATOM 1348 O O . ILE A 1 198 ? 13.080 11.738 11.140 1.00 80.08 228 ILE A O 1
ATOM 1353 N N . GLY A 1 199 ? 12.711 9.702 10.243 1.00 80.24 229 GLY A N 1
ATOM 1354 C CA . GLY A 1 199 ? 13.418 9.984 9.019 1.00 83.17 229 GLY A CA 1
ATOM 1355 C C . GLY A 1 199 ? 12.555 9.662 7.813 1.00 88.45 229 GLY A C 1
ATOM 1356 O O . GLY A 1 199 ? 11.454 9.132 7.934 1.00 89.48 229 GLY A O 1
ATOM 1357 N N . ASN A 1 200 ? 13.080 10.007 6.639 1.00 100.49 230 ASN A N 1
ATOM 1358 C CA . ASN A 1 200 ? 12.400 9.735 5.372 1.00 105.97 230 ASN A CA 1
ATOM 1359 C C . ASN A 1 200 ? 13.140 8.565 4.736 1.00 113.03 230 ASN A C 1
ATOM 1360 O O . ASN A 1 200 ? 14.126 8.739 4.016 1.00 118.25 230 ASN A O 1
ATOM 1365 N N . GLY A 1 201 ? 12.647 7.354 5.004 1.00 111.50 231 GLY A N 1
ATOM 1366 C CA . GLY A 1 201 ? 13.424 6.137 4.824 1.00 120.21 231 GLY A CA 1
ATOM 1367 C C . GLY A 1 201 ? 13.553 5.652 3.395 1.00 131.99 231 GLY A C 1
ATOM 1368 O O . GLY A 1 201 ? 13.641 4.436 3.182 1.00 148.79 231 GLY A O 1
ATOM 1369 N N . LYS A 1 202 ? 13.581 6.557 2.416 1.00 134.25 232 LYS A N 1
ATOM 1370 C CA . LYS A 1 202 ? 13.813 6.123 1.042 1.00 136.93 232 LYS A CA 1
ATOM 1371 C C . LYS A 1 202 ? 15.173 6.593 0.537 1.00 132.91 232 LYS A C 1
ATOM 1372 O O . LYS A 1 202 ? 15.865 5.850 -0.169 1.00 153.36 232 LYS A O 1
ATOM 1378 N N . ASN A 1 203 ? 15.580 7.814 0.891 1.00 128.57 233 ASN A N 1
ATOM 1379 C CA . ASN A 1 203 ? 16.882 8.341 0.496 1.00 125.00 233 ASN A CA 1
ATOM 1380 C C . ASN A 1 203 ? 18.041 7.656 1.219 1.00 124.89 233 ASN A C 1
ATOM 1381 O O . ASN A 1 203 ? 19.191 7.755 0.771 1.00 132.44 233 ASN A O 1
ATOM 1386 N N . LEU A 1 204 ? 17.757 6.961 2.323 1.00 120.60 234 LEU A N 1
ATOM 1387 C CA . LEU A 1 204 ? 18.816 6.324 3.096 1.00 114.17 234 LEU A CA 1
ATOM 1388 C C . LEU A 1 204 ? 18.817 4.801 2.982 1.00 112.02 234 LEU A C 1
ATOM 1389 O O . LEU A 1 204 ? 19.564 4.146 3.722 1.00 106.11 234 LEU A O 1
ATOM 1394 N N . VAL A 1 205 ? 18.016 4.209 2.092 1.00 116.53 235 VAL A N 1
ATOM 1395 C CA . VAL A 1 205 ? 18.253 2.826 1.701 1.00 113.42 235 VAL A CA 1
ATOM 1396 C C . VAL A 1 205 ? 19.614 2.698 1.018 1.00 109.17 235 VAL A C 1
ATOM 1397 O O . VAL A 1 205 ? 20.219 1.617 1.024 1.00 109.33 235 VAL A O 1
ATOM 1401 N N . ASP A 1 206 ? 20.123 3.801 0.454 1.00 111.13 236 ASP A N 1
ATOM 1402 C CA . ASP A 1 206 ? 21.430 3.824 -0.196 1.00 105.15 236 ASP A CA 1
ATOM 1403 C C . ASP A 1 206 ? 22.556 3.992 0.818 1.00 101.70 236 ASP A C 1
ATOM 1404 O O . ASP A 1 206 ? 23.636 3.413 0.655 1.00 100.03 236 ASP A O 1
ATOM 1409 N N . PHE A 1 207 ? 22.319 4.792 1.860 1.00 99.63 237 PHE A N 1
ATOM 1410 C CA . PHE A 1 207 ? 23.343 5.132 2.844 1.00 97.70 237 PHE A CA 1
ATOM 1411 C C . PHE A 1 207 ? 24.007 3.882 3.417 1.00 90.73 237 PHE A C 1
ATOM 1412 O O . PHE A 1 207 ? 23.346 2.876 3.689 1.00 93.68 237 PHE A O 1
ATOM 1420 N N . THR A 1 208 ? 25.324 3.954 3.621 1.00 88.14 238 THR A N 1
ATOM 1421 C CA . THR A 1 208 ? 26.040 2.914 4.357 1.00 85.30 238 THR A CA 1
ATOM 1422 C C . THR A 1 208 ? 25.621 2.990 5.823 1.00 85.37 238 THR A C 1
ATOM 1423 O O . THR A 1 208 ? 24.923 3.911 6.245 1.00 84.20 238 THR A O 1
ATOM 1427 N N . PHE A 1 209 ? 26.065 2.029 6.635 1.00 86.98 239 PHE A N 1
ATOM 1428 C CA . PHE A 1 209 ? 25.777 2.109 8.066 1.00 88.20 239 PHE A CA 1
ATOM 1429 C C . PHE A 1 209 ? 26.278 3.424 8.660 1.00 79.41 239 PHE A C 1
ATOM 1430 O O . PHE A 1 209 ? 25.523 4.138 9.329 1.00 85.69 239 PHE A O 1
ATOM 1438 N N . VAL A 1 210 ? 27.539 3.768 8.407 1.00 78.39 240 VAL A N 1
ATOM 1439 C CA . VAL A 1 210 ? 28.124 4.995 8.940 1.00 74.06 240 VAL A CA 1
ATOM 1440 C C . VAL A 1 210 ? 27.340 6.220 8.481 1.00 70.83 240 VAL A C 1
ATOM 1441 O O . VAL A 1 210 ? 27.110 7.158 9.256 1.00 61.62 240 VAL A O 1
ATOM 1445 N N . GLU A 1 211 ? 26.924 6.231 7.215 1.00 76.01 241 GLU A N 1
ATOM 1446 C CA . GLU A 1 211 ? 26.193 7.372 6.682 1.00 78.07 241 GLU A CA 1
ATOM 1447 C C . GLU A 1 211 ? 24.866 7.559 7.402 1.00 76.77 241 GLU A C 1
ATOM 1448 O O . GLU A 1 211 ? 24.474 8.695 7.699 1.00 76.46 241 GLU A O 1
ATOM 1454 N N . ASN A 1 212 ? 24.176 6.455 7.716 1.00 81.64 242 ASN A N 1
ATOM 1455 C CA . ASN A 1 212 ? 22.933 6.531 8.480 1.00 77.70 242 ASN A CA 1
ATOM 1456 C C . ASN A 1 212 ? 23.185 7.014 9.902 1.00 71.75 242 ASN A C 1
ATOM 1457 O O . ASN A 1 212 ? 22.497 7.917 10.391 1.00 78.70 242 ASN A O 1
ATOM 1462 N N . VAL A 1 213 ? 24.159 6.417 10.591 1.00 63.95 243 VAL A N 1
ATOM 1463 C CA . VAL A 1 213 ? 24.532 6.879 11.929 1.00 65.45 243 VAL A CA 1
ATOM 1464 C C . VAL A 1 213 ? 24.834 8.383 11.950 1.00 63.74 243 VAL A C 1
ATOM 1465 O O . VAL A 1 213 ? 24.495 9.071 12.917 1.00 61.98 243 VAL A O 1
ATOM 1469 N N . VAL A 1 214 ? 25.462 8.923 10.901 1.00 60.57 244 VAL A N 1
ATOM 1470 C CA . VAL A 1 214 ? 25.599 10.378 10.834 1.00 60.83 244 VAL A CA 1
ATOM 1471 C C . VAL A 1 214 ? 24.232 11.014 10.648 1.00 58.62 244 VAL A C 1
ATOM 1472 O O . VAL A 1 214 ? 23.877 11.990 11.330 1.00 55.43 244 VAL A O 1
ATOM 1476 N N . HIS A 1 215 ? 23.430 10.459 9.736 1.00 60.22 245 HIS A N 1
ATOM 1477 C CA . HIS A 1 215 ? 22.104 11.035 9.507 1.00 68.50 245 HIS A CA 1
ATOM 1478 C C . HIS A 1 215 ? 21.252 10.989 10.769 1.00 61.35 245 HIS A C 1
ATOM 1479 O O . HIS A 1 215 ? 20.307 11.771 10.919 1.00 60.05 245 HIS A O 1
ATOM 1486 N N . GLY A 1 216 ? 21.594 10.104 11.699 1.00 55.83 246 GLY A N 1
ATOM 1487 C CA . GLY A 1 216 ? 20.950 10.077 12.994 1.00 55.73 246 GLY A CA 1
ATOM 1488 C C . GLY A 1 216 ? 21.250 11.269 13.869 1.00 52.04 246 GLY A C 1
ATOM 1489 O O . GLY A 1 216 ? 20.315 11.933 14.329 1.00 49.93 246 GLY A O 1
ATOM 1490 N N . HIS A 1 217 ? 22.546 11.551 14.102 1.00 59.28 247 HIS A N 1
ATOM 1491 C CA . HIS A 1 217 ? 22.937 12.709 14.916 1.00 52.31 247 HIS A CA 1
ATOM 1492 C C . HIS A 1 217 ? 22.379 14.002 14.346 1.00 51.38 247 HIS A C 1
ATOM 1493 O O . HIS A 1 217 ? 21.917 14.870 15.092 1.00 50.09 247 HIS A O 1
ATOM 1500 N N . ILE A 1 218 ? 22.435 14.158 13.026 1.00 50.44 248 ILE A N 1
ATOM 1501 C CA . ILE A 1 218 ? 21.995 15.407 12.406 1.00 54.94 248 ILE A CA 1
ATOM 1502 C C . ILE A 1 218 ? 20.506 15.625 12.644 1.00 57.70 248 ILE A C 1
ATOM 1503 O O . ILE A 1 218 ? 20.078 16.706 13.069 1.00 60.73 248 ILE A O 1
ATOM 1508 N N . LEU A 1 219 ? 19.696 14.596 12.380 1.00 61.03 249 LEU A N 1
ATOM 1509 C CA . LEU A 1 219 ? 18.260 14.710 12.614 1.00 57.03 249 LEU A CA 1
ATOM 1510 C C . LEU A 1 219 ? 17.954 15.006 14.075 1.00 56.30 249 LEU A C 1
ATOM 1511 O O . LEU A 1 219 ? 17.117 15.867 14.375 1.00 58.60 249 LEU A O 1
ATOM 1516 N N . ALA A 1 220 ? 18.642 14.329 14.995 1.00 51.02 250 ALA A N 1
ATOM 1517 C CA . ALA A 1 220 ? 18.579 14.692 16.403 1.00 50.59 250 ALA A CA 1
ATOM 1518 C C . ALA A 1 220 ? 18.770 16.190 16.593 1.00 62.65 250 ALA A C 1
ATOM 1519 O O . ALA A 1 220 ? 17.982 16.859 17.276 1.00 59.91 250 ALA A O 1
ATOM 1521 N N . ALA A 1 221 ? 19.811 16.734 15.958 1.00 61.89 251 ALA A N 1
ATOM 1522 C CA . ALA A 1 221 ? 20.178 18.129 16.162 1.00 61.72 251 ALA A CA 1
ATOM 1523 C C . ALA A 1 221 ? 19.107 19.062 15.609 1.00 68.58 251 ALA A C 1
ATOM 1524 O O . ALA A 1 221 ? 18.605 19.937 16.323 1.00 71.95 251 ALA A O 1
ATOM 1526 N N . GLU A 1 222 ? 18.728 18.875 14.340 1.00 62.35 252 GLU A N 1
ATOM 1527 C CA . GLU A 1 222 ? 17.662 19.670 13.741 1.00 67.53 252 GLU A CA 1
ATOM 1528 C C . GLU A 1 222 ? 16.334 19.527 14.480 1.00 77.62 252 GLU A C 1
ATOM 1529 O O . GLU A 1 222 ? 15.393 20.280 14.204 1.00 85.39 252 GLU A O 1
ATOM 1535 N N . GLN A 1 223 ? 16.216 18.560 15.380 1.00 76.75 253 GLN A N 1
ATOM 1536 C CA . GLN A 1 223 ? 14.982 18.413 16.132 1.00 80.98 253 GLN A CA 1
ATOM 1537 C C . GLN A 1 223 ? 15.093 18.990 17.529 1.00 81.86 253 GLN A C 1
ATOM 1538 O O . GLN A 1 223 ? 14.072 19.377 18.108 1.00 87.04 253 GLN A O 1
ATOM 1544 N N . LEU A 1 224 ? 16.307 19.049 18.079 1.00 79.86 254 LEU A N 1
ATOM 1545 C CA . LEU A 1 224 ? 16.505 19.642 19.390 1.00 77.69 254 LEU A CA 1
ATOM 1546 C C . LEU A 1 224 ? 16.120 21.111 19.381 1.00 86.85 254 LEU A C 1
ATOM 1547 O O . LEU A 1 224 ? 15.748 21.665 20.423 1.00 89.54 254 LEU A O 1
ATOM 1552 N N . SER A 1 225 ? 16.190 21.742 18.209 1.00 88.82 255 SER A N 1
ATOM 1553 C CA . SER A 1 225 ? 15.687 23.096 18.028 1.00 100.88 255 SER A CA 1
ATOM 1554 C C . SER A 1 225 ? 14.170 23.176 18.151 1.00 93.79 255 SER A C 1
ATOM 1555 O O . SER A 1 225 ? 13.661 23.986 18.931 1.00 98.48 255 SER A O 1
ATOM 1558 N N . ARG A 1 226 ? 13.457 22.333 17.408 1.00 94.14 256 ARG A N 1
ATOM 1559 C CA . ARG A 1 226 ? 11.975 22.314 17.433 1.00 92.90 256 ARG A CA 1
ATOM 1560 C C . ARG A 1 226 ? 11.403 21.892 18.787 1.00 92.29 256 ARG A C 1
ATOM 1561 O O . ARG A 1 226 ? 10.472 22.534 19.234 1.00 100.71 256 ARG A O 1
ATOM 1569 N N . ASP A 1 227 ? 11.923 20.844 19.412 1.00 89.47 257 ASP A N 1
ATOM 1570 C CA . ASP A 1 227 ? 11.336 20.385 20.698 1.00 92.56 257 ASP A CA 1
ATOM 1571 C C . ASP A 1 227 ? 12.436 20.308 21.742 1.00 88.96 257 ASP A C 1
ATOM 1572 O O . ASP A 1 227 ? 13.311 19.497 21.560 1.00 91.17 257 ASP A O 1
ATOM 1577 N N . SER A 1 228 ? 12.287 21.008 22.858 1.00 93.93 258 SER A N 1
ATOM 1578 C CA . SER A 1 228 ? 13.324 20.985 23.915 1.00 90.48 258 SER A CA 1
ATOM 1579 C C . SER A 1 228 ? 13.152 19.714 24.730 1.00 84.41 258 SER A C 1
ATOM 1580 O O . SER A 1 228 ? 13.922 19.496 25.658 1.00 89.46 258 SER A O 1
ATOM 1583 N N . THR A 1 229 ? 12.105 18.971 24.402 1.00 85.20 259 THR A N 1
ATOM 1584 C CA . THR A 1 229 ? 11.748 17.687 25.021 1.00 85.81 259 THR A CA 1
ATOM 1585 C C . THR A 1 229 ? 12.902 16.716 24.793 1.00 86.16 259 THR A C 1
ATOM 1586 O O . THR A 1 229 ? 13.143 15.912 25.683 1.00 82.67 259 THR A O 1
ATOM 1590 N N . LEU A 1 230 ? 13.599 16.774 23.657 1.00 83.24 260 LEU A N 1
ATOM 1591 C CA . LEU A 1 230 ? 14.566 15.693 23.502 1.00 78.07 260 LEU A CA 1
ATOM 1592 C C . LEU A 1 230 ? 15.784 15.880 24.392 1.00 73.52 260 LEU A C 1
ATOM 1593 O O . LEU A 1 230 ? 16.598 14.957 24.495 1.00 68.35 260 LEU A O 1
ATOM 1598 N N . GLY A 1 231 ? 15.926 17.038 25.034 1.00 67.41 261 GLY A N 1
ATOM 1599 C CA . GLY A 1 231 ? 17.129 17.287 25.812 1.00 69.22 261 GLY A CA 1
ATOM 1600 C C . GLY A 1 231 ? 17.194 16.396 27.039 1.00 58.57 261 GLY A C 1
ATOM 1601 O O . GLY A 1 231 ? 16.172 15.961 27.567 1.00 64.42 261 GLY A O 1
ATOM 1602 N N . GLY A 1 232 ? 18.406 16.132 27.503 1.00 55.01 262 GLY A N 1
ATOM 1603 C CA . GLY A 1 232 ? 18.604 15.201 28.603 1.00 70.83 262 GLY A CA 1
ATOM 1604 C C . GLY A 1 232 ? 18.284 13.731 28.319 1.00 69.63 262 GLY A C 1
ATOM 1605 O O . GLY A 1 232 ? 18.176 12.943 29.266 1.00 64.78 262 GLY A O 1
ATOM 1606 N N . LYS A 1 233 ? 18.156 13.325 27.059 1.00 62.89 263 LYS A N 1
ATOM 1607 C CA . LYS A 1 233 ? 17.691 11.988 26.729 1.00 61.85 263 LYS A CA 1
ATOM 1608 C C . LYS A 1 233 ? 18.692 11.247 25.850 1.00 64.27 263 LYS A C 1
ATOM 1609 O O . LYS A 1 233 ? 19.327 11.833 24.969 1.00 64.22 263 LYS A O 1
ATOM 1615 N N . ALA A 1 234 ? 18.823 9.947 26.097 1.00 62.86 264 ALA A N 1
ATOM 1616 C CA . ALA A 1 234 ? 19.671 9.075 25.301 1.00 61.75 264 ALA A CA 1
ATOM 1617 C C . ALA A 1 234 ? 18.855 8.448 24.181 1.00 55.96 264 ALA A C 1
ATOM 1618 O O . ALA A 1 234 ? 17.631 8.409 24.239 1.00 57.62 264 ALA A O 1
ATOM 1620 N N . PHE A 1 235 ? 19.536 7.972 23.149 1.00 56.40 265 PHE A N 1
ATOM 1621 C CA . PHE A 1 235 ? 18.871 7.306 22.045 1.00 55.61 265 PHE A CA 1
ATOM 1622 C C . PHE A 1 235 ? 19.697 6.131 21.532 1.00 55.97 265 PHE A C 1
ATOM 1623 O O . PHE A 1 235 ? 20.934 6.151 21.565 1.00 50.02 265 PHE A O 1
ATOM 1631 N N . HIS A 1 236 ? 18.987 5.100 21.073 1.00 51.10 266 HIS A N 1
ATOM 1632 C CA . HIS A 1 236 ? 19.569 4.015 20.306 1.00 46.73 266 HIS A CA 1
ATOM 1633 C C . HIS A 1 236 ? 19.162 4.159 18.843 1.00 49.95 266 HIS A C 1
ATOM 1634 O O . HIS A 1 236 ? 18.302 4.980 18.496 1.00 55.77 266 HIS A O 1
ATOM 1641 N N . ILE A 1 237 ? 19.800 3.355 17.989 1.00 51.78 267 ILE A N 1
ATOM 1642 C CA . ILE A 1 237 ? 19.577 3.380 16.548 1.00 56.11 267 ILE A CA 1
ATOM 1643 C C . ILE A 1 237 ? 18.864 2.109 16.099 1.00 66.96 267 ILE A C 1
ATOM 1644 O O . ILE A 1 237 ? 19.401 0.998 16.236 1.00 67.96 267 ILE A O 1
ATOM 1649 N N . LEU A 1 238 ? 17.679 2.277 15.514 1.00 68.12 268 LEU A N 1
ATOM 1650 C CA . LEU A 1 238 ? 16.896 1.184 14.955 1.00 67.72 268 LEU A CA 1
ATOM 1651 C C . LEU A 1 238 ? 17.557 0.606 13.703 1.00 74.03 268 LEU A C 1
ATOM 1652 O O . LEU A 1 238 ? 18.393 1.238 13.049 1.00 69.84 268 LEU A O 1
ATOM 1657 N N . GLU A 1 239 ? 17.135 -0.617 13.366 1.00 79.21 269 GLU A N 1
ATOM 1658 C CA . GLU A 1 239 ? 17.568 -1.335 12.179 1.00 82.52 269 GLU A CA 1
ATOM 1659 C C . GLU A 1 239 ? 16.636 -1.071 11.004 1.00 87.48 269 GLU A C 1
ATOM 1660 O O . GLU A 1 239 ? 15.421 -0.923 11.168 1.00 85.66 269 GLU A O 1
ATOM 1666 N N . HIS A 1 240 ? 17.216 -1.035 9.808 1.00 93.22 270 HIS A N 1
ATOM 1667 C CA . HIS A 1 240 ? 16.503 -0.576 8.620 1.00 102.53 270 HIS A CA 1
ATOM 1668 C C . HIS A 1 240 ? 17.271 -1.022 7.376 1.00 107.97 270 HIS A C 1
ATOM 1669 O O . HIS A 1 240 ? 18.273 -1.738 7.470 1.00 102.00 270 HIS A O 1
ATOM 1676 N N . HIS A 1 241 ? 16.796 -0.577 6.207 1.00 106.96 271 HIS A N 1
ATOM 1677 C CA . HIS A 1 241 ? 17.365 -0.875 4.873 1.00 110.76 271 HIS A CA 1
ATOM 1678 C C . HIS A 1 241 ? 18.001 -2.260 4.721 1.00 106.27 271 HIS A C 1
ATOM 1679 O O . HIS A 1 241 ? 17.321 -3.220 4.337 1.00 101.49 271 HIS A O 1
ATOM 1686 N N . GLN B 1 6 ? 11.855 -31.878 25.232 1.00 122.51 36 GLN B N 1
ATOM 1687 C CA . GLN B 1 6 ? 11.224 -32.433 24.040 1.00 127.74 36 GLN B CA 1
ATOM 1688 C C . GLN B 1 6 ? 10.333 -31.401 23.369 1.00 128.29 36 GLN B C 1
ATOM 1689 O O . GLN B 1 6 ? 10.037 -31.499 22.178 1.00 130.72 36 GLN B O 1
ATOM 1695 N N . ALA B 1 7 ? 9.901 -30.418 24.151 1.00 123.47 37 ALA B N 1
ATOM 1696 C CA . ALA B 1 7 ? 8.814 -29.524 23.757 1.00 118.92 37 ALA B CA 1
ATOM 1697 C C . ALA B 1 7 ? 9.304 -28.308 22.969 1.00 110.76 37 ALA B C 1
ATOM 1698 O O . ALA B 1 7 ? 8.553 -27.365 22.739 1.00 105.10 37 ALA B O 1
ATOM 1700 N N . LYS B 1 8 ? 10.562 -28.310 22.526 1.00 113.75 38 LYS B N 1
ATOM 1701 C CA . LYS B 1 8 ? 11.086 -27.227 21.700 1.00 110.10 38 LYS B CA 1
ATOM 1702 C C . LYS B 1 8 ? 10.666 -27.377 20.234 1.00 103.35 38 LYS B C 1
ATOM 1703 O O . LYS B 1 8 ? 11.504 -27.535 19.340 1.00 97.60 38 LYS B O 1
ATOM 1709 N N . ARG B 1 9 ? 9.357 -27.332 19.991 1.00 101.54 39 ARG B N 1
ATOM 1710 C CA . ARG B 1 9 ? 8.751 -27.427 18.669 1.00 93.70 39 ARG B CA 1
ATOM 1711 C C . ARG B 1 9 ? 7.951 -26.151 18.431 1.00 84.62 39 ARG B C 1
ATOM 1712 O O . ARG B 1 9 ? 7.437 -25.549 19.383 1.00 79.18 39 ARG B O 1
ATOM 1720 N N . CYS B 1 10 ? 7.837 -25.735 17.174 1.00 78.69 40 CYS B N 1
ATOM 1721 C CA . CYS B 1 10 ? 7.237 -24.444 16.886 1.00 70.69 40 CYS B CA 1
ATOM 1722 C C . CYS B 1 10 ? 6.585 -24.473 15.513 1.00 70.15 40 CYS B C 1
ATOM 1723 O O . CYS B 1 10 ? 6.562 -25.505 14.831 1.00 67.31 40 CYS B O 1
ATOM 1726 N N . THR B 1 11 ? 6.065 -23.314 15.096 1.00 72.50 41 THR B N 1
ATOM 1727 C CA . THR B 1 11 ? 5.265 -23.229 13.881 1.00 67.67 41 THR B CA 1
ATOM 1728 C C . THR B 1 11 ? 5.172 -21.793 13.399 1.00 61.75 41 THR B C 1
ATOM 1729 O O . THR B 1 11 ? 4.929 -20.882 14.189 1.00 59.41 41 THR B O 1
ATOM 1733 N N . VAL B 1 12 ? 5.333 -21.617 12.087 1.00 62.44 42 VAL B N 1
ATOM 1734 C CA . VAL B 1 12 ? 5.424 -20.318 11.429 1.00 61.28 42 VAL B CA 1
ATOM 1735 C C . VAL B 1 12 ? 4.191 -20.098 10.565 1.00 65.03 42 VAL B C 1
ATOM 1736 O O . VAL B 1 12 ? 3.855 -20.940 9.725 1.00 69.23 42 VAL B O 1
ATOM 1740 N N . ILE B 1 13 ? 3.507 -18.974 10.748 1.00 62.57 43 ILE B N 1
ATOM 1741 C CA . ILE B 1 13 ? 2.402 -18.649 9.850 1.00 66.94 43 ILE B CA 1
ATOM 1742 C C . ILE B 1 13 ? 2.852 -17.549 8.907 1.00 69.01 43 ILE B C 1
ATOM 1743 O O . ILE B 1 13 ? 3.108 -16.412 9.323 1.00 70.75 43 ILE B O 1
ATOM 1748 N N . GLY B 1 14 ? 2.923 -17.882 7.626 1.00 71.34 44 GLY B N 1
ATOM 1749 C CA . GLY B 1 14 ? 3.561 -17.018 6.663 1.00 72.90 44 GLY B CA 1
ATOM 1750 C C . GLY B 1 14 ? 4.915 -17.531 6.239 1.00 79.11 44 GLY B C 1
ATOM 1751 O O . GLY B 1 14 ? 5.712 -16.761 5.689 1.00 83.89 44 GLY B O 1
ATOM 1752 N N . GLY B 1 15 ? 5.210 -18.812 6.498 1.00 69.85 45 GLY B N 1
ATOM 1753 C CA . GLY B 1 15 ? 6.436 -19.441 6.044 1.00 76.33 45 GLY B CA 1
ATOM 1754 C C . GLY B 1 15 ? 6.692 -19.365 4.555 1.00 83.91 45 GLY B C 1
ATOM 1755 O O . GLY B 1 15 ? 7.853 -19.447 4.137 1.00 87.92 45 GLY B O 1
ATOM 1756 N N . SER B 1 16 ? 5.637 -19.209 3.744 1.00 86.43 46 SER B N 1
ATOM 1757 C CA . SER B 1 16 ? 5.745 -19.003 2.302 1.00 91.77 46 SER B CA 1
ATOM 1758 C C . SER B 1 16 ? 6.062 -17.563 1.934 1.00 84.33 46 SER B C 1
ATOM 1759 O O . SER B 1 16 ? 6.204 -17.251 0.746 1.00 88.86 46 SER B O 1
ATOM 1762 N N . GLY B 1 17 ? 6.151 -16.673 2.912 1.00 78.55 47 GLY B N 1
ATOM 1763 C CA . GLY B 1 17 ? 6.475 -15.295 2.636 1.00 84.35 47 GLY B CA 1
ATOM 1764 C C . GLY B 1 17 ? 7.973 -15.075 2.599 1.00 79.12 47 GLY B C 1
ATOM 1765 O O . GLY B 1 17 ? 8.774 -15.980 2.839 1.00 77.27 47 GLY B O 1
ATOM 1766 N N . PHE B 1 18 ? 8.344 -13.833 2.294 1.00 74.39 48 PHE B N 1
ATOM 1767 C CA . PHE B 1 18 ? 9.739 -13.420 2.300 1.00 73.56 48 PHE B CA 1
ATOM 1768 C C . PHE B 1 18 ? 10.383 -13.701 3.652 1.00 79.44 48 PHE B C 1
ATOM 1769 O O . PHE B 1 18 ? 11.450 -14.321 3.725 1.00 75.04 48 PHE B O 1
ATOM 1777 N N . LEU B 1 19 ? 9.726 -13.271 4.733 1.00 76.63 49 LEU B N 1
ATOM 1778 C CA . LEU B 1 19 ? 10.317 -13.397 6.061 1.00 74.78 49 LEU B CA 1
ATOM 1779 C C . LEU B 1 19 ? 10.119 -14.790 6.653 1.00 75.97 49 LEU B C 1
ATOM 1780 O O . LEU B 1 19 ? 10.996 -15.286 7.376 1.00 74.26 49 LEU B O 1
ATOM 1785 N N . GLY B 1 20 ? 8.988 -15.433 6.370 1.00 77.14 50 GLY B N 1
ATOM 1786 C CA . GLY B 1 20 ? 8.748 -16.755 6.907 1.00 74.84 50 GLY B CA 1
ATOM 1787 C C . GLY B 1 20 ? 9.799 -17.717 6.406 1.00 76.94 50 GLY B C 1
ATOM 1788 O O . GLY B 1 20 ? 10.359 -18.516 7.170 1.00 76.46 50 GLY B O 1
ATOM 1789 N N . GLN B 1 21 ? 10.065 -17.628 5.101 1.00 79.50 51 GLN B N 1
ATOM 1790 C CA . GLN B 1 21 ? 11.149 -18.369 4.474 1.00 77.18 51 GLN B CA 1
ATOM 1791 C C . GLN B 1 21 ? 12.385 -18.343 5.352 1.00 78.78 51 GLN B C 1
ATOM 1792 O O . GLN B 1 21 ? 12.884 -19.383 5.790 1.00 80.16 51 GLN B O 1
ATOM 1798 N N . HIS B 1 22 ? 12.855 -17.134 5.653 1.00 81.46 52 HIS B N 1
ATOM 1799 C CA . HIS B 1 22 ? 14.049 -16.972 6.474 1.00 83.66 52 HIS B CA 1
ATOM 1800 C C . HIS B 1 22 ? 13.818 -17.475 7.893 1.00 82.96 52 HIS B C 1
ATOM 1801 O O . HIS B 1 22 ? 14.658 -18.195 8.448 1.00 84.74 52 HIS B O 1
ATOM 1808 N N . MET B 1 23 ? 12.686 -17.097 8.496 1.00 79.11 53 MET B N 1
ATOM 1809 C CA . MET B 1 23 ? 12.340 -17.532 9.846 1.00 76.01 53 MET B CA 1
ATOM 1810 C C . MET B 1 23 ? 12.598 -19.026 9.976 1.00 76.94 53 MET B C 1
ATOM 1811 O O . MET B 1 23 ? 13.343 -19.460 10.861 1.00 75.93 53 MET B O 1
ATOM 1816 N N . VAL B 1 24 ? 12.015 -19.809 9.0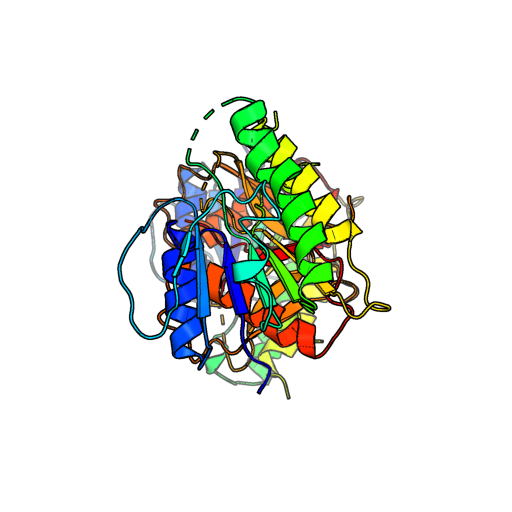62 1.00 74.65 54 VAL B N 1
ATOM 1817 C CA . VAL B 1 24 ? 12.205 -21.259 9.074 1.00 79.69 54 VAL B CA 1
ATOM 1818 C C . VAL B 1 24 ? 13.686 -21.595 8.986 1.00 79.58 54 VAL B C 1
ATOM 1819 O O . VAL B 1 24 ? 14.248 -22.269 9.861 1.00 82.44 54 VAL B O 1
ATOM 1823 N N . GLU B 1 25 ? 14.324 -21.144 7.904 1.00 79.51 55 GLU B N 1
ATOM 1824 C CA . GLU B 1 25 ? 15.756 -21.277 7.695 1.00 85.52 55 GLU B CA 1
ATOM 1825 C C . GLU B 1 25 ? 16.514 -21.150 9.012 1.00 86.36 55 GLU B C 1
ATOM 1826 O O . GLU B 1 25 ? 16.999 -22.156 9.541 1.00 83.17 55 GLU B O 1
ATOM 1832 N N . GLN B 1 26 ? 16.588 -19.936 9.568 1.00 91.14 56 GLN B N 1
ATOM 1833 C CA . GLN B 1 26 ? 17.260 -19.754 10.852 1.00 99.98 56 GLN B CA 1
ATOM 1834 C C . GLN B 1 26 ? 16.775 -20.735 11.911 1.00 98.92 56 GLN B C 1
ATOM 1835 O O . GLN B 1 26 ? 17.586 -21.216 12.707 1.00 92.26 56 GLN B O 1
ATOM 1841 N N . LEU B 1 27 ? 15.484 -21.069 11.918 1.00 91.77 57 LEU B N 1
ATOM 1842 C CA . LEU B 1 27 ? 14.934 -21.850 13.017 1.00 86.35 57 LEU B CA 1
ATOM 1843 C C . LEU B 1 27 ? 15.419 -23.297 12.972 1.00 88.33 57 LEU B C 1
ATOM 1844 O O . LEU B 1 27 ? 15.781 -23.872 14.004 1.00 95.68 57 LEU B O 1
ATOM 1849 N N . LEU B 1 28 ? 15.446 -23.906 11.783 1.00 84.36 58 LEU B N 1
ATOM 1850 C CA . LEU B 1 28 ? 15.946 -25.278 11.693 1.00 83.11 58 LEU B CA 1
ATOM 1851 C C . LEU B 1 28 ? 17.388 -25.374 12.159 1.00 83.81 58 LEU B C 1
ATOM 1852 O O . LEU B 1 28 ? 17.748 -26.296 12.899 1.00 84.55 58 LEU B O 1
ATOM 1857 N N . ALA B 1 29 ? 18.230 -24.432 11.743 1.00 87.53 59 ALA B N 1
ATOM 1858 C CA . ALA B 1 29 ? 19.641 -24.507 12.103 1.00 90.64 59 ALA B CA 1
ATOM 1859 C C . ALA B 1 29 ? 19.819 -24.561 13.616 1.00 93.39 59 ALA B C 1
ATOM 1860 O O . ALA B 1 29 ? 20.697 -25.268 14.127 1.00 92.97 59 ALA B O 1
ATOM 1862 N N . ARG B 1 30 ? 18.913 -23.891 14.321 1.00 93.64 60 ARG B N 1
ATOM 1863 C CA . ARG B 1 30 ? 18.994 -23.781 15.798 1.00 96.26 60 ARG B CA 1
ATOM 1864 C C . ARG B 1 30 ? 18.651 -25.115 16.459 1.00 91.60 60 ARG B C 1
ATOM 1865 O O . ARG B 1 30 ? 18.893 -25.255 17.668 1.00 90.53 60 ARG B O 1
ATOM 1873 N N . GLY B 1 31 ? 18.113 -26.047 15.683 1.00 87.05 61 GLY B N 1
ATOM 1874 C CA . GLY B 1 31 ? 17.749 -27.356 16.181 1.00 92.18 61 GLY B CA 1
ATOM 1875 C C . GLY B 1 31 ? 16.277 -27.473 16.500 1.00 96.98 61 GLY B C 1
ATOM 1876 O O . GLY B 1 31 ? 15.910 -27.945 17.580 1.00 99.74 61 GLY B O 1
ATOM 1877 N N . TYR B 1 32 ? 15.421 -27.063 15.567 1.00 96.43 62 TYR B N 1
ATOM 1878 C CA . TYR B 1 32 ? 14.015 -26.847 15.874 1.00 98.44 62 TYR B CA 1
ATOM 1879 C C . TYR B 1 32 ? 13.133 -27.569 14.869 1.00 95.56 62 TYR B C 1
ATOM 1880 O O . TYR B 1 32 ? 13.305 -27.413 13.655 1.00 91.99 62 TYR B O 1
ATOM 1889 N N . ALA B 1 33 ? 12.195 -28.357 15.387 1.00 97.68 63 ALA B N 1
ATOM 1890 C CA . ALA B 1 33 ? 11.178 -29.018 14.576 1.00 89.33 63 ALA B CA 1
ATOM 1891 C C . ALA B 1 33 ? 10.193 -27.966 14.093 1.00 85.56 63 ALA B C 1
ATOM 1892 O O . ALA B 1 33 ? 9.181 -27.697 14.743 1.00 86.15 63 ALA B O 1
ATOM 1894 N N . VAL B 1 34 ? 10.486 -27.363 12.952 1.00 82.98 64 VAL B N 1
ATOM 1895 C CA . VAL B 1 34 ? 9.646 -26.314 12.392 1.00 75.58 64 VAL B CA 1
ATOM 1896 C C . VAL B 1 34 ? 8.460 -26.932 11.668 1.00 80.55 64 VAL B C 1
ATOM 1897 O O . VAL B 1 34 ? 8.600 -27.936 10.959 1.00 83.98 64 VAL B O 1
ATOM 1901 N N . ASN B 1 35 ? 7.294 -26.322 11.843 1.00 76.07 65 ASN B N 1
ATOM 1902 C CA . ASN B 1 35 ? 6.136 -26.573 11.005 1.00 77.48 65 ASN B CA 1
ATOM 1903 C C . ASN B 1 35 ? 5.724 -25.268 10.339 1.00 70.62 65 ASN B C 1
ATOM 1904 O O . ASN B 1 35 ? 5.698 -24.212 10.974 1.00 69.86 65 ASN B O 1
ATOM 1909 N N . VAL B 1 36 ? 5.406 -25.343 9.052 1.00 72.97 66 VAL B N 1
ATOM 1910 C CA . VAL B 1 36 ? 5.053 -24.167 8.266 1.00 75.36 66 VAL B CA 1
ATOM 1911 C C . VAL B 1 36 ? 3.569 -24.234 7.943 1.00 74.67 66 VAL B C 1
ATOM 1912 O O . VAL B 1 36 ? 3.049 -25.307 7.607 1.00 72.82 66 VAL B O 1
ATOM 1916 N N . PHE B 1 37 ? 2.890 -23.093 8.052 1.00 70.09 67 PHE B N 1
ATOM 1917 C CA . PHE B 1 37 ? 1.489 -22.972 7.685 1.00 67.59 67 PHE B CA 1
ATOM 1918 C C . PHE B 1 37 ? 1.299 -21.733 6.820 1.00 71.28 67 PHE B C 1
ATOM 1919 O O . PHE B 1 37 ? 1.615 -20.614 7.246 1.00 66.92 67 PHE B O 1
ATOM 1927 N N . ASP B 1 38 ? 0.764 -21.926 5.619 1.00 74.50 68 ASP B N 1
ATOM 1928 C CA . ASP B 1 38 ? 0.479 -20.804 4.735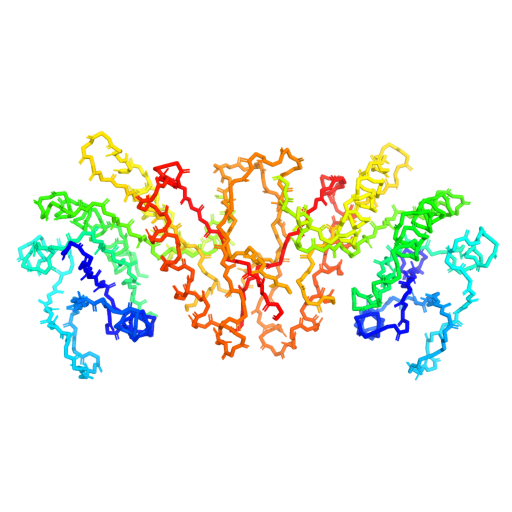 1.00 74.07 68 ASP B CA 1
ATOM 1929 C C . ASP B 1 38 ? -0.639 -21.217 3.786 1.00 80.54 68 ASP B C 1
ATOM 1930 O O . ASP B 1 38 ? -1.227 -22.292 3.921 1.00 81.91 68 ASP B O 1
ATOM 1935 N N . ILE B 1 39 ? -0.904 -20.383 2.790 1.00 83.72 69 ILE B N 1
ATOM 1936 C CA . ILE B 1 39 ? -1.989 -20.705 1.826 1.00 93.87 69 ILE B CA 1
ATOM 1937 C C . ILE B 1 39 ? -1.393 -21.374 0.594 1.00 98.45 69 ILE B C 1
ATOM 1938 O O . ILE B 1 39 ? -2.121 -22.098 -0.065 1.00 94.55 69 ILE B O 1
ATOM 1943 N N . GLN B 1 40 ? -0.122 -21.119 0.297 1.00 103.83 70 GLN B N 1
ATOM 1944 C CA . GLN B 1 40 ? 0.524 -21.729 -0.893 1.00 105.87 70 GLN B CA 1
ATOM 1945 C C . GLN B 1 40 ? 1.727 -22.553 -0.442 1.00 107.63 70 GLN B C 1
ATOM 1946 O O . GLN B 1 40 ? 1.822 -22.841 0.748 1.00 107.84 70 GLN B O 1
ATOM 1952 N N . GLN B 1 41 ? 2.487 -23.085 -1.389 1.00 114.11 71 GLN B N 1
ATOM 1953 C CA . GLN B 1 41 ? 3.748 -23.754 -1.013 1.00 115.75 71 GLN B CA 1
ATOM 1954 C C . GLN B 1 41 ? 4.815 -22.889 -1.668 1.00 116.80 71 GLN B C 1
ATOM 1955 O O . GLN B 1 41 ? 5.068 -23.081 -2.866 1.00 124.74 71 GLN B O 1
ATOM 1961 N N . GLY B 1 42 ? 5.392 -21.970 -0.893 1.00 119.95 72 GLY B N 1
ATOM 1962 C CA . GLY B 1 42 ? 6.386 -21.021 -1.421 1.00 119.09 72 GLY B CA 1
ATOM 1963 C C . GLY B 1 42 ? 7.606 -21.739 -1.945 1.00 126.60 72 GLY B C 1
ATOM 1964 O O . GLY B 1 42 ? 8.098 -21.333 -3.000 1.00 127.78 72 GLY B O 1
ATOM 1965 N N . PHE B 1 43 ? 8.078 -22.751 -1.213 1.00 125.46 73 PHE B N 1
ATOM 1966 C CA . PHE B 1 43 ? 9.246 -23.566 -1.634 1.00 124.35 73 PHE B CA 1
ATOM 1967 C C . PHE B 1 43 ? 9.283 -24.865 -0.837 1.00 120.67 73 PHE B C 1
ATOM 1968 O O . PHE B 1 43 ? 8.486 -25.037 0.076 1.00 115.11 73 PHE B O 1
ATOM 1976 N N . ASP B 1 44 ? 10.200 -25.746 -1.229 1.00 124.55 74 ASP B N 1
ATOM 1977 C CA . ASP B 1 44 ? 10.380 -27.040 -0.592 1.00 119.37 74 ASP B CA 1
ATOM 1978 C C . ASP B 1 44 ? 11.529 -26.956 0.404 1.00 116.22 74 ASP B C 1
ATOM 1979 O O . ASP B 1 44 ? 12.490 -26.205 0.216 1.00 119.47 74 ASP B O 1
ATOM 1984 N N . ASN B 1 45 ? 11.428 -27.746 1.466 1.00 113.00 75 ASN B N 1
ATOM 1985 C CA . ASN B 1 45 ? 12.471 -27.736 2.481 1.00 114.90 75 ASN B CA 1
ATOM 1986 C C . ASN B 1 45 ? 12.479 -29.055 3.244 1.00 118.10 75 ASN B C 1
ATOM 1987 O O . ASN B 1 45 ? 11.447 -29.737 3.327 1.00 115.95 75 ASN B O 1
ATOM 1992 N N . PRO B 1 46 ? 13.619 -29.455 3.804 1.00 127.41 76 PRO B N 1
ATOM 1993 C CA . PRO B 1 46 ? 13.696 -30.742 4.493 1.00 130.70 76 PRO B CA 1
ATOM 1994 C C . PRO B 1 46 ? 13.333 -30.636 5.962 1.00 123.54 76 PRO B C 1
ATOM 1995 O O . PRO B 1 46 ? 13.634 -29.656 6.646 1.00 117.64 76 PRO B O 1
ATOM 1999 N N . GLN B 1 47 ? 12.736 -31.690 6.491 1.00 122.90 77 GLN B N 1
ATOM 2000 C CA . GLN B 1 47 ? 12.498 -31.662 7.948 1.00 123.01 77 GLN B CA 1
ATOM 2001 C C . GLN B 1 47 ? 11.524 -30.541 8.319 1.00 117.35 77 GLN B C 1
ATOM 2002 O O . GLN B 1 47 ? 11.646 -30.011 9.434 1.00 117.60 77 GLN B O 1
ATOM 2008 N N . VAL B 1 48 ? 10.594 -30.194 7.437 1.00 110.76 78 VAL B N 1
ATOM 2009 C CA . VAL B 1 48 ? 9.608 -29.189 7.812 1.00 108.27 78 VAL B CA 1
ATOM 2010 C C . VAL B 1 48 ? 8.234 -29.561 7.254 1.00 108.33 78 VAL B C 1
ATOM 2011 O O . VAL B 1 48 ? 7.932 -29.352 6.073 1.00 111.06 78 VAL B O 1
ATOM 2015 N N . ARG B 1 49 ? 7.391 -30.144 8.106 1.00 106.87 79 ARG B N 1
ATOM 2016 C CA . ARG B 1 49 ? 6.063 -30.542 7.663 1.00 110.81 79 ARG B CA 1
ATOM 2017 C C . ARG B 1 49 ? 5.265 -29.297 7.304 1.00 102.12 79 ARG B C 1
ATOM 2018 O O . ARG B 1 49 ? 5.039 -28.429 8.150 1.00 87.80 79 ARG B O 1
ATOM 2026 N N . PHE B 1 50 ? 4.863 -29.197 6.043 1.00 102.44 80 PHE B N 1
ATOM 2027 C CA . PHE B 1 50 ? 4.084 -28.064 5.573 1.00 88.48 80 PHE B CA 1
ATOM 2028 C C . PHE B 1 50 ? 2.598 -28.324 5.805 1.00 89.95 80 PHE B C 1
ATOM 2029 O O . PHE B 1 50 ? 2.096 -29.416 5.527 1.00 98.37 80 PHE B O 1
ATOM 2037 N N . PHE B 1 51 ? 1.896 -27.318 6.317 1.00 88.57 81 PHE B N 1
ATOM 2038 C CA . PHE B 1 51 ? 0.450 -27.355 6.471 1.00 79.28 81 PHE B CA 1
ATOM 2039 C C . PHE B 1 51 ? -0.134 -26.203 5.668 1.00 80.01 81 PHE B C 1
ATOM 2040 O O . PHE B 1 51 ? 0.396 -25.086 5.691 1.00 77.36 81 PHE B O 1
ATOM 2048 N N . LEU B 1 52 ? -1.214 -26.477 4.951 1.00 85.21 82 LEU B N 1
ATOM 2049 C CA . LEU B 1 52 ? -1.819 -25.505 4.054 1.00 86.77 82 LEU B CA 1
ATOM 2050 C C . LEU B 1 52 ? -3.218 -25.164 4.542 1.00 81.62 82 LEU B C 1
ATOM 2051 O O . LEU B 1 52 ? -3.912 -26.005 5.119 1.00 85.11 82 LEU B O 1
ATOM 2056 N N . GLY B 1 53 ? -3.623 -23.924 4.331 1.00 78.40 83 GLY B N 1
ATOM 2057 C CA . GLY B 1 53 ? -4.966 -23.530 4.702 1.00 83.49 83 GLY B CA 1
ATOM 2058 C C . GLY B 1 53 ? -5.069 -22.048 4.971 1.00 79.37 83 GLY B C 1
ATOM 2059 O O . GLY B 1 53 ? -4.075 -21.344 5.144 1.00 80.08 83 GLY B O 1
ATOM 2060 N N . ASP B 1 54 ? -6.318 -21.586 4.986 1.00 78.37 84 ASP B N 1
ATOM 2061 C CA . ASP B 1 54 ? -6.676 -20.248 5.438 1.00 79.91 84 ASP B CA 1
ATOM 2062 C C . ASP B 1 54 ? -6.433 -20.107 6.938 1.00 81.23 84 ASP B C 1
ATOM 2063 O O . ASP B 1 54 ? -6.762 -21.013 7.713 1.00 80.54 84 ASP B O 1
ATOM 2068 N N . LEU B 1 55 ? -5.889 -18.954 7.351 1.00 86.36 85 LEU B N 1
ATOM 2069 C CA . LEU B 1 55 ? -5.633 -18.719 8.768 1.00 84.42 85 LEU B CA 1
ATOM 2070 C C . LEU B 1 55 ? -6.877 -18.256 9.516 1.00 81.45 85 LEU B C 1
ATOM 2071 O O . LEU B 1 55 ? -6.909 -18.359 10.747 1.00 78.40 85 LEU B O 1
ATOM 2076 N N . CYS B 1 56 ? -7.896 -17.757 8.802 1.00 77.75 86 CYS B N 1
ATOM 2077 C CA . CYS B 1 56 ? -9.135 -17.337 9.456 1.00 78.73 86 CYS B CA 1
ATOM 2078 C C . CYS B 1 56 ? -9.903 -18.521 10.018 1.00 79.45 86 CYS B C 1
ATOM 2079 O O . CYS B 1 56 ? -10.714 -18.360 10.941 1.00 79.17 86 CYS B O 1
ATOM 2082 N N . SER B 1 57 ? -9.674 -19.705 9.460 1.00 83.54 87 SER B N 1
ATOM 2083 C CA . SER B 1 57 ? -10.389 -20.914 9.836 1.00 81.60 87 SER B CA 1
ATOM 2084 C C . SER B 1 57 ? -9.624 -21.626 10.944 1.00 80.55 87 SER B C 1
ATOM 2085 O O . SER B 1 57 ? -8.446 -21.959 10.765 1.00 80.29 87 SER B O 1
ATOM 2088 N N . ARG B 1 58 ? -10.277 -21.841 12.094 1.00 75.61 88 ARG B N 1
ATOM 2089 C CA . ARG B 1 58 ? -9.678 -22.701 13.110 1.00 79.91 88 ARG B CA 1
ATOM 2090 C C . ARG B 1 58 ? -9.446 -24.088 12.540 1.00 85.21 88 ARG B C 1
ATOM 2091 O O . ARG B 1 58 ? -8.446 -24.755 12.846 1.00 81.71 88 ARG B O 1
ATOM 2099 N N . GLN B 1 59 ? -10.354 -24.505 11.665 1.00 88.11 89 GLN B N 1
ATOM 2100 C CA . GLN B 1 59 ? -10.444 -25.890 11.254 1.00 95.03 89 GLN B CA 1
ATOM 2101 C C . GLN B 1 59 ? -9.259 -26.211 10.347 1.00 98.15 89 GLN B C 1
ATOM 2102 O O . GLN B 1 59 ? -8.644 -27.280 10.447 1.00 98.93 89 GLN B O 1
ATOM 2108 N N . ASP B 1 60 ? -8.857 -25.235 9.522 1.00 96.77 90 ASP B N 1
ATOM 2109 C CA . ASP B 1 60 ? -7.641 -25.378 8.725 1.00 95.90 90 ASP B CA 1
ATOM 2110 C C . ASP B 1 60 ? -6.372 -25.023 9.499 1.00 84.36 90 ASP B C 1
ATOM 2111 O O . ASP B 1 60 ? -5.281 -25.149 8.944 1.00 79.67 90 ASP B O 1
ATOM 2116 N N . LEU B 1 61 ? -6.480 -24.574 10.750 1.00 84.82 91 LEU B N 1
ATOM 2117 C CA . LEU B 1 61 ? -5.309 -24.121 11.492 1.00 81.53 91 LEU B CA 1
ATOM 2118 C C . LEU B 1 61 ? -4.878 -25.100 12.578 1.00 78.66 91 LEU B C 1
ATOM 2119 O O . LEU B 1 61 ? -3.707 -25.486 12.627 1.00 73.96 91 LEU B O 1
ATOM 2124 N N . TYR B 1 62 ? -5.807 -25.517 13.445 1.00 82.39 92 TYR B N 1
ATOM 2125 C CA . TYR B 1 62 ? -5.480 -26.405 14.564 1.00 78.88 92 TYR B CA 1
ATOM 2126 C C . TYR B 1 62 ? -4.612 -27.593 14.177 1.00 81.82 92 TYR B C 1
ATOM 2127 O O . TYR B 1 62 ? -3.673 -27.901 14.926 1.00 82.32 92 TYR B O 1
ATOM 2136 N N . PRO B 1 63 ? -4.861 -28.302 13.059 1.00 81.81 93 PRO B N 1
ATOM 2137 C CA . PRO B 1 63 ? -3.925 -29.350 12.641 1.00 77.29 93 PRO B CA 1
ATOM 2138 C C . PRO B 1 63 ? -2.479 -28.883 12.711 1.00 79.69 93 PRO B C 1
ATOM 2139 O O . PRO B 1 63 ? -1.583 -29.672 13.024 1.00 86.97 93 PRO B O 1
ATOM 2143 N N . ALA B 1 64 ? -2.246 -27.589 12.460 1.00 79.68 94 ALA B N 1
ATOM 2144 C CA . ALA B 1 64 ? -0.882 -27.084 12.345 1.00 75.70 94 ALA B CA 1
ATOM 2145 C C . ALA B 1 64 ? -0.285 -26.665 13.680 1.00 74.82 94 ALA B C 1
ATOM 2146 O O . ALA B 1 64 ? 0.937 -26.492 13.757 1.00 72.19 94 ALA B O 1
ATOM 2148 N N . LEU B 1 65 ? -1.090 -26.544 14.737 1.00 73.92 95 LEU B N 1
ATOM 2149 C CA . LEU B 1 65 ? -0.570 -26.040 16.003 1.00 69.18 95 LEU B CA 1
ATOM 2150 C C . LEU B 1 65 ? -0.443 -27.093 17.102 1.00 74.99 95 LEU B C 1
ATOM 2151 O O . LEU B 1 65 ? 0.406 -26.936 17.987 1.00 68.70 95 LEU B O 1
ATOM 2156 N N . LYS B 1 66 ? -1.251 -28.158 17.104 1.00 79.93 96 LYS B N 1
ATOM 2157 C CA . LYS B 1 66 ? -1.191 -29.078 18.237 1.00 82.82 96 LYS B CA 1
ATOM 2158 C C . LYS B 1 66 ? 0.137 -29.831 18.223 1.00 83.95 96 LYS B C 1
ATOM 2159 O O . LYS B 1 66 ? 0.554 -30.361 17.190 1.00 82.65 96 LYS B O 1
ATOM 2165 N N . GLY B 1 67 ? 0.825 -29.822 19.363 1.00 83.37 97 GLY B N 1
ATOM 2166 C CA . GLY B 1 67 ? 2.150 -30.398 19.459 1.00 74.74 97 GLY B CA 1
ATOM 2167 C C . GLY B 1 67 ? 3.235 -29.396 19.796 1.00 80.38 97 GLY B C 1
ATOM 2168 O O . GLY B 1 67 ? 4.223 -29.748 20.448 1.00 85.23 97 GLY B O 1
ATOM 2169 N N . VAL B 1 68 ? 3.062 -28.138 19.376 1.00 84.98 98 VAL B N 1
ATOM 2170 C CA . VAL B 1 68 ? 4.159 -27.171 19.427 1.00 80.99 98 VAL B CA 1
ATOM 2171 C C . VAL B 1 68 ? 4.013 -26.244 20.628 1.00 73.30 98 VAL B C 1
ATOM 2172 O O . VAL B 1 68 ? 2.920 -26.062 21.178 1.00 75.34 98 VAL B O 1
ATOM 2176 N N . ASN B 1 69 ? 5.123 -25.638 21.030 1.00 77.78 99 ASN B N 1
ATOM 2177 C CA . ASN B 1 69 ? 5.147 -24.740 22.176 1.00 79.45 99 ASN B CA 1
ATOM 2178 C C . ASN B 1 69 ? 5.438 -23.290 21.817 1.00 70.88 99 ASN B C 1
ATOM 2179 O O . ASN B 1 69 ? 5.444 -22.434 22.705 1.00 66.92 99 ASN B O 1
ATOM 2184 N N . THR B 1 70 ? 5.646 -22.990 20.544 1.00 62.80 100 THR B N 1
ATOM 2185 C CA . THR B 1 70 ? 5.806 -21.625 20.081 1.00 62.05 100 THR B CA 1
ATOM 2186 C C . THR B 1 70 ? 5.205 -21.472 18.694 1.00 64.02 100 THR B C 1
ATOM 2187 O O . THR B 1 70 ? 5.293 -22.370 17.855 1.00 65.85 100 THR B O 1
ATOM 2191 N N . VAL B 1 71 ? 4.561 -20.334 18.469 1.00 59.15 101 VAL B N 1
ATOM 2192 C CA . VAL B 1 71 ? 4.035 -19.972 17.164 1.00 57.64 101 VAL B CA 1
ATOM 2193 C C . VAL B 1 71 ? 4.634 -18.624 16.754 1.00 61.75 101 VAL B C 1
ATOM 2194 O O . VAL B 1 71 ? 4.528 -17.639 17.491 1.00 59.76 101 VAL B O 1
ATOM 2198 N N . PHE B 1 72 ? 5.275 -18.590 15.591 1.00 59.55 102 PHE B N 1
ATOM 2199 C CA . PHE B 1 72 ? 5.729 -17.357 14.969 1.00 56.11 102 PHE B CA 1
ATOM 2200 C C . PHE B 1 72 ? 4.689 -16.924 13.947 1.00 55.92 102 PHE B C 1
ATOM 2201 O O . PHE B 1 72 ? 4.493 -17.596 12.930 1.00 56.31 102 PHE B O 1
ATOM 2209 N N . HIS B 1 73 ? 4.025 -15.808 14.196 1.00 61.66 103 HIS B N 1
ATOM 2210 C CA . HIS B 1 73 ? 3.021 -15.344 13.246 1.00 66.28 103 HIS B CA 1
ATOM 2211 C C . HIS B 1 73 ? 3.657 -14.185 12.490 1.00 64.38 103 HIS B C 1
ATOM 2212 O O . HIS B 1 73 ? 4.034 -13.172 13.072 1.00 70.33 103 HIS B O 1
ATOM 2219 N N . CYS B 1 74 ? 3.781 -14.368 11.181 1.00 72.18 104 CYS B N 1
ATOM 2220 C CA . CYS B 1 74 ? 4.495 -13.461 10.300 1.00 72.53 104 CYS B CA 1
ATOM 2221 C C . CYS B 1 74 ? 3.649 -13.085 9.089 1.00 78.12 104 CYS B C 1
ATOM 2222 O O . CYS B 1 74 ? 3.958 -12.106 8.396 1.00 84.46 104 CYS B O 1
ATOM 2225 N N . ALA B 1 75 ? 2.555 -13.816 8.872 1.00 70.99 105 ALA B N 1
ATOM 2226 C CA . ALA B 1 75 ? 1.647 -13.633 7.745 1.00 75.60 105 ALA B CA 1
ATOM 2227 C C . ALA B 1 75 ? 1.282 -12.184 7.468 1.00 86.62 105 ALA B C 1
ATOM 2228 O O . ALA B 1 75 ? 1.070 -11.402 8.400 1.00 91.81 105 ALA B O 1
ATOM 2230 N N . SER B 1 76 ? 1.187 -11.834 6.183 1.00 93.38 106 SER B N 1
ATOM 2231 C CA . SER B 1 76 ? 0.797 -10.514 5.700 1.00 103.37 106 SER B CA 1
ATOM 2232 C C . SER B 1 76 ? 0.743 -10.522 4.174 1.00 115.34 106 SER B C 1
ATOM 2233 O O . SER B 1 76 ? 1.653 -11.053 3.522 1.00 117.22 106 SER B O 1
ATOM 2236 N N . PRO B 1 77 ? -0.303 -9.958 3.573 1.00 119.04 107 PRO B N 1
ATOM 2237 C CA . PRO B 1 77 ? -0.428 -9.962 2.100 1.00 123.49 107 PRO B CA 1
ATOM 2238 C C . PRO B 1 77 ? 0.395 -8.849 1.470 1.00 129.06 107 PRO B C 1
ATOM 2239 O O . PRO B 1 77 ? 0.898 -7.964 2.181 1.00 152.68 107 PRO B O 1
ATOM 2243 N N . PRO B 1 78 ? 0.569 -8.851 0.130 1.00 127.26 108 PRO B N 1
ATOM 2244 C CA . PRO B 1 78 ? 1.426 -7.834 -0.499 1.00 131.10 108 PRO B CA 1
ATOM 2245 C C . PRO B 1 78 ? 0.713 -6.527 -0.862 1.00 130.61 108 PRO B C 1
ATOM 2246 O O . PRO B 1 78 ? 1.376 -5.599 -1.337 1.00 129.78 108 PRO B O 1
ATOM 2250 N N . ASN B 1 83 ? -7.143 -1.868 0.639 1.00 118.78 113 ASN B N 1
ATOM 2251 C CA . ASN B 1 83 ? -8.172 -2.900 0.688 1.00 119.26 113 ASN B CA 1
ATOM 2252 C C . ASN B 1 83 ? -8.453 -3.303 2.139 1.00 121.13 113 ASN B C 1
ATOM 2253 O O . ASN B 1 83 ? -7.722 -4.113 2.713 1.00 125.50 113 ASN B O 1
ATOM 2258 N N . LYS B 1 84 ? -9.512 -2.722 2.719 1.00 123.92 114 LYS B N 1
ATOM 2259 C CA . LYS B 1 84 ? -9.903 -2.969 4.107 1.00 125.84 114 LYS B CA 1
ATOM 2260 C C . LYS B 1 84 ? -10.025 -4.456 4.417 1.00 126.99 114 LYS B C 1
ATOM 2261 O O . LYS B 1 84 ? -9.201 -5.006 5.155 1.00 131.72 114 LYS B O 1
ATOM 2267 N N . GLU B 1 85 ? -11.048 -5.109 3.855 1.00 122.05 115 GLU B N 1
ATOM 2268 C CA . GLU B 1 85 ? -11.325 -6.495 4.207 1.00 118.00 115 GLU B CA 1
ATOM 2269 C C . GLU B 1 85 ? -10.111 -7.382 3.950 1.00 114.79 115 GLU B C 1
ATOM 2270 O O . GLU B 1 85 ? -9.818 -8.286 4.742 1.00 110.26 115 GLU B O 1
ATOM 2276 N N . LEU B 1 86 ? -9.362 -7.105 2.880 1.00 116.02 116 LEU B N 1
ATOM 2277 C CA . LEU B 1 86 ? -8.163 -7.873 2.572 1.00 114.05 116 LEU B CA 1
ATOM 2278 C C . LEU B 1 86 ? -7.100 -7.617 3.629 1.00 113.21 116 LEU B C 1
ATOM 2279 O O . LEU B 1 86 ? -6.277 -8.490 3.916 1.00 124.40 116 LEU B O 1
ATOM 2284 N N . PHE B 1 87 ? -7.112 -6.421 4.216 1.00 112.01 117 PHE B N 1
ATOM 2285 C CA . PHE B 1 87 ? -6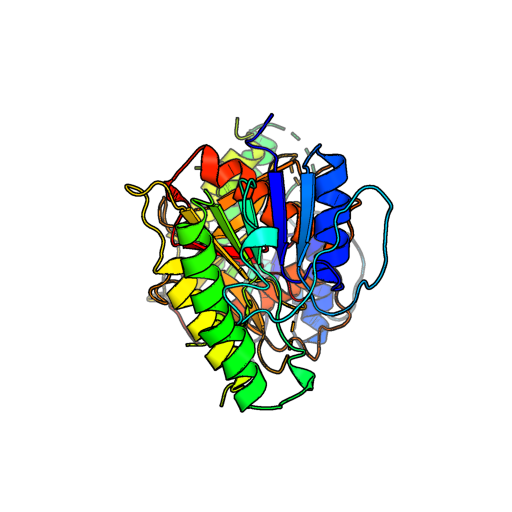.122 -6.093 5.234 1.00 107.00 117 PHE B CA 1
ATOM 2286 C C . PHE B 1 87 ? -6.682 -6.362 6.622 1.00 97.51 117 PHE B C 1
ATOM 2287 O O . PHE B 1 87 ? -5.957 -6.762 7.539 1.00 90.51 117 PHE B O 1
ATOM 2295 N N . TYR B 1 88 ? -7.986 -6.141 6.787 1.00 103.32 118 TYR B N 1
ATOM 2296 C CA . TYR B 1 88 ? -8.631 -6.358 8.076 1.00 96.25 118 TYR B CA 1
ATOM 2297 C C . TYR B 1 88 ? -8.673 -7.846 8.425 1.00 89.83 118 TYR B C 1
ATOM 2298 O O . TYR B 1 88 ? -8.263 -8.252 9.519 1.00 81.79 118 TYR B O 1
ATOM 2307 N N . ARG B 1 89 ? -9.138 -8.683 7.490 1.00 94.59 119 ARG B N 1
ATOM 2308 C CA . ARG B 1 89 ? -9.363 -10.095 7.809 1.00 93.00 119 ARG B CA 1
ATOM 2309 C C . ARG B 1 89 ? -8.055 -10.824 8.104 1.00 86.09 119 ARG B C 1
ATOM 2310 O O . ARG B 1 89 ? -7.993 -11.639 9.033 1.00 84.86 119 ARG B O 1
ATOM 2318 N N . VAL B 1 90 ? -7.003 -10.545 7.326 1.00 84.08 120 VAL B N 1
ATOM 2319 C CA . VAL B 1 90 ? -5.723 -11.230 7.501 1.00 85.92 120 VAL B CA 1
ATOM 2320 C C . VAL B 1 90 ? -5.039 -10.824 8.803 1.00 84.58 120 VAL B C 1
ATOM 2321 O O . VAL B 1 90 ? -4.622 -11.679 9.593 1.00 80.58 120 VAL B O 1
ATOM 2325 N N . ASN B 1 91 ? -4.896 -9.524 9.047 1.00 84.92 121 ASN B N 1
ATOM 2326 C CA . ASN B 1 91 ? -4.157 -9.061 10.214 1.00 78.80 121 ASN B CA 1
ATOM 2327 C C . ASN B 1 91 ? -5.011 -9.001 11.477 1.00 74.58 121 ASN B C 1
ATOM 2328 O O . ASN B 1 91 ? -4.473 -9.117 12.580 1.00 68.62 121 ASN B O 1
ATOM 2333 N N . TYR B 1 92 ? -6.330 -8.819 11.350 1.00 81.17 122 TYR B N 1
ATOM 2334 C CA . TYR B 1 92 ? -7.169 -8.779 12.547 1.00 80.41 122 TYR B CA 1
ATOM 2335 C C . TYR B 1 92 ? -7.939 -10.079 12.772 1.00 93.87 122 TYR B C 1
ATOM 2336 O O . TYR B 1 92 ? -7.683 -10.792 13.748 1.00 113.97 122 TYR B O 1
ATOM 2345 N N . ILE B 1 93 ? -8.891 -10.383 11.882 1.00 85.55 123 ILE B N 1
ATOM 2346 C CA . ILE B 1 93 ? -9.807 -11.504 12.097 1.00 83.38 123 ILE B CA 1
ATOM 2347 C C . ILE B 1 93 ? -9.044 -12.812 12.229 1.00 80.38 123 ILE B C 1
ATOM 2348 O O . ILE B 1 93 ? -9.328 -13.634 13.112 1.00 78.90 123 ILE B O 1
ATOM 2353 N N . GLY B 1 94 ? -8.061 -13.025 11.354 1.00 83.57 124 GLY B N 1
ATOM 2354 C CA . GLY B 1 94 ? -7.302 -14.260 11.398 1.00 80.54 124 GLY B CA 1
ATOM 2355 C C . GLY B 1 94 ? -6.316 -14.306 12.541 1.00 75.10 124 GLY B C 1
ATOM 2356 O O . GLY B 1 94 ? -5.900 -15.392 12.960 1.00 71.57 124 GLY B O 1
ATOM 2357 N N . THR B 1 95 ? -5.915 -13.144 13.054 1.00 69.74 125 THR B N 1
ATOM 2358 C CA . THR B 1 95 ? -5.049 -13.141 14.224 1.00 68.55 125 THR B CA 1
ATOM 2359 C C . THR B 1 95 ? -5.835 -13.522 15.472 1.00 65.16 125 THR B C 1
ATOM 2360 O O . THR B 1 95 ? -5.343 -14.271 16.327 1.00 60.40 125 THR B O 1
ATOM 2364 N N . LYS B 1 96 ? -7.084 -13.062 15.566 1.00 67.97 126 LYS B N 1
ATOM 2365 C CA . LYS B 1 96 ? -7.914 -13.454 16.695 1.00 65.30 126 LYS B CA 1
ATOM 2366 C C . LYS B 1 96 ? -8.158 -14.953 16.681 1.00 67.27 126 LYS B C 1
ATOM 2367 O O . LYS B 1 96 ? -8.241 -15.590 17.738 1.00 68.25 126 LYS B O 1
ATOM 2373 N N . ASN B 1 97 ? -8.236 -15.540 15.485 1.00 72.10 127 ASN B N 1
ATOM 2374 C CA . ASN B 1 97 ? -8.301 -16.993 15.373 1.00 63.76 127 ASN B CA 1
ATOM 2375 C C . ASN B 1 97 ? -6.946 -17.637 15.661 1.00 69.57 127 ASN B C 1
ATOM 2376 O O . ASN B 1 97 ? -6.892 -18.720 16.263 1.00 73.61 127 ASN B O 1
ATOM 2381 N N . VAL B 1 98 ? -5.837 -16.998 15.249 1.00 64.45 128 VAL B N 1
ATOM 2382 C CA . VAL B 1 98 ? -4.526 -17.502 15.662 1.00 65.09 128 VAL B CA 1
ATOM 2383 C C . VAL B 1 98 ? -4.430 -17.499 17.184 1.00 63.86 128 VAL B C 1
ATOM 2384 O O . VAL B 1 98 ? -3.820 -18.387 17.792 1.00 58.99 128 VAL B O 1
ATOM 2388 N N . ILE B 1 99 ? -5.048 -16.509 17.826 1.00 64.58 129 ILE B N 1
ATOM 2389 C CA . ILE B 1 99 ? -5.039 -16.475 19.284 1.00 64.13 129 ILE B CA 1
ATOM 2390 C C . ILE B 1 99 ? -5.953 -17.558 19.840 1.00 62.59 129 ILE B C 1
ATOM 2391 O O . ILE B 1 99 ? -5.596 -18.272 20.784 1.00 57.37 129 ILE B O 1
ATOM 2396 N N . GLU B 1 100 ? -7.125 -17.730 19.229 1.00 63.63 130 GLU B N 1
ATOM 2397 C CA . GLU B 1 100 ? -8.117 -18.656 19.762 1.00 71.39 130 GLU B CA 1
ATOM 2398 C C . GLU B 1 100 ? -7.606 -20.098 19.714 1.00 70.83 130 GLU B C 1
ATOM 2399 O O . GLU B 1 100 ? -7.733 -20.852 20.687 1.00 65.30 130 GLU B O 1
ATOM 2405 N N . THR B 1 101 ? -6.984 -20.494 18.603 1.00 68.96 131 THR B N 1
ATOM 2406 C CA . THR B 1 101 ? -6.558 -21.883 18.505 1.00 67.75 131 THR B CA 1
ATOM 2407 C C . THR B 1 101 ? -5.114 -22.101 18.940 1.00 63.08 131 THR B C 1
ATOM 2408 O O . THR B 1 101 ? -4.696 -23.254 19.034 1.00 67.40 131 THR B O 1
ATOM 2412 N N . CYS B 1 102 ? -4.342 -21.038 19.195 1.00 64.56 132 CYS B N 1
ATOM 2413 C CA . CYS B 1 102 ? -3.102 -21.186 19.958 1.00 62.00 132 CYS B CA 1
ATOM 2414 C C . CYS B 1 102 ? -3.388 -21.631 21.380 1.00 60.96 132 CYS B C 1
ATOM 2415 O O . CYS B 1 102 ? -2.571 -22.318 21.998 1.00 65.44 132 CYS B O 1
ATOM 2418 N N . LYS B 1 103 ? -4.520 -21.208 21.936 1.00 62.58 133 LYS B N 1
ATOM 2419 C CA . LYS B 1 103 ? -4.898 -21.656 23.270 1.00 65.78 133 LYS B CA 1
ATOM 2420 C C . LYS B 1 103 ? -5.365 -23.110 23.238 1.00 67.68 133 LYS B C 1
ATOM 2421 O O . LYS B 1 103 ? -4.919 -23.941 24.043 1.00 65.11 133 LYS B O 1
ATOM 2427 N N . GLU B 1 104 ? -6.260 -23.437 22.297 1.00 68.86 134 GLU B N 1
ATOM 2428 C CA . GLU B 1 104 ? -6.781 -24.798 22.177 1.00 69.96 134 GLU B CA 1
ATOM 2429 C C . GLU B 1 104 ? -5.641 -25.800 22.035 1.00 71.18 134 GLU B C 1
ATOM 2430 O O . GLU B 1 104 ? -5.549 -26.780 22.784 1.00 68.15 134 GLU B O 1
ATOM 2436 N N . ALA B 1 105 ? -4.741 -25.548 21.082 1.00 67.67 135 ALA B N 1
ATOM 2437 C CA . ALA B 1 105 ? -3.626 -26.441 20.810 1.00 66.70 135 ALA B CA 1
ATOM 2438 C C . ALA B 1 105 ? -2.544 -26.408 21.894 1.00 64.91 135 ALA B C 1
ATOM 2439 O O . ALA B 1 105 ? -1.457 -26.966 21.681 1.00 68.47 135 ALA B O 1
ATOM 2441 N N . GLY B 1 106 ? -2.800 -25.774 23.037 1.00 63.10 136 GLY B N 1
ATOM 2442 C CA . GLY B 1 106 ? -1.884 -25.889 24.160 1.00 60.83 136 GLY B CA 1
ATOM 2443 C C . GLY B 1 106 ? -0.547 -25.242 23.915 1.00 67.42 136 GLY B C 1
ATOM 2444 O O . GLY B 1 106 ? 0.447 -25.613 24.556 1.00 64.01 136 GLY B O 1
ATOM 2445 N N . VAL B 1 107 ? -0.503 -24.293 22.972 1.00 70.02 137 VAL B N 1
ATOM 2446 C CA . VAL B 1 107 ? 0.682 -23.492 22.707 1.00 65.71 137 VAL B CA 1
ATOM 2447 C C . VAL B 1 107 ? 0.973 -22.587 23.899 1.00 66.38 137 VAL B C 1
ATOM 2448 O O . VAL B 1 107 ? 0.060 -22.113 24.585 1.00 61.51 137 VAL B O 1
ATOM 2452 N N . GLN B 1 108 ? 2.266 -22.345 24.145 1.00 73.44 138 GLN B N 1
ATOM 2453 C CA . GLN B 1 108 ? 2.731 -21.573 25.287 1.00 73.53 138 GLN B CA 1
ATOM 2454 C C . GLN B 1 108 ? 3.321 -20.210 24.932 1.00 67.88 138 GLN B C 1
ATOM 2455 O O . GLN B 1 108 ? 3.527 -19.399 25.842 1.00 82.21 138 GLN B O 1
ATOM 2461 N N . LYS B 1 109 ? 3.600 -19.929 23.653 1.00 67.44 139 LYS B N 1
ATOM 2462 C CA . LYS B 1 109 ? 4.413 -18.767 23.279 1.00 60.76 139 LYS B CA 1
ATOM 2463 C C . LYS B 1 109 ? 4.024 -18.339 21.869 1.00 60.22 139 LYS B C 1
ATOM 2464 O O . LYS B 1 109 ? 4.398 -19.004 20.904 1.00 58.59 139 LYS B O 1
ATOM 2470 N N . LEU B 1 110 ? 3.319 -17.211 21.748 1.00 59.46 140 LEU B N 1
ATOM 2471 C CA . LEU B 1 110 ? 2.973 -16.663 20.434 1.00 54.12 140 LEU B CA 1
ATOM 2472 C C . LEU B 1 110 ? 3.790 -15.379 20.175 1.00 57.89 140 LEU B C 1
ATOM 2473 O O . LEU B 1 110 ? 3.636 -14.378 20.879 1.00 59.34 140 LEU B O 1
ATOM 2478 N N . ILE B 1 111 ? 4.596 -15.372 19.121 1.00 55.81 141 ILE B N 1
ATOM 2479 C CA . ILE B 1 111 ? 5.417 -14.174 18.797 1.00 55.27 141 ILE B CA 1
ATOM 2480 C C . ILE B 1 111 ? 4.859 -13.479 17.562 1.00 58.18 141 ILE B C 1
ATOM 2481 O O . ILE B 1 111 ? 4.979 -14.033 16.490 1.00 57.16 141 ILE B O 1
ATOM 2486 N N . LEU B 1 112 ? 4.317 -12.278 17.715 1.00 58.13 142 LEU B N 1
ATOM 2487 C CA . LEU B 1 112 ? 3.726 -11.591 16.548 1.00 54.70 142 LEU B CA 1
ATOM 2488 C C . LEU B 1 112 ? 4.784 -10.744 15.864 1.00 56.70 142 LEU B C 1
ATOM 2489 O O . LEU B 1 112 ? 5.611 -10.195 16.550 1.00 58.83 142 LEU B O 1
ATOM 2494 N N . THR B 1 113 ? 4.752 -10.707 14.542 1.00 60.84 143 THR B N 1
ATOM 2495 C CA . THR B 1 113 ? 5.658 -9.866 13.744 1.00 58.29 143 THR B CA 1
ATOM 2496 C C . THR B 1 113 ? 4.838 -8.664 13.286 1.00 63.59 143 THR B C 1
ATOM 2497 O O . THR B 1 113 ? 4.101 -8.789 12.304 1.00 60.25 143 THR B O 1
ATOM 2501 N N . SER B 1 114 ? 4.919 -7.562 14.028 1.00 64.38 144 SER B N 1
ATOM 2502 C CA . SER B 1 114 ? 4.173 -6.331 13.670 1.00 67.05 144 SER B CA 1
ATOM 2503 C C . SER B 1 114 ? 5.127 -5.369 12.972 1.00 66.30 144 SER B C 1
ATOM 2504 O O . SER B 1 114 ? 6.093 -5.840 12.401 1.00 74.73 144 SER B O 1
ATOM 2507 N N . SER B 1 115 ? 4.866 -4.075 12.988 1.00 70.58 145 SER B N 1
ATOM 2508 C CA . SER B 1 115 ? 5.813 -3.183 12.282 1.00 68.19 145 SER B CA 1
ATOM 2509 C C . SER B 1 115 ? 6.332 -2.108 13.226 1.00 68.86 145 SER B C 1
ATOM 2510 O O . SER B 1 115 ? 6.215 -2.278 14.436 1.00 66.77 145 SER B O 1
ATOM 2513 N N . ALA B 1 116 ? 6.960 -1.090 12.647 1.00 73.16 146 ALA B N 1
ATOM 2514 C CA . ALA B 1 116 ? 7.535 0.037 13.406 1.00 67.75 146 ALA B CA 1
ATOM 2515 C C . ALA B 1 116 ? 6.656 1.265 13.204 1.00 69.23 146 ALA B C 1
ATOM 2516 O O . ALA B 1 116 ? 6.648 2.141 14.060 1.00 68.37 146 ALA B O 1
ATOM 2518 N N . SER B 1 117 ? 5.866 1.259 12.144 1.00 70.47 147 SER B N 1
ATOM 2519 C CA . SER B 1 117 ? 5.002 2.418 11.860 1.00 68.53 147 SER B CA 1
ATOM 2520 C C . SER B 1 117 ? 4.046 2.582 13.030 1.00 77.11 147 SER B C 1
ATOM 2521 O O . SER B 1 117 ? 3.562 3.688 13.273 1.00 87.86 147 SER B O 1
ATOM 2524 N N . VAL B 1 118 ? 3.798 1.501 13.739 1.00 73.93 148 VAL B N 1
ATOM 2525 C CA . VAL B 1 118 ? 2.784 1.620 14.780 1.00 73.17 148 VAL B CA 1
ATOM 2526 C C . VAL B 1 118 ? 3.179 2.592 15.876 1.00 77.27 148 VAL B C 1
ATOM 2527 O O . VAL B 1 118 ? 2.306 3.049 16.622 1.00 79.33 148 VAL B O 1
ATOM 2531 N N . ILE B 1 119 ? 4.471 2.920 16.002 1.00 77.23 149 ILE B N 1
ATOM 2532 C CA . ILE B 1 119 ? 4.887 3.883 17.021 1.00 80.98 149 ILE B CA 1
ATOM 2533 C C . ILE B 1 119 ? 4.376 5.276 16.719 1.00 81.08 149 ILE B C 1
ATOM 2534 O O . ILE B 1 119 ? 4.350 6.125 17.618 1.00 79.02 149 ILE B O 1
ATOM 2539 N N . PHE B 1 120 ? 3.956 5.532 15.492 1.00 80.80 150 PHE B N 1
ATOM 2540 C CA . PHE B 1 120 ? 3.187 6.729 15.227 1.00 86.11 150 PHE B CA 1
ATOM 2541 C C . PHE B 1 120 ? 1.830 6.625 15.918 1.00 91.41 150 PHE B C 1
ATOM 2542 O O . PHE B 1 120 ? 0.889 6.014 15.412 1.00 89.03 150 PHE B O 1
ATOM 2550 N N . GLU B 1 121 ? 1.766 7.194 17.120 1.00 105.45 151 GLU B N 1
ATOM 2551 C CA . GLU B 1 121 ? 0.552 7.243 17.940 1.00 108.56 151 GLU B CA 1
ATOM 2552 C C . GLU B 1 121 ? -0.089 5.866 18.126 1.00 110.84 151 GLU B C 1
ATOM 2553 O O . GLU B 1 121 ? 0.414 5.033 18.881 1.00 97.00 151 GLU B O 1
ATOM 2559 N N . PRO B 1 138 ? -0.348 11.059 7.275 1.00 118.48 168 PRO B N 1
ATOM 2560 C CA . PRO B 1 138 ? -1.346 10.296 8.035 1.00 117.11 168 PRO B CA 1
ATOM 2561 C C . PRO B 1 138 ? -1.061 8.794 7.996 1.00 114.61 168 PRO B C 1
ATOM 2562 O O . PRO B 1 138 ? -0.495 8.323 7.009 1.00 115.62 168 PRO B O 1
ATOM 2566 N N . ILE B 1 139 ? -1.442 8.056 9.040 1.00 107.04 169 ILE B N 1
ATOM 2567 C CA . ILE B 1 139 ? -1.173 6.622 9.113 1.00 106.31 169 ILE B CA 1
ATOM 2568 C C . ILE B 1 139 ? -2.108 5.900 8.154 1.00 108.55 169 ILE B C 1
ATOM 2569 O O . ILE B 1 139 ? -3.321 6.151 8.154 1.00 106.70 169 ILE B O 1
ATOM 2574 N N . ASP B 1 140 ? -1.544 4.993 7.352 1.00 111.46 170 ASP B N 1
ATOM 2575 C CA . ASP B 1 140 ? -2.287 4.261 6.339 1.00 112.67 170 ASP B CA 1
ATOM 2576 C C . ASP B 1 140 ? -3.243 3.267 6.989 1.00 108.38 170 ASP B C 1
ATOM 2577 O O . ASP B 1 140 ? -3.308 3.137 8.213 1.00 117.72 170 ASP B O 1
ATOM 2582 N N . TYR B 1 141 ? -3.999 2.553 6.152 1.00 107.56 171 TYR B N 1
ATOM 2583 C CA . TYR B 1 141 ? -4.911 1.561 6.710 1.00 112.34 171 TYR B CA 1
ATOM 2584 C C . TYR B 1 141 ? -4.178 0.274 7.070 1.00 98.42 171 TYR B C 1
ATOM 2585 O O . TYR B 1 141 ? -4.507 -0.361 8.078 1.00 101.74 171 TYR B O 1
ATOM 2594 N N . TYR B 1 142 ? -3.182 -0.126 6.268 1.00 97.88 172 TYR B N 1
ATOM 2595 C CA . TYR B 1 142 ? -2.384 -1.303 6.616 1.00 92.98 172 TYR B CA 1
ATOM 2596 C C . TYR B 1 142 ? -1.865 -1.214 8.043 1.00 88.46 172 TYR B C 1
ATOM 2597 O O . TYR B 1 142 ? -1.772 -2.226 8.750 1.00 100.35 172 TYR B O 1
ATOM 2606 N N . THR B 1 143 ? -1.534 -0.004 8.488 1.00 90.58 173 THR B N 1
ATOM 2607 C CA . THR B 1 143 ? -1.006 0.165 9.832 1.00 85.79 173 THR B CA 1
ATOM 2608 C C . THR B 1 143 ? -2.125 0.337 10.857 1.00 83.63 173 THR B C 1
ATOM 2609 O O . THR B 1 143 ? -1.935 0.046 12.044 1.00 81.01 173 THR B O 1
ATOM 2613 N N . GLU B 1 144 ? -3.300 0.787 10.423 1.00 87.54 174 GLU B N 1
ATOM 2614 C CA . GLU B 1 144 ? -4.483 0.736 11.275 1.00 85.12 174 GLU B CA 1
ATOM 2615 C C . GLU B 1 144 ? -4.744 -0.696 11.734 1.00 79.33 174 GLU B C 1
ATOM 2616 O O . GLU B 1 144 ? -5.210 -0.927 12.854 1.00 76.77 174 GLU B O 1
ATOM 2622 N N . THR B 1 145 ? -4.454 -1.665 10.869 1.00 79.47 175 THR B N 1
ATOM 2623 C CA . THR B 1 145 ? -4.647 -3.065 11.212 1.00 75.50 175 THR B CA 1
ATOM 2624 C C . THR B 1 145 ? -3.448 -3.674 11.931 1.00 70.84 175 THR B C 1
ATOM 2625 O O . THR B 1 145 ? -3.588 -4.713 12.589 1.00 73.04 175 THR B O 1
ATOM 2629 N N . LYS B 1 146 ? -2.273 -3.070 11.847 1.00 68.21 176 LYS B N 1
ATOM 2630 C CA . LYS B 1 146 ? -1.180 -3.656 12.603 1.00 67.44 176 LYS B CA 1
ATOM 2631 C C . LYS B 1 146 ? -1.235 -3.256 14.078 1.00 62.58 176 LYS B C 1
ATOM 2632 O O . LYS B 1 146 ? -0.753 -4.014 14.928 1.00 58.45 176 LYS B O 1
ATOM 2638 N N . ILE B 1 147 ? -1.831 -2.101 14.408 1.00 65.40 177 ILE B N 1
ATOM 2639 C CA . ILE B 1 147 ? -2.045 -1.756 15.814 1.00 67.33 177 ILE B CA 1
ATOM 2640 C C . ILE B 1 147 ? -3.137 -2.634 16.412 1.00 63.57 177 ILE B C 1
ATOM 2641 O O . ILE B 1 147 ? -2.968 -3.213 17.498 1.00 58.28 177 ILE B O 1
ATOM 2646 N N . LEU B 1 148 ? -4.275 -2.733 15.708 1.00 68.72 178 LEU B N 1
ATOM 2647 C CA . LEU B 1 148 ? -5.350 -3.639 16.103 1.00 67.37 178 LEU B CA 1
ATOM 2648 C C . LEU B 1 148 ? -4.814 -5.030 16.365 1.00 61.77 178 LEU B C 1
ATOM 2649 O O . LEU B 1 148 ? -5.154 -5.655 17.379 1.00 62.85 178 LEU B O 1
ATOM 2654 N N . GLN B 1 149 ? -3.972 -5.526 15.455 1.00 55.70 179 GLN B N 1
ATOM 2655 C CA . GLN B 1 149 ? -3.393 -6.855 15.597 1.00 54.25 179 GLN B CA 1
ATOM 2656 C C . GLN B 1 149 ? -2.550 -6.953 16.858 1.00 53.41 179 GLN B C 1
ATOM 2657 O O . GLN B 1 149 ? -2.803 -7.794 17.727 1.00 49.85 179 GLN B O 1
ATOM 2663 N N . GLU B 1 150 ? -1.553 -6.073 16.972 1.00 59.06 180 GLU B N 1
ATOM 2664 C CA . GLU B 1 150 ? -0.638 -6.067 18.108 1.00 54.46 180 GLU B CA 1
ATOM 2665 C C . GLU B 1 150 ? -1.381 -6.010 19.438 1.00 52.69 180 GLU B C 1
ATOM 2666 O O . GLU B 1 150 ? -1.118 -6.813 20.344 1.00 53.49 180 GLU B O 1
ATOM 2672 N N . ARG B 1 151 ? -2.319 -5.072 19.569 1.00 54.15 181 ARG B N 1
ATOM 2673 C CA . ARG B 1 151 ? -3.116 -4.945 20.783 1.00 58.38 181 ARG B CA 1
ATOM 2674 C C . ARG B 1 151 ? -3.768 -6.282 21.122 1.00 55.90 181 ARG B C 1
ATOM 2675 O O . ARG B 1 151 ? -3.520 -6.832 22.203 1.00 54.23 181 ARG B O 1
ATOM 2683 N N . ALA B 1 152 ? -4.573 -6.816 20.193 1.00 55.95 182 ALA B N 1
ATOM 2684 C CA . ALA B 1 152 ? -5.095 -8.175 20.324 1.00 54.26 182 ALA B CA 1
ATOM 2685 C C . ALA B 1 152 ? -4.051 -9.126 20.880 1.00 53.58 182 ALA B C 1
ATOM 2686 O O . ALA B 1 152 ? -4.237 -9.721 21.944 1.00 66.22 182 ALA B O 1
ATOM 2688 N N . VAL B 1 153 ? -2.936 -9.264 20.175 1.00 46.60 183 VAL B N 1
ATOM 2689 C CA . VAL B 1 153 ? -1.899 -10.181 20.620 1.00 50.59 183 VAL B CA 1
ATOM 2690 C C . VAL B 1 153 ? -1.390 -9.788 22.002 1.00 51.78 183 VAL B C 1
ATOM 2691 O O . VAL B 1 153 ? -1.189 -10.637 22.876 1.00 49.10 183 VAL B O 1
ATOM 2695 N N . LEU B 1 154 ? -1.173 -8.505 22.231 1.00 55.50 184 LEU B N 1
ATOM 2696 C CA . LEU B 1 154 ? -0.646 -8.143 23.535 1.00 56.27 184 LEU B CA 1
ATOM 2697 C C . LEU B 1 154 ? -1.725 -8.251 24.600 1.00 54.21 184 LEU B C 1
ATOM 2698 O O . LEU B 1 154 ? -1.441 -8.654 25.736 1.00 55.14 184 LEU B O 1
ATOM 2703 N N . GLY B 1 155 ? -2.971 -7.937 24.244 1.00 57.23 185 GLY B N 1
ATOM 2704 C CA . GLY B 1 155 ? -4.057 -8.097 25.194 1.00 59.43 185 GLY B CA 1
ATOM 2705 C C . GLY B 1 155 ? -4.203 -9.512 25.703 1.00 57.75 185 GLY B C 1
ATOM 2706 O O . GLY B 1 155 ? -4.568 -9.709 26.869 1.00 58.78 185 GLY B O 1
ATOM 2707 N N . ALA B 1 156 ? -3.893 -10.498 24.863 1.00 57.06 186 ALA B N 1
ATOM 2708 C CA . ALA B 1 156 ? -4.103 -11.911 25.162 1.00 57.76 186 ALA B CA 1
ATOM 2709 C C . ALA B 1 156 ? -3.014 -12.514 26.033 1.00 56.98 186 ALA B C 1
ATOM 2710 O O . ALA B 1 156 ? -3.117 -13.692 26.369 1.00 54.04 186 ALA B O 1
ATOM 2712 N N . ASN B 1 157 ? -1.969 -11.751 26.380 1.00 57.15 187 ASN B N 1
ATOM 2713 C CA . ASN B 1 157 ? -0.950 -12.240 27.307 1.00 57.88 187 ASN B CA 1
ATOM 2714 C C . ASN B 1 157 ? -1.612 -12.768 28.576 1.00 68.96 187 ASN B C 1
ATOM 2715 O O . ASN B 1 157 ? -2.436 -12.086 29.194 1.00 74.86 187 ASN B O 1
ATOM 2720 N N . ASP B 1 158 ? -1.262 -13.991 28.954 1.00 73.42 188 ASP B N 1
ATOM 2721 C CA . ASP B 1 158 ? -1.988 -14.684 30.008 1.00 79.79 188 ASP B CA 1
ATOM 2722 C C . ASP B 1 158 ? -1.058 -15.660 30.718 1.00 77.35 188 ASP B C 1
ATOM 2723 O O . ASP B 1 158 ? -1.201 -16.883 30.570 1.00 75.95 188 ASP B O 1
ATOM 2728 N N . PRO B 1 159 ? -0.105 -15.155 31.507 1.00 78.56 189 PRO B N 1
ATOM 2729 C CA . PRO B 1 159 ? 0.855 -16.058 32.176 1.00 75.31 189 PRO B CA 1
ATOM 2730 C C . PRO B 1 159 ? 0.186 -17.129 33.027 1.00 73.50 189 PRO B C 1
ATOM 2731 O O . PRO B 1 159 ? 0.729 -18.234 33.194 1.00 71.60 189 PRO B O 1
ATOM 2735 N N . GLU B 1 160 ? -1.003 -16.824 33.547 1.00 74.30 190 GLU B N 1
ATOM 2736 C CA . GLU B 1 160 ? -1.741 -17.726 34.422 1.00 73.23 190 GLU B CA 1
ATOM 2737 C C . GLU B 1 160 ? -2.199 -18.986 33.703 1.00 77.25 190 GLU B C 1
ATOM 2738 O O . GLU B 1 160 ? -1.987 -20.101 34.195 1.00 73.40 190 GLU B O 1
ATOM 2744 N N . LYS B 1 161 ? -2.819 -18.839 32.527 1.00 72.22 191 LYS B N 1
ATOM 2745 C CA . LYS B 1 161 ? -3.163 -19.987 31.684 1.00 77.18 191 LYS B CA 1
ATOM 2746 C C . LYS B 1 161 ? -1.986 -20.452 30.820 1.00 75.45 191 LYS B C 1
ATOM 2747 O O . LYS B 1 161 ? -2.183 -21.101 29.788 1.00 69.51 191 LYS B O 1
ATOM 2753 N N . ASN B 1 162 ? -0.773 -20.116 31.260 1.00 73.18 192 ASN B N 1
ATOM 2754 C CA . ASN B 1 162 ? 0.487 -20.529 30.587 1.00 73.18 192 ASN B CA 1
ATOM 2755 C C . ASN B 1 162 ? 0.469 -20.174 29.101 1.00 69.75 192 ASN B C 1
ATOM 2756 O O . ASN B 1 162 ? 0.727 -21.051 28.303 1.00 70.19 192 ASN B O 1
ATOM 2761 N N . PHE B 1 163 ? 0.151 -18.930 28.769 1.00 64.41 193 PHE B N 1
ATOM 2762 C CA . PHE B 1 163 ? 0.118 -18.421 27.398 1.00 66.53 193 PHE B CA 1
ATOM 2763 C C . PHE B 1 163 ? 0.767 -17.033 27.356 1.00 67.62 193 PHE B C 1
ATOM 2764 O O . PHE B 1 163 ? 0.117 -16.030 27.687 1.00 61.30 193 PHE B O 1
ATOM 2772 N N . LEU B 1 164 ? 2.037 -16.970 26.935 1.00 58.28 194 LEU B N 1
ATOM 2773 C CA . LEU B 1 164 ? 2.786 -15.715 26.855 1.00 61.07 194 LEU B CA 1
ATOM 2774 C C . LEU B 1 164 ? 2.859 -15.225 25.415 1.00 60.93 194 LEU B C 1
ATOM 2775 O O . LEU B 1 164 ? 3.264 -15.972 24.514 1.00 58.82 194 LEU B O 1
ATOM 2780 N N . THR B 1 165 ? 2.494 -13.955 25.201 1.00 54.15 195 THR B N 1
ATOM 2781 C CA . THR B 1 165 ? 2.525 -13.379 23.862 1.00 57.00 195 THR B CA 1
ATOM 2782 C C . THR B 1 165 ? 3.560 -12.267 23.788 1.00 64.26 195 THR B C 1
ATOM 2783 O O . THR B 1 165 ? 3.809 -11.572 24.782 1.00 65.88 195 THR B O 1
ATOM 2787 N N . THR B 1 166 ? 4.157 -12.091 22.606 1.00 56.94 196 THR B N 1
ATOM 2788 C CA . THR B 1 166 ? 5.044 -10.962 22.375 1.00 55.64 196 THR B CA 1
ATOM 2789 C C . THR B 1 166 ? 4.881 -10.452 20.946 1.00 58.41 196 THR B C 1
ATOM 2790 O O . THR B 1 166 ? 4.539 -11.194 20.021 1.00 59.14 196 THR B O 1
ATOM 2794 N N . ALA B 1 167 ? 5.102 -9.147 20.786 1.00 65.48 197 ALA B N 1
ATOM 2795 C CA . ALA B 1 167 ? 5.093 -8.483 19.489 1.00 62.18 197 ALA B CA 1
ATOM 2796 C C . ALA B 1 167 ? 6.494 -7.955 19.214 1.00 61.86 197 ALA B C 1
ATOM 2797 O O . ALA B 1 167 ? 7.202 -7.557 20.145 1.00 62.09 197 ALA B O 1
ATOM 2799 N N . ILE B 1 168 ? 6.902 -7.987 17.942 1.00 59.66 198 ILE B N 1
ATOM 2800 C CA . ILE B 1 168 ? 8.204 -7.491 17.500 1.00 62.40 198 ILE B CA 1
ATOM 2801 C C . ILE B 1 168 ? 8.009 -6.571 16.304 1.00 66.02 198 ILE B C 1
ATOM 2802 O O . ILE B 1 168 ? 7.322 -6.933 15.343 1.00 64.21 198 ILE B O 1
ATOM 2807 N N . ARG B 1 169 ? 8.632 -5.395 16.351 1.00 67.23 199 ARG B N 1
ATOM 2808 C CA . ARG B 1 169 ? 8.387 -4.363 15.356 1.00 69.59 199 ARG B CA 1
ATOM 2809 C C . ARG B 1 169 ? 9.611 -4.171 14.484 1.00 72.19 199 ARG B C 1
ATOM 2810 O O . ARG B 1 169 ? 10.476 -3.344 14.814 1.00 70.45 199 ARG B O 1
ATOM 2818 N N . PRO B 1 170 ? 9.734 -4.880 13.368 1.00 84.75 200 PRO B N 1
ATOM 2819 C CA . PRO B 1 170 ? 10.761 -4.541 12.386 1.00 83.55 200 PRO B CA 1
ATOM 2820 C C . PRO B 1 170 ? 10.250 -3.512 11.392 1.00 84.52 200 PRO B C 1
ATOM 2821 O O . PRO B 1 170 ? 9.054 -3.405 11.116 1.00 77.26 200 PRO B O 1
ATOM 2825 N N . HIS B 1 171 ? 11.175 -2.732 10.846 1.00 85.19 201 HIS B N 1
ATOM 2826 C CA . HIS B 1 171 ? 10.762 -1.682 9.886 1.00 84.46 201 HIS B CA 1
ATOM 2827 C C . HIS B 1 171 ? 10.712 -2.277 8.487 1.00 88.83 201 HIS B C 1
ATOM 2828 O O . HIS B 1 171 ? 11.591 -3.062 8.159 1.00 93.09 201 HIS B O 1
ATOM 2835 N N . GLY B 1 172 ? 9.697 -1.933 7.704 1.00 86.87 202 GLY B N 1
ATOM 2836 C CA . GLY B 1 172 ? 9.602 -2.490 6.346 1.00 91.04 202 GLY B CA 1
ATOM 2837 C C . GLY B 1 172 ? 9.235 -3.956 6.413 1.00 98.55 202 GLY B C 1
ATOM 2838 O O . GLY B 1 172 ? 8.522 -4.323 7.360 1.00 101.38 202 GLY B O 1
ATOM 2839 N N . ILE B 1 173 ? 9.693 -4.773 5.458 1.00 98.69 203 ILE B N 1
ATOM 2840 C CA . ILE B 1 173 ? 9.340 -6.225 5.485 1.00 97.30 203 ILE B CA 1
ATOM 2841 C C . ILE B 1 173 ? 10.604 -7.044 5.744 1.00 92.22 203 ILE B C 1
ATOM 2842 O O . ILE B 1 173 ? 10.749 -7.493 6.886 1.00 92.66 203 ILE B O 1
ATOM 2847 N N . PRO B 1 179 ? 6.483 2.565 5.775 1.00 163.35 209 PRO B N 1
ATOM 2848 C CA . PRO B 1 179 ? 6.549 2.910 4.351 1.00 150.55 209 PRO B CA 1
ATOM 2849 C C . PRO B 1 179 ? 7.630 3.962 4.072 1.00 139.22 209 PRO B C 1
ATOM 2850 O O . PRO B 1 179 ? 8.796 3.616 4.048 1.00 136.77 209 PRO B O 1
ATOM 2854 N N . GLN B 1 180 ? 7.214 5.211 3.855 1.00 128.06 210 GLN B N 1
ATOM 2855 C CA . GLN B 1 180 ? 8.207 6.277 3.582 1.00 119.23 210 GLN B CA 1
ATOM 2856 C C . GLN B 1 180 ? 8.486 7.062 4.862 1.00 109.93 210 GLN B C 1
ATOM 2857 O O . GLN B 1 180 ? 9.178 8.071 4.774 1.00 111.29 210 GLN B O 1
ATOM 2863 N N . LEU B 1 181 ? 7.950 6.625 5.998 1.00 100.86 211 LEU B N 1
ATOM 2864 C CA . LEU B 1 181 ? 8.253 7.317 7.273 1.00 90.36 211 LEU B CA 1
ATOM 2865 C C . LEU B 1 181 ? 8.652 6.246 8.273 1.00 88.62 211 LEU B C 1
ATOM 2866 O O . LEU B 1 181 ? 7.861 5.355 8.517 1.00 89.42 211 LEU B O 1
ATOM 2871 N N . VAL B 1 182 ? 9.847 6.372 8.827 1.00 88.03 212 VAL B N 1
ATOM 2872 C CA . VAL B 1 182 ? 10.398 5.366 9.734 1.00 83.32 212 VAL B CA 1
ATOM 2873 C C . VAL B 1 182 ? 11.105 6.000 10.929 1.00 80.29 212 VAL B C 1
ATOM 2874 O O . VAL B 1 182 ? 11.835 6.990 10.775 1.00 76.48 212 VAL B O 1
ATOM 2878 N N . PRO B 1 183 ? 10.913 5.460 12.135 1.00 81.32 213 PRO B N 1
ATOM 2879 C CA . PRO B 1 183 ? 11.724 5.892 13.285 1.00 73.06 213 PRO B CA 1
ATOM 2880 C C . PRO B 1 183 ? 13.180 5.477 13.128 1.00 71.20 213 PRO B C 1
ATOM 2881 O O . PRO B 1 183 ? 13.479 4.314 12.837 1.00 69.38 213 PRO B O 1
ATOM 2885 N N . ILE B 1 184 ? 14.085 6.432 13.339 1.00 73.96 214 ILE B N 1
ATOM 2886 C CA . ILE B 1 184 ? 15.521 6.167 13.296 1.00 66.87 214 ILE B CA 1
ATOM 2887 C C . ILE B 1 184 ? 16.095 5.904 14.682 1.00 63.53 214 ILE B C 1
ATOM 2888 O O . ILE B 1 184 ? 16.967 5.051 14.840 1.00 74.25 214 ILE B O 1
ATOM 2893 N N . LEU B 1 185 ? 15.633 6.629 15.697 1.00 63.15 215 LEU B N 1
ATOM 2894 C CA . LEU B 1 185 ? 16.182 6.540 17.043 1.00 56.97 215 LEU B CA 1
ATOM 2895 C C . LEU B 1 185 ? 15.041 6.406 18.048 1.00 59.86 215 LEU B C 1
ATOM 2896 O O . LEU B 1 185 ? 13.944 6.930 17.821 1.00 56.35 215 LEU B O 1
ATOM 2901 N N . ILE B 1 186 ? 15.287 5.706 19.155 1.00 58.24 216 ILE B N 1
ATOM 2902 C CA . ILE B 1 186 ? 14.309 5.597 20.233 1.00 58.26 216 ILE B CA 1
ATOM 2903 C C . ILE B 1 186 ? 14.982 5.952 21.551 1.00 57.42 216 ILE B C 1
ATOM 2904 O O . ILE B 1 186 ? 16.116 5.534 21.816 1.00 54.71 216 ILE B O 1
ATOM 2909 N N . GLU B 1 187 ? 14.289 6.745 22.360 1.00 58.29 217 GLU B N 1
ATOM 2910 C CA . GLU B 1 187 ? 14.754 7.045 23.703 1.00 60.31 217 GLU B CA 1
ATOM 2911 C C . GLU B 1 187 ? 14.956 5.764 24.495 1.00 65.05 217 GLU B C 1
ATOM 2912 O O . GLU B 1 187 ? 14.123 4.856 24.462 1.00 72.66 217 GLU B O 1
ATOM 2918 N N . ALA B 1 188 ? 16.075 5.686 25.210 1.00 63.56 218 ALA B N 1
ATOM 2919 C CA . ALA B 1 188 ? 16.286 4.656 26.223 1.00 66.28 218 ALA B CA 1
ATOM 2920 C C . ALA B 1 188 ? 16.121 5.311 27.586 1.00 71.36 218 ALA B C 1
ATOM 2921 O O . ALA B 1 188 ? 17.002 6.062 28.021 1.00 68.51 218 ALA B O 1
ATOM 2923 N N . ALA B 1 189 ? 14.992 5.034 28.247 1.00 80.32 219 ALA B N 1
ATOM 2924 C CA . ALA B 1 189 ? 14.709 5.609 29.560 1.00 84.41 219 ALA B CA 1
ATOM 2925 C C . ALA B 1 189 ? 15.912 5.472 30.483 1.00 88.07 219 ALA B C 1
ATOM 2926 O O . ALA B 1 189 ? 16.536 4.410 30.558 1.00 88.68 219 ALA B O 1
ATOM 2928 N N . ARG B 1 190 ? 16.230 6.557 31.189 1.00 99.39 220 ARG B N 1
ATOM 2929 C CA . ARG B 1 190 ? 17.454 6.671 31.972 1.00 99.09 220 ARG B CA 1
ATOM 2930 C C . ARG B 1 190 ? 17.362 5.963 33.319 1.00 105.32 220 ARG B C 1
ATOM 2931 O O . ARG B 1 190 ? 18.342 5.972 34.076 1.00 103.46 220 ARG B O 1
ATOM 2939 N N . ASN B 1 191 ? 16.210 5.350 33.623 1.00 110.73 221 ASN B N 1
ATOM 2940 C CA . ASN B 1 191 ? 16.022 4.643 34.887 1.00 117.06 221 ASN B CA 1
ATOM 2941 C C . ASN B 1 191 ? 16.600 3.236 34.830 1.00 124.34 221 ASN B C 1
ATOM 2942 O O . ASN B 1 191 ? 16.800 2.594 35.868 1.00 120.77 221 ASN B O 1
ATOM 2947 N N . GLY B 1 192 ? 16.842 2.728 33.631 1.00 131.65 222 GLY B N 1
ATOM 2948 C CA . GLY B 1 192 ? 16.829 1.308 33.411 1.00 127.91 222 GLY B CA 1
ATOM 2949 C C . GLY B 1 192 ? 15.447 0.715 33.553 1.00 130.46 222 GLY B C 1
ATOM 2950 O O . GLY B 1 192 ? 15.331 -0.492 33.796 1.00 132.34 222 GLY B O 1
ATOM 2951 N N . LYS B 1 193 ? 14.396 1.531 33.432 1.00 134.93 223 LYS B N 1
ATOM 2952 C CA . LYS B 1 193 ? 13.032 1.029 33.545 1.00 136.04 223 LYS B CA 1
ATOM 2953 C C . LYS B 1 193 ? 12.681 0.137 32.358 1.00 134.96 223 LYS B C 1
ATOM 2954 O O . LYS B 1 193 ? 11.978 -0.870 32.507 1.00 140.19 223 LYS B O 1
ATOM 2960 N N . MET B 1 194 ? 13.169 0.491 31.171 1.00 129.84 224 MET B N 1
ATOM 2961 C CA . MET B 1 194 ? 12.926 -0.312 29.980 1.00 121.71 224 MET B CA 1
ATOM 2962 C C . MET B 1 194 ? 13.710 -1.621 30.038 1.00 117.39 224 MET B C 1
ATOM 2963 O O . MET B 1 194 ? 14.895 -1.649 30.382 1.00 116.53 224 MET B O 1
ATOM 2968 N N . LYS B 1 195 ? 13.031 -2.716 29.703 1.00 110.70 225 LYS B N 1
ATOM 2969 C CA . LYS B 1 195 ? 13.706 -3.991 29.519 1.00 105.84 225 LYS B CA 1
ATOM 2970 C C . LYS B 1 195 ? 14.281 -4.083 28.108 1.00 91.91 225 LYS B C 1
ATOM 2971 O O . LYS B 1 195 ? 13.794 -3.461 27.163 1.00 85.48 225 LYS B O 1
ATOM 2977 N N . PHE B 1 196 ? 15.332 -4.876 27.966 1.00 88.17 226 PHE B N 1
ATOM 2978 C CA . PHE B 1 196 ? 15.924 -5.035 26.649 1.00 85.49 226 PHE B CA 1
ATOM 2979 C C . PHE B 1 196 ? 16.490 -6.439 26.537 1.00 78.69 226 PHE B C 1
ATOM 2980 O O . PHE B 1 196 ? 16.863 -7.054 27.537 1.00 86.11 226 PHE B O 1
ATOM 2988 N N . VAL B 1 197 ? 16.551 -6.942 25.315 1.00 74.57 227 VAL B N 1
ATOM 2989 C CA . VAL B 1 197 ? 16.972 -8.312 25.055 1.00 80.85 227 VAL B CA 1
ATOM 2990 C C . VAL B 1 197 ? 18.436 -8.305 24.637 1.00 83.66 227 VAL B C 1
ATOM 2991 O O . VAL B 1 197 ? 18.843 -7.505 23.783 1.00 83.86 227 VAL B O 1
ATOM 2995 N N . ILE B 1 198 ? 19.228 -9.192 25.245 1.00 87.17 228 ILE B N 1
ATOM 2996 C CA . ILE B 1 198 ? 20.667 -9.266 25.019 1.00 92.60 228 ILE B CA 1
ATOM 2997 C C . ILE B 1 198 ? 20.987 -10.494 24.177 1.00 96.94 228 ILE B C 1
ATOM 2998 O O . ILE B 1 198 ? 20.465 -11.591 24.399 1.00 98.47 228 ILE B O 1
ATOM 3003 N N . GLY B 1 199 ? 21.872 -10.305 23.199 1.00 109.26 229 GLY B N 1
ATOM 3004 C CA . GLY B 1 199 ? 22.394 -11.402 22.406 1.00 119.71 229 GLY B CA 1
ATOM 3005 C C . GLY B 1 199 ? 23.910 -11.486 22.429 1.00 124.94 229 GLY B C 1
ATOM 3006 O O . GLY B 1 199 ? 24.568 -10.727 23.147 1.00 120.70 229 GLY B O 1
ATOM 3007 N N . ASN B 1 200 ? 24.475 -12.413 21.654 1.00 135.61 230 ASN B N 1
ATOM 3008 C CA . ASN B 1 200 ? 25.921 -12.568 21.508 1.00 143.16 230 ASN B CA 1
ATOM 3009 C C . ASN B 1 200 ? 26.286 -12.262 20.058 1.00 148.42 230 ASN B C 1
ATOM 3010 O O . ASN B 1 200 ? 26.134 -13.118 19.180 1.00 159.76 230 ASN B O 1
ATOM 3015 N N . GLY B 1 201 ? 26.772 -11.044 19.812 1.00 150.66 231 GLY B N 1
ATOM 3016 C CA . GLY B 1 201 ? 27.038 -10.577 18.462 1.00 155.13 231 GLY B CA 1
ATOM 3017 C C . GLY B 1 201 ? 28.262 -11.161 17.797 1.00 155.19 231 GLY B C 1
ATOM 3018 O O . GLY B 1 201 ? 28.477 -10.918 16.606 1.00 154.30 231 GLY B O 1
ATOM 3019 N N . LYS B 1 202 ? 29.064 -11.925 18.537 1.00 162.40 232 LYS B N 1
ATOM 3020 C CA . LYS B 1 202 ? 30.271 -12.554 18.017 1.00 165.36 232 LYS B CA 1
ATOM 3021 C C . LYS B 1 202 ? 29.948 -13.655 17.010 1.00 155.17 232 LYS B C 1
ATOM 3022 O O . LYS B 1 202 ? 30.759 -13.950 16.126 1.00 151.29 232 LYS B O 1
ATOM 3028 N N . ASN B 1 203 ? 28.759 -14.255 17.115 1.00 156.91 233 ASN B N 1
ATOM 3029 C CA . ASN B 1 203 ? 28.391 -15.324 16.191 1.00 156.20 233 ASN B CA 1
ATOM 3030 C C . ASN B 1 203 ? 27.656 -14.771 14.974 1.00 150.98 233 ASN B C 1
ATOM 3031 O O . ASN B 1 203 ? 27.790 -15.297 13.863 1.00 165.69 233 ASN B O 1
ATOM 3036 N N . LEU B 1 204 ? 26.882 -13.705 15.160 1.00 146.04 234 LEU B N 1
ATOM 3037 C CA . LEU B 1 204 ? 26.090 -13.120 14.081 1.00 134.55 234 LEU B CA 1
ATOM 3038 C C . LEU B 1 204 ? 26.805 -11.969 13.396 1.00 129.04 234 LEU B C 1
ATOM 3039 O O . LEU B 1 204 ? 26.161 -11.042 12.896 1.00 123.43 234 LEU B O 1
ATOM 3044 N N . VAL B 1 205 ? 28.144 -12.009 13.358 1.00 130.52 235 VAL B N 1
ATOM 3045 C CA . VAL B 1 205 ? 28.936 -10.983 12.684 1.00 125.05 235 VAL B CA 1
ATOM 3046 C C . VAL B 1 205 ? 28.618 -10.887 11.195 1.00 121.15 235 VAL B C 1
ATOM 3047 O O . VAL B 1 205 ? 28.835 -9.828 10.586 1.00 119.39 235 VAL B O 1
ATOM 3051 N N . ASP B 1 206 ? 28.065 -11.942 10.597 1.00 121.47 236 ASP B N 1
ATOM 3052 C CA . ASP B 1 206 ? 27.869 -12.000 9.156 1.00 117.68 236 ASP B CA 1
ATOM 3053 C C . ASP B 1 206 ? 26.416 -11.841 8.723 1.00 112.15 236 ASP B C 1
ATOM 3054 O O . ASP B 1 206 ? 26.104 -12.130 7.562 1.00 109.56 236 ASP B O 1
ATOM 3059 N N . PHE B 1 207 ? 25.531 -11.382 9.606 1.00 108.85 237 PHE B N 1
ATOM 3060 C CA . PHE B 1 207 ? 24.102 -11.426 9.327 1.00 101.00 237 PHE B CA 1
ATOM 3061 C C . PHE B 1 207 ? 23.651 -10.249 8.465 1.00 91.79 237 PHE B C 1
ATOM 3062 O O . PHE B 1 207 ? 24.264 -9.178 8.454 1.00 92.58 237 PHE B O 1
ATOM 3070 N N . THR B 1 208 ? 22.562 -10.465 7.735 1.00 85.06 238 THR B N 1
ATOM 3071 C CA . THR B 1 208 ? 21.931 -9.442 6.916 1.00 83.97 238 THR B CA 1
ATOM 3072 C C . THR B 1 208 ? 20.695 -8.903 7.629 1.00 78.58 238 THR B C 1
ATOM 3073 O O . THR B 1 208 ? 20.255 -9.447 8.651 1.00 78.59 238 THR B O 1
ATOM 3077 N N . PHE B 1 209 ? 20.138 -7.822 7.070 1.00 76.39 239 PHE B N 1
ATOM 3078 C CA . PHE B 1 209 ? 19.024 -7.100 7.678 1.00 76.45 239 PHE B CA 1
ATOM 3079 C C . PHE B 1 209 ? 17.885 -8.043 8.029 1.00 76.39 239 PHE B C 1
ATOM 3080 O O . PHE B 1 209 ? 17.457 -8.116 9.186 1.00 73.94 239 PHE B O 1
ATOM 3088 N N . VAL B 1 210 ? 17.384 -8.754 7.022 1.00 73.27 240 VAL B N 1
ATOM 3089 C CA . VAL B 1 210 ? 16.355 -9.767 7.248 1.00 74.39 240 VAL B CA 1
ATOM 3090 C C . VAL B 1 210 ? 16.810 -10.773 8.305 1.00 74.64 240 VAL B C 1
ATOM 3091 O O . VAL B 1 210 ? 16.032 -11.182 9.175 1.00 70.47 240 VAL B O 1
ATOM 3095 N N . GLU B 1 211 ? 18.076 -11.194 8.245 1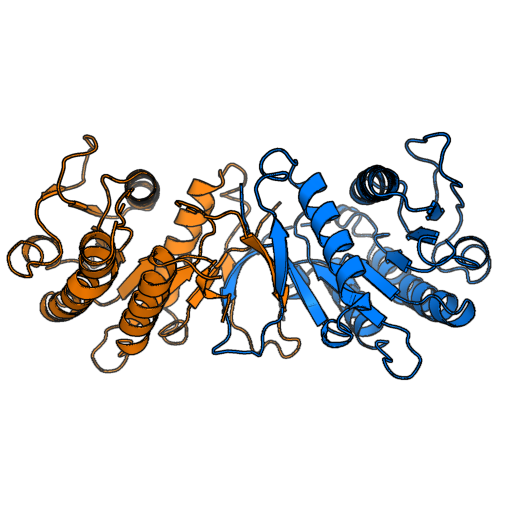.00 69.94 241 GLU B N 1
ATOM 3096 C CA . GLU B 1 211 ? 18.526 -12.218 9.178 1.00 73.28 241 GLU B CA 1
ATOM 3097 C C . GLU B 1 211 ? 18.598 -11.683 10.598 1.00 75.60 241 GLU B C 1
ATOM 3098 O O . GLU B 1 211 ? 18.590 -12.461 11.560 1.00 78.02 241 GLU B O 1
ATOM 3104 N N . ASN B 1 212 ? 18.666 -10.365 10.752 1.00 77.13 242 ASN B N 1
ATOM 3105 C CA . ASN B 1 212 ? 18.657 -9.783 12.088 1.00 75.93 242 ASN B CA 1
ATOM 3106 C C . ASN B 1 212 ? 17.235 -9.625 12.599 1.00 68.84 242 ASN B C 1
ATOM 3107 O O . ASN B 1 212 ? 16.985 -9.724 13.804 1.00 85.94 242 ASN B O 1
ATOM 3112 N N . VAL B 1 213 ? 16.288 -9.374 11.691 1.00 66.31 243 VAL B N 1
ATOM 3113 C CA . VAL B 1 213 ? 14.869 -9.421 12.043 1.00 71.26 243 VAL B CA 1
ATOM 3114 C C . VAL B 1 213 ? 14.484 -10.798 12.585 1.00 71.73 243 VAL B C 1
ATOM 3115 O O . VAL B 1 213 ? 13.706 -10.914 13.544 1.00 70.04 243 VAL B O 1
ATOM 3119 N N . VAL B 1 214 ? 15.020 -11.863 11.991 1.00 70.18 244 VAL B N 1
ATOM 3120 C CA . VAL B 1 214 ? 14.723 -13.202 12.488 1.00 72.52 244 VAL B CA 1
ATOM 3121 C C . VAL B 1 214 ? 15.408 -13.441 13.824 1.00 70.11 244 VAL B C 1
ATOM 3122 O O . VAL B 1 214 ? 14.781 -13.896 14.790 1.00 68.00 244 VAL B O 1
ATOM 3126 N N . HIS B 1 215 ? 16.703 -13.133 13.902 1.00 69.40 245 HIS B N 1
ATOM 3127 C CA . HIS B 1 215 ? 17.428 -13.366 15.144 1.00 73.92 245 HIS B CA 1
ATOM 3128 C C . HIS B 1 215 ? 16.762 -12.633 16.293 1.00 69.74 245 HIS B C 1
ATOM 3129 O O . HIS B 1 215 ? 16.831 -13.075 17.446 1.00 68.14 245 HIS B O 1
ATOM 3136 N N . GLY B 1 216 ? 16.086 -11.527 15.988 1.00 70.84 246 GLY B N 1
ATOM 3137 C CA . GLY B 1 216 ? 15.274 -10.826 16.959 1.00 71.09 246 GLY B CA 1
ATOM 3138 C C . GLY B 1 216 ? 14.109 -11.664 17.446 1.00 64.51 246 GLY B C 1
ATOM 3139 O O . GLY B 1 216 ? 13.967 -11.893 18.651 1.00 66.20 246 GLY B O 1
ATOM 3140 N N . HIS B 1 217 ? 13.279 -12.132 16.508 1.00 66.66 247 HIS B N 1
ATOM 3141 C CA . HIS B 1 217 ? 12.122 -12.950 16.869 1.00 69.92 247 HIS B CA 1
ATOM 3142 C C . HIS B 1 217 ? 12.520 -14.131 17.734 1.00 63.09 247 HIS B C 1
ATOM 3143 O O . HIS B 1 217 ? 11.838 -14.455 18.711 1.00 59.11 247 HIS B O 1
ATOM 3150 N N . ILE B 1 218 ? 13.643 -14.766 17.405 1.00 67.18 248 ILE B N 1
ATOM 3151 C CA . ILE B 1 218 ? 14.034 -15.994 18.086 1.00 66.18 248 ILE B CA 1
ATOM 3152 C C . ILE B 1 218 ? 14.521 -15.691 19.494 1.00 65.85 248 ILE B C 1
ATOM 3153 O O . ILE B 1 218 ? 14.134 -16.359 20.459 1.00 67.39 248 ILE B O 1
ATOM 3158 N N . LEU B 1 219 ? 15.367 -14.672 19.636 1.00 67.24 249 LEU B N 1
ATOM 3159 C CA . LEU B 1 219 ? 15.962 -14.386 20.936 1.00 69.35 249 LEU B CA 1
ATOM 3160 C C . LEU B 1 219 ? 14.897 -14.045 21.965 1.00 68.25 249 LEU B C 1
ATOM 3161 O O . LEU B 1 219 ? 14.905 -14.571 23.086 1.00 70.29 249 LEU B O 1
ATOM 3166 N N . ALA B 1 220 ? 13.971 -13.160 21.601 1.00 68.09 250 ALA B N 1
ATOM 3167 C CA . ALA B 1 220 ? 12.810 -12.907 22.441 1.00 65.20 250 ALA B CA 1
ATOM 3168 C C . ALA B 1 220 ? 12.070 -14.201 22.741 1.00 64.48 250 ALA B C 1
ATOM 3169 O O . ALA B 1 220 ? 11.769 -14.505 23.901 1.00 66.74 250 ALA B O 1
ATOM 3171 N N . ALA B 1 221 ? 11.779 -14.981 21.693 1.00 66.34 251 ALA B N 1
ATOM 3172 C CA . ALA B 1 221 ? 11.090 -16.260 21.847 1.00 66.50 251 ALA B CA 1
ATOM 3173 C C . ALA B 1 221 ? 11.738 -17.111 22.925 1.00 67.84 251 ALA B C 1
ATOM 3174 O O . ALA B 1 221 ? 11.106 -17.449 23.933 1.00 67.51 251 ALA B O 1
ATOM 3176 N N . GLU B 1 222 ? 13.015 -17.450 22.730 1.00 62.02 252 GLU B N 1
ATOM 3177 C CA . GLU B 1 222 ? 13.695 -18.269 23.720 1.00 68.17 252 GLU B CA 1
ATOM 3178 C C . GLU B 1 222 ? 13.875 -17.529 25.039 1.00 74.36 252 GLU B C 1
ATOM 3179 O O . GLU B 1 222 ? 13.931 -18.168 26.095 1.00 83.05 252 GLU B O 1
ATOM 3185 N N . GLN B 1 223 ? 13.926 -16.192 25.022 1.00 73.44 253 GLN B N 1
ATOM 3186 C CA . GLN B 1 223 ? 14.025 -15.476 26.291 1.00 76.50 253 GLN B CA 1
ATOM 3187 C C . GLN B 1 223 ? 12.683 -15.308 26.995 1.00 75.88 253 GLN B C 1
ATOM 3188 O O . GLN B 1 223 ? 12.662 -15.123 28.218 1.00 83.78 253 GLN B O 1
ATOM 3194 N N . LEU B 1 224 ? 11.568 -15.371 26.261 1.00 76.92 254 LEU B N 1
ATOM 3195 C CA . LEU B 1 224 ? 10.262 -15.508 26.907 1.00 77.22 254 LEU B CA 1
ATOM 3196 C C . LEU B 1 224 ? 10.222 -16.735 27.806 1.00 75.02 254 LEU B C 1
ATOM 3197 O O . LEU B 1 224 ? 9.641 -16.698 28.895 1.00 74.61 254 LEU B O 1
ATOM 3202 N N . SER B 1 225 ? 10.859 -17.827 27.379 1.00 81.55 255 SER B N 1
ATOM 3203 C CA . SER B 1 225 ? 10.808 -19.084 28.122 1.00 89.28 255 SER B CA 1
ATOM 3204 C C . SER B 1 225 ? 11.443 -18.989 29.506 1.00 90.27 255 SER B C 1
ATOM 3205 O O . SER B 1 225 ? 11.205 -19.869 30.341 1.00 96.84 255 SER B O 1
ATOM 3208 N N . ARG B 1 226 ? 12.234 -17.951 29.765 1.00 94.29 256 ARG B N 1
ATOM 3209 C CA . ARG B 1 226 ? 12.783 -17.676 31.086 1.00 93.17 256 ARG B CA 1
ATOM 3210 C C . ARG B 1 226 ? 11.975 -16.648 31.864 1.00 89.97 256 ARG B C 1
ATOM 3211 O O . ARG B 1 226 ? 11.604 -16.909 33.014 1.00 100.39 256 ARG B O 1
ATOM 3219 N N . ASP B 1 227 ? 11.672 -15.500 31.248 1.00 84.37 257 ASP B N 1
ATOM 3220 C CA . ASP B 1 227 ? 11.144 -14.331 31.960 1.00 87.88 257 ASP B CA 1
ATOM 3221 C C . ASP B 1 227 ? 9.776 -13.947 31.394 1.00 81.73 257 ASP B C 1
ATOM 3222 O O . ASP B 1 227 ? 9.691 -13.317 30.335 1.00 74.87 257 ASP B O 1
ATOM 3227 N N . SER B 1 228 ? 8.716 -14.286 32.133 1.00 77.97 258 SER B N 1
ATOM 3228 C CA . SER B 1 228 ? 7.349 -13.965 31.737 1.00 77.28 258 SER B CA 1
ATOM 3229 C C . SER B 1 228 ? 7.106 -12.467 31.578 1.00 79.18 258 SER B C 1
ATOM 3230 O O . SER B 1 228 ? 6.124 -12.078 30.928 1.00 67.41 258 SER B O 1
ATOM 3233 N N . THR B 1 229 ? 7.962 -11.627 32.166 1.00 80.54 259 THR B N 1
ATOM 3234 C CA . THR B 1 229 ? 7.821 -10.182 32.064 1.00 79.63 259 THR B CA 1
ATOM 3235 C C . THR B 1 229 ? 8.450 -9.610 30.798 1.00 76.46 259 THR B C 1
ATOM 3236 O O . THR B 1 229 ? 8.780 -8.421 30.774 1.00 80.08 259 THR B O 1
ATOM 3240 N N . LEU B 1 230 ? 8.661 -10.428 29.766 1.00 71.27 260 LEU B N 1
ATOM 3241 C CA . LEU B 1 230 ? 8.622 -9.903 28.409 1.00 65.18 260 LEU B CA 1
ATOM 3242 C C . LEU B 1 230 ? 7.204 -9.964 27.858 1.00 66.45 260 LEU B C 1
ATOM 3243 O O . LEU B 1 230 ? 6.864 -9.192 26.950 1.00 61.50 260 LEU B O 1
ATOM 3248 N N . GLY B 1 231 ? 6.372 -10.862 28.414 1.00 71.10 261 GLY B N 1
ATOM 3249 C CA . GLY B 1 231 ? 4.964 -11.005 28.082 1.00 60.96 261 GLY B CA 1
ATOM 3250 C C . GLY B 1 231 ? 4.180 -9.708 28.096 1.00 62.32 261 GLY B C 1
ATOM 3251 O O . GLY B 1 231 ? 4.252 -8.925 29.054 1.00 67.07 261 GLY B O 1
ATOM 3252 N N . GLY B 1 232 ? 3.423 -9.480 27.021 1.00 59.46 262 GLY B N 1
ATOM 3253 C CA . GLY B 1 232 ? 2.675 -8.257 26.828 1.00 57.08 262 GLY B CA 1
ATOM 3254 C C . GLY B 1 232 ? 3.419 -7.144 26.116 1.00 58.44 262 GLY B C 1
ATOM 3255 O O . GLY B 1 232 ? 2.787 -6.152 25.732 1.00 62.64 262 GLY B O 1
ATOM 3256 N N . LYS B 1 233 ? 4.721 -7.274 25.894 1.00 55.10 263 LYS B N 1
ATOM 3257 C CA . LYS B 1 233 ? 5.525 -6.146 25.454 1.00 56.47 263 LYS B CA 1
ATOM 3258 C C . LYS B 1 233 ? 5.854 -6.205 23.966 1.00 54.85 263 LYS B C 1
ATOM 3259 O O . LYS B 1 233 ? 6.305 -7.237 23.459 1.00 58.89 263 LYS B O 1
ATOM 3265 N N . ALA B 1 234 ? 5.602 -5.088 23.276 1.00 57.92 264 ALA B N 1
ATOM 3266 C CA . ALA B 1 234 ? 6.170 -4.824 21.956 1.00 61.69 264 ALA B CA 1
ATOM 3267 C C . ALA B 1 234 ? 7.665 -4.547 22.079 1.00 56.43 264 ALA B C 1
ATOM 3268 O O . ALA B 1 234 ? 8.170 -4.255 23.163 1.00 56.06 264 ALA B O 1
ATOM 3270 N N . PHE B 1 235 ? 8.383 -4.665 20.962 1.00 56.32 265 PHE B N 1
ATOM 3271 C CA . PHE B 1 235 ? 9.841 -4.564 20.981 1.00 60.48 265 PHE B CA 1
ATOM 3272 C C . PHE B 1 235 ? 10.378 -4.063 19.648 1.00 63.20 265 PHE B C 1
ATOM 3273 O O . PHE B 1 235 ? 10.078 -4.643 18.597 1.00 58.10 265 PHE B O 1
ATOM 3281 N N . HIS B 1 236 ? 11.212 -3.019 19.701 1.00 60.69 266 HIS B N 1
ATOM 3282 C CA . HIS B 1 236 ? 11.979 -2.586 18.539 1.00 59.95 266 HIS B CA 1
ATOM 3283 C C . HIS B 1 236 ? 13.316 -3.325 18.463 1.00 55.37 266 HIS B C 1
ATOM 3284 O O . HIS B 1 236 ? 13.842 -3.810 19.469 1.00 51.28 266 HIS B O 1
ATOM 3291 N N . ILE B 1 237 ? 13.871 -3.394 17.255 1.00 55.44 267 ILE B N 1
ATOM 3292 C CA . ILE B 1 237 ? 15.154 -4.051 17.011 1.00 64.34 267 ILE B CA 1
ATOM 3293 C C . ILE B 1 237 ? 16.260 -3.001 16.952 1.00 66.11 267 ILE B C 1
ATOM 3294 O O . ILE B 1 237 ? 16.089 -1.933 16.348 1.00 61.42 267 ILE B O 1
ATOM 3299 N N . LEU B 1 238 ? 17.401 -3.314 17.560 1.00 67.22 268 LEU B N 1
ATOM 3300 C CA . LEU B 1 238 ? 18.562 -2.436 17.555 1.00 69.28 268 LEU B CA 1
ATOM 3301 C C . LEU B 1 238 ? 19.569 -2.881 16.501 1.00 74.58 268 LEU B C 1
ATOM 3302 O O . LEU B 1 238 ? 19.525 -4.015 16.016 1.00 74.84 268 LEU B O 1
ATOM 3307 N N . GLU B 1 239 ? 20.495 -1.985 16.163 1.00 79.71 269 GLU B N 1
ATOM 3308 C CA . GLU B 1 239 ? 21.579 -2.384 15.279 1.00 82.81 269 GLU B CA 1
ATOM 3309 C C . GLU B 1 239 ? 22.757 -2.912 16.096 1.00 83.80 269 GLU B C 1
ATOM 3310 O O . GLU B 1 239 ? 22.826 -2.763 17.322 1.00 78.08 269 GLU B O 1
ATOM 3316 N N . HIS B 1 240 ? 23.690 -3.557 15.392 1.00 84.74 270 HIS B N 1
ATOM 3317 C CA . HIS B 1 240 ? 24.896 -4.114 15.983 1.00 84.99 270 HIS B CA 1
ATOM 3318 C C . HIS B 1 240 ? 25.990 -4.074 14.913 1.00 90.83 270 HIS B C 1
ATOM 3319 O O . HIS B 1 240 ? 26.207 -5.033 14.178 1.00 96.17 270 HIS B O 1
ATOM 3326 N N . HIS B 1 241 ? 26.690 -2.939 14.869 1.00 94.55 271 HIS B N 1
ATOM 3327 C CA . HIS B 1 241 ? 27.563 -2.523 13.767 1.00 93.88 271 HIS B CA 1
ATOM 3328 C C . HIS B 1 241 ? 27.027 -2.965 12.412 1.00 97.76 271 HIS B C 1
ATOM 3329 O O . HIS B 1 241 ? 25.946 -2.527 12.004 1.00 98.44 271 HIS B O 1
#

Nearest PDB structures (foldseek):
  6jkg-assembly1_A  TM=1.005E+00  e=1.393E-43  Homo sapiens
  6jkh-assembly1_A  TM=9.787E-01  e=3.530E-35  Homo sapiens
  6jkh-assembly1_B  TM=9.849E-01  e=2.561E-34  Homo sapiens
  6jkg-assembly1_B  TM=9.857E-01  e=3.050E-34  Homo sapiens
  2bka-assembly1_A-2  TM=8.195E-01  e=7.251E-08  Homo sapiens

Foldseek 3Di:
DLQQEEEEEVLLDPLNVLLVVVSVVVPHAYEYEEADCHDDDVRYNDQYDDLLDLPSCLVSQASHAEYEYLDAPPLVVLPLVVLVVCLANSLVSVLVSCVVRVHQEYEYAAAQVLPPPVDRSNSVSSVNNLCVQLVPADVVSNYFYEYEHEHPSVDDDDDDDDDDPDDPDDDFDDDQPVCVVPDPSNVVSVVSVSVVVVCVVDVVCGSYYYYDDDDD/DQQEEEEEQCLPPLVVVLVVVQVVVPYQYEYEYADDNDDDPNYHYQHDDLLDLVSPLVRQARHAEYEYLDDDPPCCNLQCGLANSLLSVLVSCLVSVHQEYEYEAAQLLVPCVPDVSSVSSVNNLCSQLVSADVPSNHFYEYEHYHDVDPDGDDDDDDDPVVPDDDFDDDCVVVVPPDPSNQSSVVSVRVRVVCVPDSVNGSDYYYGDDDD

Solvent-accessible surface area: 19605 Å² total; per-residue (Å²): 134,156,55,88,104,1,0,0,1,4,0,18,32,132,16,1,27,44,0,6,90,25,0,29,89,101,53,30,51,4,27,0,3,29,116,135,83,42,156,88,50,141,132,21,179,22,56,90,21,70,19,45,35,84,124,58,0,61,63,0,0,126,38,13,16,6,0,2,0,21,17,42,11,78,51,100,54,88,78,94,103,54,0,82,138,28,0,58,67,0,0,93,8,0,19,84,0,0,51,95,26,55,3,72,30,0,0,0,8,7,19,4,28,8,25,31,155,175,88,88,72,17,5,76,0,6,22,51,2,7,133,27,0,6,63,14,38,64,75,177,126,75,5,11,0,2,0,0,20,8,37,50,108,157,120,70,2,2,0,0,1,28,7,23,236,120,55,137,11,63,63,4,72,4,69,10,115,89,6,85,117,54,71,117,32,47,7,18,0,16,1,0,1,24,5,6,42,47,0,70,162,71,60,79,10,8,9,51,0,3,2,9,10,17,30,72,182,42,150,80,7,0,0,1,5,7,33,32,117,16,1,42,39,0,3,72,36,1,40,96,113,60,42,52,2,30,9,2,25,100,129,107,23,150,120,70,99,146,22,166,36,47,108,10,58,12,44,38,110,141,62,0,82,73,1,0,126,41,7,25,9,0,4,0,16,10,48,32,176,107,128,90,73,43,62,139,31,0,36,76,0,0,110,13,0,19,95,0,0,82,83,2,42,5,76,36,0,0,0,8,5,15,2,9,7,20,30,194,181,67,86,68,63,8,79,0,6,42,61,1,12,150,22,0,36,66,27,42,29,60,157,143,98,2,20,0,0,0,0,25,8,21,45,114,101,81,80,3,1,18,0,0,13,4,18,106,116,63,125,23,82,48,3,72,9,70,6,158,94,2,88,130,64,71,42,20,40,10,0,0,11,0,0,4,10,0,6,42,57,3,74,164,51,55,72,7,8,25,48,5,0,0,6,3,19,12,98

Radius of gyration: 23.75 Å; Cα contacts (8 Å, |Δi|>4): 917; chains: 2; bounding box: 57×65×36 Å

B-factor: mean 85.73, std 23.23, range [30.0, 195.51]

Sequence (427 aa):
NQAKRCTVIGGSGFLGQHMVEQLLARGYAVNVFDIQQGFDNPQVRFFLGDLCSRQDLYPALKGVNTVFHCASPPPSSNNKELFYRVNYIGTKNVIETCKEAGVQKLILTSSASVIFEPIDYYTETKILQERAVLGANDPEKNFLTTAIRPHGIPQLVPILIEAARNGKMKFVIGNGKNLVDFTFVENVVHGHILAAEQLSRDSTLGGKAFHILEHHQAKRCTVIGGSGFLGQHMVEQLLARGYAVNVFDIQQGFDNPQVRFFLGDLCSRQDLYPALKGVNTVFHCASPPNKELFYRVNYIGTKNVIETCKEAGVQKLILTSSASVIFEPIDYYTETKILQERAVLGANDPEKNFLTTAIRPHGIPQLVPILIEAARNGKMKFVIGNGKNLVDFTFVENVVHGHILAAEQLSRDSTLGGKAFHILEHH

InterPro domains:
  IPR002225 3-beta hydroxysteroid dehydrogenase/isomerase [PF01073] (42-292)
  IPR036291 NAD(P)-binding domain superfamily [SSF51735] (38-368)
  IPR050177 Bifunctional lipid A modification and metabolic enzymes [PTHR43245] (38-368)

Organism: Homo sapiens (NCBI:txid9606)